Protein AF-0000000084385328 (afdb_homodimer)

Secondary structure (DSSP, 8-state):
------------------------------------TTS--HHHHHS-HHHHHHHHHHHHHHHH-SSHHHHHHHHHHHHHHHHHHHHHHHHHHHHHHHHHHHH-HHHHHHHHHTTSTT---SSS-HHHHHHHHHHHHHHHHHHHHHHHHHHHHHHHHHHH-HHHHHHHTGGGG-HHHHHHHHHHHHHS--HHHHHHHHHHHHHHHHHSTTSPPPPSSS----HHHHHHHHH--SSS-EEEEETTEEEEE---PPPGGGSPTTEEE-TTS-EEEGGGS--------------------------/------------------------------------TTS--HHHHHS-HHHHHHHHHHHHHHHH-SSHHHHHHHHHHHHHHHHHHHHHHHHHHHHHHHHHHHH-HHHHHHHHHTTSTT---SSS-HHHHHHHHHHHHHHHHHHHHHHHHHHHHHHHHHHH-HHHHHHHTGGGG-HHHHHHHHHHHHHS--HHHHHHHHHHHHHHHHHSTTSPPPPSSS----HHHHHHHHH--SSS-EEEEETTEEEEE---PPPGGGSPTTEEE-TTS-EEEGGGS--------------------------

Structure (mmCIF, N/CA/C/O backbone):
data_AF-0000000084385328-model_v1
#
loop_
_entity.id
_entity.type
_entity.pdbx_description
1 polymer 'Uncharacterized protein'
#
loop_
_atom_site.group_PDB
_atom_site.id
_atom_site.type_symbol
_atom_site.label_atom_id
_atom_site.label_alt_id
_atom_site.label_comp_id
_atom_site.label_asym_id
_atom_site.label_entity_id
_atom_site.label_seq_id
_atom_site.pdbx_PDB_ins_code
_atom_site.Cartn_x
_atom_site.Cartn_y
_atom_site.Cartn_z
_atom_site.occupancy
_atom_site.B_iso_or_equiv
_atom_site.auth_seq_id
_atom_site.auth_comp_id
_atom_site.auth_asym_id
_atom_sit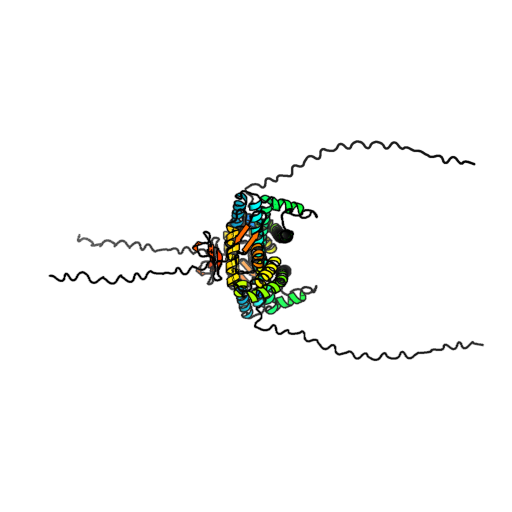e.auth_atom_id
_atom_site.pdbx_PDB_model_num
ATOM 1 N N . MET A 1 1 ? -28.062 -53.281 74.75 1 21.3 1 MET A N 1
ATOM 2 C CA . MET A 1 1 ? -29.25 -52.438 74.75 1 21.3 1 MET A CA 1
ATOM 3 C C . MET A 1 1 ? -29.234 -51.438 73.625 1 21.3 1 MET A C 1
ATOM 5 O O . MET A 1 1 ? -28.25 -50.75 73.375 1 21.3 1 MET A O 1
ATOM 9 N N . ALA A 1 2 ? -30.188 -51.656 72.625 1 21.98 2 ALA A N 1
ATOM 10 C CA . ALA A 1 2 ? -30.438 -51.438 71.188 1 21.98 2 ALA A CA 1
ATOM 11 C C . ALA A 1 2 ? -30.828 -49.969 70.938 1 21.98 2 ALA A C 1
ATOM 13 O O . ALA A 1 2 ? -31.969 -49.562 71.188 1 21.98 2 ALA A O 1
ATOM 14 N N . ILE A 1 3 ? -29.922 -49.062 71.438 1 25.11 3 ILE A N 1
ATOM 15 C CA . ILE A 1 3 ? -30.328 -47.656 71.5 1 25.11 3 ILE A CA 1
ATOM 16 C C . ILE A 1 3 ? -30.766 -47.188 70.125 1 25.11 3 ILE A C 1
ATOM 18 O O . ILE A 1 3 ? -30.031 -47.344 69.188 1 25.11 3 ILE A O 1
ATOM 22 N N . THR A 1 4 ? -32.094 -47 69.938 1 22.64 4 THR A N 1
ATOM 23 C CA . THR A 1 4 ? -33.031 -46.719 68.875 1 22.64 4 THR A CA 1
ATOM 24 C C . THR A 1 4 ? -32.75 -45.344 68.25 1 22.64 4 THR A C 1
ATOM 26 O O . THR A 1 4 ? -32.906 -44.312 68.938 1 22.64 4 THR A O 1
ATOM 29 N N . ALA A 1 5 ? -31.609 -45.219 67.5 1 25.09 5 ALA A N 1
ATOM 30 C CA . ALA A 1 5 ? -31.094 -44 66.875 1 25.09 5 ALA A CA 1
ATOM 31 C C . ALA A 1 5 ? -32.156 -43.312 66.062 1 25.09 5 ALA A C 1
ATOM 33 O O . ALA A 1 5 ? -32.781 -43.906 65.188 1 25.09 5 ALA A O 1
ATOM 34 N N . GLU A 1 6 ? -32.969 -42.469 66.75 1 22.06 6 GLU A N 1
ATOM 35 C CA . GLU A 1 6 ? -34.156 -41.75 66.312 1 22.06 6 GLU A CA 1
ATOM 36 C C . GLU A 1 6 ? -33.844 -40.938 65.062 1 22.06 6 GLU A C 1
ATOM 38 O O . GLU A 1 6 ? -32.906 -40.188 65 1 22.06 6 GLU A O 1
ATOM 43 N N . ASP A 1 7 ? -34.188 -41.438 63.781 1 22.02 7 ASP A N 1
ATOM 44 C CA . ASP A 1 7 ? -34.062 -41.094 62.375 1 22.02 7 ASP A CA 1
ATOM 45 C C . ASP A 1 7 ? -34.875 -39.844 62.062 1 22.02 7 ASP A C 1
ATOM 47 O O . ASP A 1 7 ? -36.094 -39.875 62.062 1 22.02 7 ASP A O 1
ATOM 51 N N . ASP A 1 8 ? -34.594 -38.719 62.844 1 21.19 8 ASP A N 1
ATOM 52 C CA . ASP A 1 8 ? -35.469 -37.562 62.688 1 21.19 8 ASP A CA 1
ATOM 53 C C . ASP A 1 8 ? -35.594 -37.125 61.219 1 21.19 8 ASP A C 1
ATOM 55 O O . ASP A 1 8 ? -34.594 -36.812 60.594 1 21.19 8 ASP A O 1
ATOM 59 N N . SER A 1 9 ? -36.594 -37.656 60.469 1 22.45 9 SER A N 1
ATOM 60 C CA . SER A 1 9 ? -37 -37.562 59.062 1 22.45 9 SER A CA 1
ATOM 61 C C . SER A 1 9 ? -37.5 -36.156 58.719 1 22.45 9 SER A C 1
ATOM 63 O O . SER A 1 9 ? -38.719 -35.938 58.625 1 22.45 9 SER A O 1
ATOM 65 N N . PHE A 1 10 ? -36.969 -35.094 59.469 1 21.97 10 PHE A N 1
ATOM 66 C CA . PHE A 1 10 ? -37.719 -33.844 59.25 1 21.97 10 PHE A CA 1
ATOM 67 C C . PHE A 1 10 ? -37.75 -33.5 57.75 1 21.97 10 PHE A C 1
ATOM 69 O O . PHE A 1 10 ? -36.719 -33.188 57.156 1 21.97 10 PHE A O 1
ATOM 76 N N . ALA A 1 11 ? -38.688 -34.062 57.031 1 22.19 11 ALA A N 1
ATOM 77 C CA . ALA A 1 11 ? -39.062 -33.938 55.625 1 22.19 11 ALA A CA 1
ATOM 78 C C . ALA A 1 11 ? -39.469 -32.5 55.281 1 22.19 11 ALA A C 1
ATOM 80 O O . ALA A 1 11 ? -40.594 -32.094 55.625 1 22.19 11 ALA A O 1
ATOM 81 N N . GLY A 1 12 ? -38.75 -31.531 55.781 1 19.38 12 GLY A N 1
ATOM 82 C CA . GLY A 1 12 ? -39.281 -30.188 55.625 1 19.38 12 GLY A CA 1
ATOM 83 C C . GLY A 1 12 ? -39.719 -29.891 54.188 1 19.38 12 GLY A C 1
ATOM 84 O O . GLY A 1 12 ? -39.094 -30.391 53.25 1 19.38 12 GLY A O 1
ATOM 85 N N . LYS A 1 13 ? -41.031 -29.625 54.062 1 22.09 13 LYS A N 1
ATOM 86 C CA . LYS A 1 13 ? -41.844 -29.312 52.906 1 22.09 13 LYS A CA 1
ATOM 87 C C . LYS A 1 13 ? -41.25 -28.156 52.094 1 22.09 13 LYS A C 1
ATOM 89 O O . LYS A 1 13 ? -41.031 -27.062 52.625 1 22.09 13 LYS A O 1
ATOM 94 N N . ARG A 1 14 ? -40.344 -28.453 51.25 1 22.03 14 ARG A N 1
ATOM 95 C CA . ARG A 1 14 ? -39.719 -27.469 50.375 1 22.03 14 ARG A CA 1
ATOM 96 C C . ARG A 1 14 ? -40.75 -26.625 49.625 1 22.03 14 ARG A C 1
ATOM 98 O O . ARG A 1 14 ? -41.594 -27.172 48.938 1 22.03 14 ARG A O 1
ATOM 105 N N . HIS A 1 15 ? -41.312 -25.656 50.344 1 21.66 15 HIS A N 1
ATOM 106 C CA . HIS A 1 15 ? -42.25 -24.734 49.719 1 21.66 15 HIS A CA 1
ATOM 107 C C . HIS A 1 15 ? -41.812 -24.344 48.312 1 21.66 15 HIS A C 1
ATOM 109 O O . HIS A 1 15 ? -40.594 -24.234 48.062 1 21.66 15 HIS A O 1
ATOM 115 N N . GLY A 1 16 ? -42.625 -24.75 47.375 1 20.62 16 GLY A N 1
ATOM 116 C CA . GLY A 1 16 ? -42.562 -24.562 45.938 1 20.62 16 GLY A CA 1
ATOM 117 C C . GLY A 1 16 ? -42.406 -23.125 45.531 1 20.62 16 GLY A C 1
ATOM 118 O O . GLY A 1 16 ? -43.125 -22.25 46 1 20.62 16 GLY A O 1
ATOM 119 N N . LEU A 1 17 ? -41.156 -22.688 45.562 1 23.81 17 LEU A N 1
ATOM 120 C CA . LEU A 1 17 ? -40.875 -21.312 45.188 1 23.81 17 LEU A CA 1
ATOM 121 C C . LEU A 1 17 ? -41.719 -20.875 44 1 23.81 17 LEU A C 1
ATOM 123 O O . LEU A 1 17 ? -42 -21.656 43.094 1 23.81 17 LEU A O 1
ATOM 127 N N . PRO A 1 18 ? -42.656 -19.969 44.375 1 23 18 PRO A N 1
ATOM 128 C CA . PRO A 1 18 ? -43.562 -19.5 43.344 1 23 18 PRO A CA 1
ATOM 129 C C . PRO A 1 18 ? -42.875 -19.281 42 1 23 18 PRO A C 1
ATOM 131 O O . PRO A 1 18 ? -41.656 -19.062 41.969 1 23 18 PRO A O 1
ATOM 134 N N . LYS A 1 19 ? -43.562 -19.828 41 1 23.89 19 LYS A N 1
ATOM 135 C CA . LYS A 1 19 ? -43.219 -19.719 39.562 1 23.89 19 LYS A CA 1
ATOM 136 C C . LYS A 1 19 ? -42.969 -18.266 39.188 1 23.89 19 LYS A C 1
ATOM 138 O O . LYS A 1 19 ? -43.812 -17.406 39.344 1 23.89 19 LYS A O 1
ATOM 143 N N . LEU A 1 20 ? -41.812 -17.828 39.531 1 22.44 20 LEU A N 1
ATOM 144 C CA . LEU A 1 20 ? -41.469 -16.469 39.094 1 22.44 20 LEU A CA 1
ATOM 145 C C . LEU A 1 20 ? -41.969 -16.203 37.688 1 22.44 20 LEU A C 1
ATOM 147 O O . LEU A 1 20 ? -41.781 -17 36.781 1 22.44 20 LEU A O 1
ATOM 151 N N . ARG A 1 21 ? -43.094 -15.453 37.625 1 22.97 21 ARG A N 1
ATOM 152 C CA . ARG A 1 21 ? -43.625 -14.938 36.344 1 22.97 21 ARG A CA 1
ATOM 153 C C . ARG A 1 21 ? -42.531 -14.492 35.438 1 22.97 21 ARG A C 1
ATOM 155 O O . ARG A 1 21 ? -41.688 -13.672 35.812 1 22.97 21 ARG A O 1
ATOM 162 N N . GLN A 1 22 ? -42.188 -15.43 34.562 1 21.72 22 GLN A N 1
ATOM 163 C CA . GLN A 1 22 ? -41.25 -15.125 33.5 1 21.72 22 GLN A CA 1
ATOM 164 C C . GLN A 1 22 ? -41.594 -13.789 32.844 1 21.72 22 GLN A C 1
ATOM 166 O O . GLN A 1 22 ? -42.656 -13.641 32.25 1 21.72 22 GLN A O 1
ATOM 171 N N . ARG A 1 23 ? -41.312 -12.68 33.5 1 24.31 23 ARG A N 1
ATOM 172 C CA . ARG A 1 23 ? -41.406 -11.461 32.719 1 24.31 23 ARG A CA 1
ATOM 173 C C . ARG A 1 23 ? -40.969 -11.695 31.281 1 24.31 23 ARG A C 1
ATOM 175 O O . ARG A 1 23 ? -39.875 -12.273 31.047 1 24.31 23 ARG A O 1
ATOM 182 N N . ARG A 1 24 ? -41.938 -11.727 30.406 1 23.14 24 ARG A N 1
ATOM 183 C CA . ARG A 1 24 ? -41.688 -11.781 28.969 1 23.14 24 ARG A CA 1
ATOM 184 C C . ARG A 1 24 ? -40.531 -10.875 28.578 1 23.14 24 ARG A C 1
ATOM 186 O O . ARG A 1 24 ? -40.594 -9.664 28.828 1 23.14 24 ARG A O 1
ATOM 193 N N . ALA A 1 25 ? -39.438 -11.336 28.641 1 25.41 25 ALA A N 1
ATOM 194 C CA . ALA A 1 25 ? -38.312 -10.609 28.062 1 25.41 25 ALA A CA 1
ATOM 195 C C . ALA A 1 25 ? -38.688 -9.914 26.766 1 25.41 25 ALA A C 1
ATOM 197 O O . ALA A 1 25 ? -39.062 -10.57 25.781 1 25.41 25 ALA A O 1
ATOM 198 N N . SER A 1 26 ? -39.438 -8.859 26.844 1 22.11 26 SER A N 1
ATOM 199 C CA . SER A 1 26 ? -39.688 -8.094 25.641 1 22.11 26 SER A CA 1
ATOM 200 C C . SER A 1 26 ? -38.469 -8.078 24.719 1 22.11 26 SER A C 1
ATOM 202 O O . SER A 1 26 ? -37.344 -7.852 25.172 1 22.11 26 SER A O 1
ATOM 204 N N . ALA A 1 27 ? -38.562 -8.828 23.641 1 25.53 27 ALA A N 1
ATOM 205 C CA . ALA A 1 27 ? -37.656 -8.836 22.5 1 25.53 27 ALA A CA 1
ATOM 206 C C . ALA A 1 27 ? -37.156 -7.43 22.203 1 25.53 27 ALA A C 1
ATOM 208 O O . ALA A 1 27 ? -37.906 -6.57 21.75 1 25.53 27 ALA A O 1
ATOM 209 N N . GLU A 1 28 ? -36.469 -6.867 23.062 1 26.59 28 GLU A N 1
ATOM 210 C CA . GLU A 1 28 ? -35.906 -5.609 22.625 1 26.59 28 GLU A CA 1
ATOM 211 C C . GLU A 1 28 ? -35.438 -5.699 21.172 1 26.59 28 GLU A C 1
ATOM 213 O O . GLU A 1 28 ? -34.625 -6.57 20.828 1 26.59 28 GLU A O 1
ATOM 218 N N . GLN A 1 29 ? -36.312 -5.441 20.266 1 25.81 29 GLN A N 1
ATOM 219 C CA . GLN A 1 29 ? -36 -5.266 18.844 1 25.81 29 GLN A CA 1
ATOM 220 C C . GLN A 1 29 ? -34.656 -4.609 18.656 1 25.81 29 GLN A C 1
ATOM 222 O O . GLN A 1 29 ? -34.312 -3.648 19.359 1 25.81 29 GLN A O 1
ATOM 227 N N . PRO A 1 30 ? -33.719 -5.418 18.344 1 28.55 30 PRO A N 1
ATOM 228 C CA . PRO A 1 30 ? -32.469 -4.719 18.062 1 28.55 30 PRO A CA 1
ATOM 229 C C . PRO A 1 30 ? -32.688 -3.352 17.422 1 28.55 30 PRO A C 1
ATOM 231 O O . PRO A 1 30 ? -33.594 -3.189 16.609 1 28.55 30 PRO A O 1
ATOM 234 N N . LEU A 1 31 ? -32.562 -2.324 18.109 1 26.25 31 LEU A N 1
ATOM 235 C CA . LEU A 1 31 ? -32.594 -1.002 17.5 1 26.25 31 LEU A CA 1
ATOM 236 C C . LEU A 1 31 ? -32.031 -1.057 16.078 1 26.25 31 LEU A C 1
ATOM 238 O O . LEU A 1 31 ? -30.828 -1.28 15.891 1 26.25 31 LEU A O 1
ATOM 242 N N . GLU A 1 32 ? -32.75 -1.552 15.148 1 29.91 32 GLU A N 1
ATOM 243 C CA . GLU A 1 32 ? -32.531 -1.124 13.773 1 29.91 32 GLU A CA 1
ATOM 244 C C . GLU A 1 32 ? -32.125 0.347 13.711 1 29.91 32 GLU A C 1
ATOM 246 O O . GLU A 1 32 ? -32.969 1.233 13.781 1 29.91 32 GLU A O 1
ATOM 251 N N . THR A 1 33 ? -31.188 0.731 14.539 1 29.88 33 THR A N 1
ATOM 252 C CA . THR A 1 33 ? -30.828 2.113 14.242 1 29.88 33 THR A CA 1
ATOM 253 C C . THR A 1 33 ? -30.922 2.381 12.742 1 29.88 33 THR A C 1
ATOM 255 O O . THR A 1 33 ? -30.25 1.727 11.945 1 29.88 33 THR A O 1
ATOM 258 N N . LEU A 1 34 ? -32 2.732 12.234 1 28.28 34 LEU A N 1
ATOM 259 C CA . LEU A 1 34 ? -32.188 3.457 10.977 1 28.28 34 LEU A CA 1
ATOM 260 C C . LEU A 1 34 ? -30.938 4.258 10.633 1 28.28 34 LEU A C 1
ATOM 262 O O . LEU A 1 34 ? -30.672 5.301 11.242 1 28.28 34 LEU A O 1
ATOM 266 N N . LEU A 1 35 ? -29.859 3.598 10.406 1 31.64 35 LEU A N 1
ATOM 267 C CA . LEU A 1 35 ? -28.812 4.344 9.719 1 31.64 35 LEU A CA 1
ATOM 268 C C . LEU A 1 35 ? -29.406 5.332 8.727 1 31.64 35 LEU A C 1
ATOM 270 O O . LEU A 1 35 ? -30.031 4.93 7.738 1 31.64 35 LEU A O 1
ATOM 274 N N . ASP A 1 36 ? -29.984 6.371 9.086 1 33.41 36 ASP A N 1
ATOM 275 C CA . ASP A 1 36 ? -30.391 7.52 8.289 1 33.41 36 ASP A CA 1
ATOM 276 C C . ASP A 1 36 ? -29.516 7.664 7.051 1 33.41 36 ASP A C 1
ATOM 278 O O . ASP A 1 36 ? -28.281 7.551 7.141 1 33.41 36 ASP A O 1
ATOM 282 N N . SER A 1 37 ? -29.922 7.496 5.855 1 36.94 37 SER A N 1
ATOM 283 C CA . SER A 1 37 ? -29.531 7.57 4.449 1 36.94 37 SER A CA 1
ATOM 284 C C . SER A 1 37 ? -28.547 8.711 4.203 1 36.94 37 SER A C 1
ATOM 286 O O . SER A 1 37 ? -27.984 8.82 3.117 1 36.94 37 SER A O 1
ATOM 288 N N . THR A 1 38 ? -28.641 9.844 4.949 1 40.91 38 THR A N 1
ATOM 289 C CA . THR A 1 38 ? -27.844 11.039 4.691 1 40.91 38 THR A CA 1
ATOM 290 C C . THR A 1 38 ? -26.438 10.891 5.258 1 40.91 38 THR A C 1
ATOM 292 O O . THR A 1 38 ? -25.672 11.852 5.293 1 40.91 38 THR A O 1
ATOM 295 N N . THR A 1 39 ? -26.141 9.898 6.078 1 48.31 39 THR A N 1
ATOM 296 C CA . THR A 1 39 ? -24.938 9.734 6.887 1 48.31 39 THR A CA 1
ATOM 297 C C . THR A 1 39 ? -23.766 9.281 6.023 1 48.31 39 THR A C 1
ATOM 299 O O . THR A 1 39 ? -23.875 8.312 5.277 1 48.31 39 THR A O 1
ATOM 302 N N . VAL A 1 40 ? -23.031 10.219 5.66 1 56.12 40 VAL A N 1
ATOM 303 C CA . VAL A 1 40 ? -21.781 9.906 4.965 1 56.12 40 VAL A CA 1
ATOM 304 C C . VAL A 1 40 ? -21.25 8.555 5.434 1 56.12 40 VAL A C 1
ATOM 306 O O . VAL A 1 40 ? -21.078 8.328 6.637 1 56.12 40 VAL A O 1
ATOM 309 N N . SER A 1 41 ? -21.375 7.605 4.512 1 74.38 41 SER A N 1
ATOM 310 C CA . SER A 1 41 ? -20.891 6.27 4.832 1 74.38 41 SER A CA 1
ATOM 311 C C . SER A 1 41 ? -19.484 6.324 5.418 1 74.38 41 SER A C 1
ATOM 313 O O . SER A 1 41 ? -18.688 7.188 5.047 1 74.38 41 SER A O 1
ATOM 315 N N . ASP A 1 42 ? -19.266 5.57 6.438 1 80 42 ASP A N 1
ATOM 316 C CA . ASP A 1 42 ? -17.953 5.465 7.066 1 80 42 ASP A CA 1
ATOM 317 C C . ASP A 1 42 ? -16.844 5.312 6.016 1 80 42 ASP A C 1
ATOM 319 O O . ASP A 1 42 ? -15.789 5.934 6.129 1 80 42 ASP A O 1
ATOM 323 N N . ASP A 1 43 ? -17.25 4.715 4.918 1 80.5 43 ASP A N 1
ATOM 324 C CA . ASP A 1 43 ? -16.25 4.469 3.879 1 80.5 43 ASP A CA 1
ATOM 325 C C . ASP A 1 43 ? -15.93 5.75 3.117 1 80.5 43 ASP A C 1
ATOM 327 O O . ASP A 1 43 ? -14.789 5.949 2.688 1 80.5 43 ASP A O 1
ATOM 331 N N . ALA A 1 44 ? -16.938 6.539 3.086 1 79.94 44 ALA A N 1
ATOM 332 C CA . ALA A 1 44 ? -16.734 7.789 2.363 1 79.94 44 ALA A CA 1
ATOM 333 C C . ALA A 1 44 ? -15.766 8.703 3.117 1 79.94 44 ALA A C 1
ATOM 335 O O . ALA A 1 44 ? -15.086 9.539 2.512 1 79.94 44 ALA A O 1
ATOM 336 N N . LEU A 1 45 ? -15.68 8.523 4.363 1 83.56 45 LEU A N 1
ATOM 337 C CA . LEU A 1 45 ? -14.812 9.359 5.191 1 83.56 45 LEU A CA 1
ATOM 338 C C . LEU A 1 45 ? -13.391 8.812 5.223 1 83.56 45 LEU A C 1
ATOM 340 O O . LEU A 1 45 ? -12.438 9.562 5.449 1 83.56 45 LEU A O 1
ATOM 344 N N . LEU A 1 46 ? -13.32 7.562 4.961 1 84.81 46 LEU A N 1
ATOM 345 C CA . LEU A 1 46 ? -12.039 6.906 5.203 1 84.81 46 LEU A CA 1
ATOM 346 C C . LEU A 1 46 ? -11.305 6.648 3.891 1 84.81 46 LEU A C 1
ATOM 348 O O . LEU A 1 46 ? -10.07 6.641 3.855 1 84.81 46 LEU A O 1
ATOM 352 N N . LEU A 1 47 ? -12.094 6.402 2.834 1 85.62 47 LEU A N 1
ATOM 353 C CA . LEU A 1 47 ? -11.508 6.023 1.554 1 85.62 47 LEU A CA 1
ATOM 354 C C . LEU A 1 47 ? -11.406 7.227 0.624 1 85.62 47 LEU A C 1
ATOM 356 O O . LEU A 1 47 ? -12.25 8.125 0.675 1 85.62 47 LEU A O 1
ATOM 360 N N . ASP A 1 48 ? -10.344 7.254 -0.075 1 82.25 48 ASP A N 1
ATOM 361 C CA . ASP A 1 48 ? -10.305 8.281 -1.116 1 82.25 48 ASP A CA 1
ATOM 362 C C . ASP A 1 48 ? -11.234 7.922 -2.273 1 82.25 48 ASP A C 1
ATOM 364 O O . ASP A 1 48 ? -11.844 6.852 -2.281 1 82.25 48 ASP A O 1
ATOM 368 N N . ALA A 1 49 ? -11.32 8.812 -3.193 1 78.88 49 ALA A N 1
ATOM 369 C CA . ALA A 1 49 ? -12.289 8.648 -4.273 1 78.88 49 ALA A CA 1
ATOM 370 C C . ALA A 1 49 ? -11.977 7.414 -5.109 1 78.88 49 ALA A C 1
ATOM 372 O O . ALA A 1 49 ? -12.883 6.684 -5.516 1 78.88 49 ALA A O 1
ATOM 373 N N . CYS A 1 50 ? -10.703 7.203 -5.359 1 80.69 50 CYS A N 1
ATOM 374 C CA . CYS A 1 50 ? -10.297 6.059 -6.168 1 80.69 50 CYS A CA 1
ATOM 375 C C . CYS A 1 50 ? -10.602 4.75 -5.453 1 80.69 50 CYS A C 1
ATOM 377 O O . CYS A 1 50 ? -11.133 3.816 -6.059 1 80.69 50 CYS A O 1
ATOM 379 N N . GLN A 1 51 ? -10.406 4.738 -4.246 1 88.12 51 GLN A N 1
ATOM 380 C CA . GLN A 1 51 ? -10.664 3.549 -3.445 1 88.12 51 GLN A CA 1
ATOM 381 C C . GLN A 1 51 ? -12.164 3.268 -3.352 1 88.12 51 GLN A C 1
ATOM 383 O O . GLN A 1 51 ? -12.594 2.113 -3.422 1 88.12 51 GLN A O 1
ATOM 388 N N . ALA A 1 52 ? -12.906 4.293 -3.15 1 85.31 52 ALA A N 1
ATOM 389 C CA . ALA A 1 52 ? -14.359 4.137 -3.1 1 85.31 52 ALA A CA 1
ATOM 390 C C . ALA A 1 52 ? -14.883 3.521 -4.391 1 85.31 52 ALA A C 1
ATOM 392 O O . ALA A 1 52 ? -15.758 2.648 -4.359 1 85.31 52 ALA A O 1
ATOM 393 N N . LYS A 1 53 ? -14.328 3.957 -5.449 1 84.94 53 LYS A N 1
ATOM 394 C CA . LYS A 1 53 ? -14.727 3.408 -6.742 1 84.94 53 LYS A CA 1
ATOM 395 C C . LYS A 1 53 ? -14.352 1.935 -6.855 1 84.94 53 LYS A C 1
ATOM 397 O O . LYS A 1 53 ? -15.094 1.141 -7.438 1 84.94 53 LYS A O 1
ATOM 402 N N . GLU A 1 54 ? -13.219 1.597 -6.363 1 88 54 GLU A N 1
ATOM 403 C CA . GLU A 1 54 ? -12.781 0.206 -6.379 1 88 54 GLU A CA 1
ATOM 404 C C . GLU A 1 54 ? -13.734 -0.688 -5.598 1 88 54 GLU A C 1
ATOM 406 O O . GLU A 1 54 ? -14.062 -1.794 -6.035 1 88 54 GLU A O 1
ATOM 411 N N . ILE A 1 55 ? -14.133 -0.227 -4.496 1 90.19 55 ILE A N 1
ATOM 412 C CA . ILE A 1 55 ? -15.055 -0.981 -3.654 1 90.19 55 ILE A CA 1
ATOM 413 C C . ILE A 1 55 ? -16.391 -1.147 -4.375 1 90.19 55 ILE A C 1
ATOM 415 O O . ILE A 1 55 ? -16.984 -2.23 -4.363 1 90.19 55 ILE A O 1
ATOM 419 N N . ASP A 1 56 ? -16.844 -0.114 -4.965 1 88.56 56 ASP A N 1
ATOM 420 C CA . ASP A 1 56 ? -18.109 -0.168 -5.695 1 88.56 56 ASP A CA 1
ATOM 421 C C . ASP A 1 56 ? -18.031 -1.145 -6.863 1 88.56 56 ASP A C 1
ATOM 423 O O . ASP A 1 56 ? -18.953 -1.913 -7.109 1 88.56 56 ASP A O 1
ATOM 427 N N . ARG A 1 57 ? -16.953 -1.034 -7.527 1 85.94 57 ARG A N 1
ATOM 428 C CA . ARG A 1 57 ? -16.75 -1.957 -8.633 1 85.94 57 ARG A CA 1
ATOM 429 C C . ARG A 1 57 ? -16.766 -3.404 -8.156 1 85.94 57 ARG A C 1
ATOM 431 O O . ARG A 1 57 ? -17.375 -4.266 -8.781 1 85.94 57 ARG A O 1
ATOM 438 N N . PHE A 1 58 ? -16.109 -3.678 -7.148 1 91 58 PHE A N 1
ATOM 439 C CA . PHE A 1 58 ? -16.062 -5.027 -6.602 1 91 58 PHE A CA 1
ATOM 440 C C . PHE A 1 58 ? -17.453 -5.484 -6.168 1 91 58 PHE A C 1
ATOM 442 O O . PHE A 1 58 ? -17.844 -6.621 -6.43 1 91 58 PHE A O 1
ATOM 449 N N . ARG A 1 59 ? -18.125 -4.598 -5.48 1 90.44 59 ARG A N 1
ATOM 450 C CA . ARG A 1 59 ? -19.484 -4.898 -5.047 1 90.44 59 ARG A CA 1
ATOM 451 C C . ARG A 1 59 ? -20.359 -5.289 -6.234 1 90.44 59 ARG A C 1
ATOM 453 O O . ARG A 1 59 ? -21.109 -6.266 -6.164 1 90.44 59 ARG A O 1
ATOM 460 N N . ASN A 1 60 ? -20.234 -4.562 -7.23 1 88.44 60 ASN A N 1
ATOM 461 C CA . ASN A 1 60 ? -21 -4.844 -8.43 1 88.44 60 ASN A CA 1
ATOM 462 C C . ASN A 1 60 ? -20.578 -6.16 -9.078 1 88.44 60 ASN A C 1
ATOM 464 O O . ASN A 1 60 ? -21.422 -6.941 -9.516 1 88.44 60 ASN A O 1
ATOM 468 N N . GLU A 1 61 ? -19.312 -6.379 -9.148 1 85.62 61 GLU A N 1
ATOM 469 C CA . GLU A 1 61 ? -18.797 -7.609 -9.734 1 85.62 61 GLU A CA 1
ATOM 470 C C . GLU A 1 61 ? -19.297 -8.836 -8.969 1 85.62 61 GLU A C 1
ATOM 472 O O . GLU A 1 61 ? -19.688 -9.836 -9.578 1 85.62 61 GLU A O 1
ATOM 477 N N . ILE A 1 62 ? -19.219 -8.773 -7.711 1 89.38 62 ILE A N 1
ATOM 478 C CA . ILE A 1 62 ? -19.625 -9.906 -6.887 1 89.38 62 ILE A CA 1
ATOM 479 C C . ILE A 1 62 ? -21.125 -10.18 -7.078 1 89.38 62 ILE A C 1
ATOM 481 O O . ILE A 1 62 ? -21.547 -11.336 -7.125 1 89.38 62 ILE A O 1
ATOM 485 N N . ARG A 1 63 ? -21.875 -9.164 -7.191 1 89.56 63 ARG A N 1
ATOM 486 C CA . ARG A 1 63 ? -23.328 -9.297 -7.324 1 89.56 63 ARG A CA 1
ATOM 487 C C . ARG A 1 63 ? -23.703 -9.844 -8.695 1 89.56 63 ARG A C 1
ATOM 489 O O . ARG A 1 63 ? -24.75 -10.484 -8.852 1 89.56 63 ARG A O 1
ATOM 496 N N . LEU A 1 64 ? -22.859 -9.656 -9.617 1 87.81 64 LEU A N 1
ATOM 497 C CA . LEU A 1 64 ? -23.109 -10.125 -10.977 1 87.81 64 LEU A CA 1
ATOM 498 C C . LEU A 1 64 ? -22.719 -11.586 -11.141 1 87.81 64 LEU A C 1
ATOM 500 O O . LEU A 1 64 ? -23.109 -12.227 -12.125 1 87.81 64 LEU A O 1
ATOM 504 N N . CYS A 1 65 ? -22.031 -12.039 -10.188 1 86.94 65 CYS A N 1
ATOM 505 C CA . CYS A 1 65 ? -21.641 -13.445 -10.266 1 86.94 65 CYS A CA 1
ATOM 506 C C . CYS A 1 65 ? -22.859 -14.359 -10.203 1 86.94 65 CYS A C 1
ATOM 508 O O . CYS A 1 65 ? -23.766 -14.125 -9.414 1 86.94 65 CYS A O 1
ATOM 510 N N . GLN A 1 66 ? -22.859 -15.375 -11.047 1 83.56 66 GLN A N 1
ATOM 511 C CA . GLN A 1 66 ? -24.016 -16.234 -11.211 1 83.56 66 GLN A CA 1
ATOM 512 C C . GLN A 1 66 ? -24.078 -17.312 -10.133 1 83.56 66 GLN A C 1
ATOM 514 O O . GLN A 1 66 ? -25.156 -17.75 -9.734 1 83.56 66 GLN A O 1
ATOM 519 N N . ASP A 1 67 ? -22.922 -17.812 -9.789 1 87.31 67 ASP A N 1
ATOM 520 C CA . ASP A 1 67 ? -22.922 -18.906 -8.82 1 87.31 67 ASP A CA 1
ATOM 521 C C . ASP A 1 67 ? -21.984 -18.594 -7.648 1 87.31 67 ASP A C 1
ATOM 523 O O . ASP A 1 67 ? -21.125 -17.719 -7.75 1 87.31 67 ASP A O 1
ATOM 527 N N . GLU A 1 68 ? -22.172 -19.297 -6.621 1 86.56 68 GLU A N 1
ATOM 528 C CA . GLU A 1 68 ? -21.453 -19.062 -5.371 1 86.56 68 GLU A CA 1
ATOM 529 C C . GLU A 1 68 ? -19.984 -19.422 -5.5 1 86.56 68 GLU A C 1
ATOM 531 O O . GLU A 1 68 ? -19.125 -18.797 -4.883 1 86.56 68 GLU A O 1
ATOM 536 N N . ALA A 1 69 ? -19.719 -20.438 -6.25 1 82.38 69 ALA A N 1
ATOM 537 C CA . ALA A 1 69 ? -18.344 -20.859 -6.453 1 82.38 69 ALA A CA 1
ATOM 538 C C . ALA A 1 69 ? -17.531 -19.75 -7.129 1 82.38 69 ALA A C 1
ATOM 540 O O . ALA A 1 69 ? -16.391 -19.484 -6.742 1 82.38 69 ALA A O 1
ATOM 541 N N . THR A 1 70 ? -18.203 -19.125 -8.062 1 82.31 70 THR A N 1
ATOM 542 C CA . THR A 1 70 ? -17.547 -18.031 -8.773 1 82.31 70 THR A CA 1
ATOM 543 C C . THR A 1 70 ? -17.375 -16.812 -7.863 1 82.31 70 THR A C 1
ATOM 545 O O . THR A 1 70 ? -16.344 -16.141 -7.91 1 82.31 70 THR A O 1
ATOM 548 N N . ARG A 1 71 ? -18.344 -16.609 -7.098 1 87.25 71 ARG A N 1
ATOM 549 C CA . ARG A 1 71 ? -18.281 -15.523 -6.129 1 87.25 71 ARG A CA 1
ATOM 550 C C . ARG A 1 71 ? -17.125 -15.727 -5.164 1 87.25 71 ARG A C 1
ATOM 552 O O . ARG A 1 71 ? -16.359 -14.789 -4.891 1 87.25 71 ARG A O 1
ATOM 559 N N . TYR A 1 72 ? -16.984 -16.859 -4.727 1 87.38 72 TYR A N 1
ATOM 560 C CA . TYR A 1 72 ? -15.93 -17.156 -3.766 1 87.38 72 TYR A CA 1
ATOM 561 C C . TYR A 1 72 ? -14.555 -17.047 -4.414 1 87.38 72 TYR A C 1
ATOM 563 O O . TYR A 1 72 ? -13.609 -16.547 -3.799 1 87.38 72 TYR A O 1
ATOM 571 N N . ARG A 1 73 ? -14.5 -17.5 -5.551 1 82.88 73 ARG A N 1
ATOM 572 C CA . ARG A 1 73 ? -13.234 -17.391 -6.281 1 82.88 73 ARG A CA 1
ATOM 573 C C . ARG A 1 73 ? -12.828 -15.938 -6.453 1 82.88 73 ARG A C 1
ATOM 575 O O . ARG A 1 73 ? -11.648 -15.602 -6.328 1 82.88 73 ARG A O 1
ATOM 582 N N . LEU A 1 74 ? -13.789 -15.133 -6.75 1 84.06 74 LEU A N 1
ATOM 583 C CA . LEU A 1 74 ? -13.523 -13.695 -6.871 1 84.06 74 LEU A CA 1
ATOM 584 C C . LEU A 1 74 ? -13.031 -13.125 -5.547 1 84.06 74 LEU A C 1
ATOM 586 O O . LEU A 1 74 ? -12.102 -12.312 -5.527 1 84.06 74 LEU A O 1
ATOM 590 N N . CYS A 1 75 ? -13.602 -13.57 -4.5 1 90.62 75 CYS A N 1
ATOM 591 C CA . CYS A 1 75 ? -13.18 -13.133 -3.172 1 90.62 75 CYS A CA 1
ATOM 592 C C . CYS A 1 75 ? -11.75 -13.578 -2.877 1 90.62 75 CYS A C 1
ATOM 594 O O . CYS A 1 75 ? -10.953 -12.805 -2.355 1 90.62 75 CYS A O 1
ATOM 596 N N . LEU A 1 76 ? -11.422 -14.805 -3.26 1 86.44 76 LEU A N 1
ATOM 597 C CA . LEU A 1 76 ? -10.086 -15.336 -3.045 1 86.44 76 LEU A CA 1
ATOM 598 C C . LEU A 1 76 ? -9.047 -14.523 -3.811 1 86.44 76 LEU A C 1
ATOM 600 O O . LEU A 1 76 ? -8 -14.156 -3.26 1 86.44 76 LEU A O 1
ATOM 604 N N . GLN A 1 77 ? -9.398 -14.211 -4.949 1 82.25 77 GLN A N 1
ATOM 605 C CA . GLN A 1 77 ? -8.477 -13.461 -5.801 1 82.25 77 GLN A CA 1
ATOM 606 C C . GLN A 1 77 ? -8.242 -12.055 -5.266 1 82.25 77 GLN A C 1
ATOM 608 O O . GLN A 1 77 ? -7.109 -11.578 -5.211 1 82.25 77 GLN A O 1
ATOM 613 N N . THR A 1 78 ? -9.297 -11.453 -4.969 1 89.06 78 THR A N 1
ATOM 614 C CA . THR A 1 78 ? -9.211 -10.102 -4.445 1 89.06 78 THR A CA 1
ATOM 615 C C . THR A 1 78 ? -8.414 -10.07 -3.143 1 89.06 78 THR A C 1
ATOM 617 O O . THR A 1 78 ? -7.574 -9.188 -2.939 1 89.06 78 THR A O 1
ATOM 620 N N . ARG A 1 79 ? -8.672 -11.031 -2.326 1 90.81 79 ARG A N 1
ATOM 621 C CA . ARG A 1 79 ? -7.918 -11.18 -1.086 1 90.81 79 ARG A CA 1
ATOM 622 C C . ARG A 1 79 ? -6.422 -11.266 -1.362 1 90.81 79 ARG A C 1
ATOM 624 O O . ARG A 1 79 ? -5.629 -10.539 -0.751 1 90.81 79 ARG A O 1
ATOM 631 N N . ASP A 1 80 ? -6.059 -12.109 -2.207 1 85.44 80 ASP A N 1
ATOM 632 C CA . ASP A 1 80 ? -4.648 -12.344 -2.506 1 85.44 80 ASP A CA 1
ATOM 633 C C . ASP A 1 80 ? -3.986 -11.094 -3.074 1 85.44 80 ASP A C 1
ATOM 635 O O . ASP A 1 80 ? -2.842 -10.781 -2.738 1 85.44 80 ASP A O 1
ATOM 639 N N . ASP A 1 81 ? -4.719 -10.43 -3.879 1 86.69 81 ASP A N 1
ATOM 640 C CA . ASP A 1 81 ? -4.188 -9.219 -4.484 1 86.69 81 ASP A CA 1
ATOM 641 C C . ASP A 1 81 ? -3.943 -8.141 -3.43 1 86.69 81 ASP A C 1
ATOM 643 O O . ASP A 1 81 ? -2.9 -7.48 -3.438 1 86.69 81 ASP A O 1
ATOM 647 N N . LEU A 1 82 ? -4.887 -7.965 -2.607 1 93.25 82 LEU A N 1
ATOM 648 C CA . LEU A 1 82 ? -4.781 -6.965 -1.553 1 93.25 82 LEU A CA 1
ATOM 649 C C . LEU A 1 82 ? -3.654 -7.305 -0.585 1 93.25 82 LEU A C 1
ATOM 651 O O . LEU A 1 82 ? -2.904 -6.422 -0.164 1 93.25 82 LEU A O 1
ATOM 655 N N . LEU A 1 83 ? -3.502 -8.57 -0.304 1 91.75 83 LEU A N 1
ATOM 656 C CA . LEU A 1 83 ? -2.441 -9 0.602 1 91.75 83 LEU A CA 1
ATOM 657 C C . LEU A 1 83 ? -1.071 -8.828 -0.044 1 91.75 83 LEU A C 1
ATOM 659 O O . LEU A 1 83 ? -0.097 -8.5 0.637 1 91.75 83 LEU A O 1
ATOM 663 N N . SER A 1 84 ? -1.02 -9.102 -1.273 1 89.12 84 SER A N 1
ATOM 664 C CA . SER A 1 84 ? 0.228 -8.875 -1.999 1 89.12 84 SER A CA 1
ATOM 665 C C . SER A 1 84 ? 0.656 -7.414 -1.93 1 89.12 84 SER A C 1
ATOM 667 O O . SER A 1 84 ? 1.835 -7.117 -1.728 1 89.12 84 SER A O 1
ATOM 669 N N . GLN A 1 85 ? -0.299 -6.531 -2.08 1 91.62 85 GLN A N 1
ATOM 670 C CA . GLN A 1 85 ? -0.016 -5.105 -1.965 1 91.62 85 GLN A CA 1
ATOM 671 C C . GLN A 1 85 ? 0.474 -4.75 -0.563 1 91.62 85 GLN A C 1
ATOM 673 O O . GLN A 1 85 ? 1.419 -3.975 -0.408 1 91.62 85 GLN A O 1
ATOM 678 N N . HIS A 1 86 ? -0.164 -5.312 0.321 1 94.25 86 HIS A N 1
ATOM 679 C CA . HIS A 1 86 ? 0.187 -5.047 1.712 1 94.25 86 HIS A CA 1
ATOM 680 C C . HIS A 1 86 ? 1.601 -5.531 2.025 1 94.25 86 HIS A C 1
ATOM 682 O O . HIS A 1 86 ? 2.385 -4.805 2.639 1 94.25 86 HIS A O 1
ATOM 688 N N . SER A 1 87 ? 1.903 -6.719 1.638 1 91.12 87 SER A N 1
ATOM 689 C CA . SER A 1 87 ? 3.244 -7.258 1.844 1 91.12 87 SER A CA 1
ATOM 690 C C . SER A 1 87 ? 4.297 -6.414 1.138 1 91.12 87 SER A C 1
ATOM 692 O O . SER A 1 87 ? 5.371 -6.16 1.688 1 91.12 87 SER A O 1
ATOM 694 N N . SER A 1 88 ? 3.945 -6.074 -0.036 1 90.75 88 SER A N 1
ATOM 695 C CA . SER A 1 88 ? 4.867 -5.246 -0.807 1 90.75 88 SER A CA 1
ATOM 696 C C . SER A 1 88 ? 5.207 -3.959 -0.063 1 90.75 88 SER A C 1
ATOM 698 O O . SER A 1 88 ? 6.367 -3.547 -0.021 1 90.75 88 SER A O 1
ATOM 700 N N . LEU A 1 89 ? 4.203 -3.375 0.463 1 93.75 89 LEU A N 1
ATOM 701 C CA . LEU A 1 89 ? 4.414 -2.143 1.213 1 93.75 89 LEU A CA 1
ATOM 702 C C . LEU A 1 89 ? 5.219 -2.404 2.479 1 93.75 89 LEU A C 1
ATOM 704 O O . LEU A 1 89 ? 6.062 -1.591 2.863 1 93.75 89 LEU A O 1
ATOM 708 N N . GLN A 1 90 ? 4.973 -3.461 3.084 1 93.44 90 GLN A N 1
ATOM 709 C CA . GLN A 1 90 ? 5.734 -3.822 4.277 1 93.44 90 GLN A CA 1
ATOM 710 C C . GLN A 1 90 ? 7.211 -4.008 3.949 1 93.44 90 GLN A C 1
ATOM 712 O O . GLN A 1 90 ? 8.078 -3.592 4.719 1 93.44 90 GLN A O 1
ATOM 717 N N . PHE A 1 91 ? 7.504 -4.578 2.84 1 91.5 91 PHE A N 1
ATOM 718 C CA . PHE A 1 91 ? 8.883 -4.727 2.391 1 91.5 91 PHE A CA 1
ATOM 719 C C . PHE A 1 91 ? 9.531 -3.365 2.174 1 91.5 91 PHE A C 1
ATOM 721 O O . PHE A 1 91 ? 10.688 -3.158 2.547 1 91.5 91 PHE A O 1
ATOM 728 N N . LEU A 1 92 ? 8.766 -2.59 1.562 1 93.31 92 LEU A N 1
ATOM 729 C CA . LEU A 1 92 ? 9.273 -1.25 1.298 1 93.31 92 LEU A CA 1
ATOM 730 C C . LEU A 1 92 ? 9.609 -0.529 2.6 1 93.31 92 LEU A C 1
ATOM 732 O O . LEU A 1 92 ? 10.68 0.072 2.723 1 93.31 92 LEU A O 1
ATOM 736 N N . ILE A 1 93 ? 8.734 -0.609 3.512 1 95.12 93 ILE A N 1
ATOM 737 C CA . ILE A 1 93 ? 8.93 0.048 4.801 1 95.12 93 ILE A CA 1
ATOM 738 C C . ILE A 1 93 ? 10.133 -0.567 5.516 1 95.12 93 ILE A C 1
ATOM 740 O O . ILE A 1 93 ? 10.938 0.148 6.117 1 95.12 93 ILE A O 1
ATOM 744 N N . ALA A 1 94 ? 10.258 -1.828 5.441 1 93.19 94 ALA A N 1
ATOM 745 C CA . ALA A 1 94 ? 11.406 -2.5 6.031 1 93.19 94 ALA A CA 1
ATOM 746 C C . ALA A 1 94 ? 12.711 -1.995 5.418 1 93.19 94 ALA A C 1
ATOM 748 O O . ALA A 1 94 ? 13.703 -1.8 6.121 1 93.19 94 ALA A O 1
ATOM 749 N N . ALA A 1 95 ? 12.719 -1.84 4.156 1 92.44 95 ALA A N 1
ATOM 750 C CA . ALA A 1 95 ? 13.906 -1.346 3.469 1 92.44 95 ALA A CA 1
ATOM 751 C C . ALA A 1 95 ? 14.242 0.079 3.904 1 92.44 95 ALA A C 1
ATOM 753 O O . ALA A 1 95 ? 15.406 0.407 4.141 1 92.44 95 ALA A O 1
ATOM 754 N N . PHE A 1 96 ? 13.242 0.919 4.008 1 95.06 96 PHE A N 1
ATOM 755 C CA . PHE A 1 96 ? 13.453 2.283 4.477 1 95.06 96 PHE A CA 1
ATOM 756 C C . PHE A 1 96 ? 13.992 2.289 5.902 1 95.06 96 PHE A C 1
ATOM 758 O O . PHE A 1 96 ? 14.852 3.107 6.242 1 95.06 96 PHE A O 1
ATOM 765 N N . ASP A 1 97 ? 13.43 1.435 6.68 1 94.75 97 ASP A N 1
ATOM 766 C CA . ASP A 1 97 ? 13.891 1.3 8.055 1 94.75 97 ASP A CA 1
ATOM 767 C C . ASP A 1 97 ? 15.398 1.034 8.102 1 94.75 97 ASP A C 1
ATOM 769 O O . ASP A 1 97 ? 16.109 1.627 8.914 1 94.75 97 ASP A O 1
ATOM 773 N N . GLN A 1 98 ? 15.867 0.18 7.25 1 91.94 98 GLN A N 1
ATOM 774 C CA . GLN A 1 98 ? 17.281 -0.163 7.203 1 91.94 98 GLN A CA 1
ATOM 775 C C . GLN A 1 98 ? 18.125 1.038 6.789 1 91.94 98 GLN A C 1
ATOM 777 O O . GLN A 1 98 ? 19.203 1.271 7.348 1 91.94 98 GLN A O 1
ATOM 782 N N . VAL A 1 99 ? 17.672 1.742 5.848 1 93.56 99 VAL A N 1
ATOM 783 C CA . VAL A 1 99 ? 18.391 2.922 5.395 1 93.56 99 VAL A CA 1
ATOM 784 C C . VAL A 1 99 ? 18.453 3.957 6.516 1 93.56 99 VAL A C 1
ATOM 786 O O . VAL A 1 99 ? 19.516 4.543 6.777 1 93.56 99 VAL A O 1
ATOM 789 N N . MET A 1 100 ? 17.328 4.18 7.145 1 94.5 100 MET A N 1
ATOM 790 C CA . MET A 1 100 ? 17.297 5.152 8.234 1 94.5 100 MET A CA 1
ATOM 791 C C . MET A 1 100 ? 18.203 4.73 9.375 1 94.5 100 MET A C 1
ATOM 793 O O . MET A 1 100 ? 18.875 5.57 9.984 1 94.5 100 MET A O 1
ATOM 797 N N . LEU A 1 101 ? 18.219 3.508 9.688 1 92.62 101 LEU A N 1
ATOM 798 C CA . LEU A 1 101 ? 19.078 2.979 10.742 1 92.62 101 LEU A CA 1
ATOM 799 C C . LEU A 1 101 ? 20.547 3.227 10.43 1 92.62 101 LEU A C 1
ATOM 801 O O . LEU A 1 101 ? 21.344 3.516 11.328 1 92.62 101 LEU A O 1
ATOM 805 N N . ALA A 1 102 ? 20.906 3.109 9.227 1 91.5 102 ALA A N 1
ATOM 806 C CA . ALA A 1 102 ? 22.297 3.24 8.805 1 91.5 102 ALA A CA 1
ATOM 807 C C . ALA A 1 102 ? 22.703 4.707 8.672 1 91.5 102 ALA A C 1
ATOM 809 O O . ALA A 1 102 ? 23.828 5.078 8.969 1 91.5 102 ALA A O 1
ATOM 810 N N . GLU A 1 103 ? 21.734 5.535 8.227 1 92.75 103 GLU A N 1
ATOM 811 C CA . GLU A 1 103 ? 22.141 6.855 7.758 1 92.75 103 GLU A CA 1
ATOM 812 C C . GLU A 1 103 ? 21.656 7.949 8.711 1 92.75 103 GLU A C 1
ATOM 814 O O . GLU A 1 103 ? 22.141 9.086 8.648 1 92.75 103 GLU A O 1
ATOM 819 N N . CYS A 1 104 ? 20.688 7.691 9.523 1 92.75 104 CYS A N 1
ATOM 820 C CA . CYS A 1 104 ? 20.109 8.695 10.414 1 92.75 104 CYS A CA 1
ATOM 821 C C . CYS A 1 104 ? 20.531 8.438 11.859 1 92.75 104 CYS A C 1
ATOM 823 O O . CYS A 1 104 ? 19.953 7.59 12.531 1 92.75 104 CYS A O 1
ATOM 825 N N . ALA A 1 105 ? 21.328 9.258 12.352 1 90.5 105 ALA A N 1
ATOM 826 C CA . ALA A 1 105 ? 21.938 9.055 13.664 1 90.5 105 ALA A CA 1
ATOM 827 C C . ALA A 1 105 ? 20.891 9.094 14.766 1 90.5 105 ALA A C 1
ATOM 829 O O . ALA A 1 105 ? 20.922 8.289 15.703 1 90.5 105 ALA A O 1
ATOM 830 N N . GLU A 1 106 ? 20 10.031 14.68 1 88.06 106 GLU A N 1
ATOM 831 C CA . GLU A 1 106 ? 18.969 10.164 15.703 1 88.06 106 GLU A CA 1
ATOM 832 C C . GLU A 1 106 ? 18.078 8.93 15.766 1 88.06 106 GLU A C 1
ATOM 834 O O . GLU A 1 106 ? 17.766 8.445 16.844 1 88.06 106 GLU A O 1
ATOM 839 N N . TYR A 1 107 ? 17.734 8.547 14.625 1 91.25 107 TYR A N 1
ATOM 840 C CA . TYR A 1 107 ? 16.906 7.34 14.562 1 91.25 107 TYR A CA 1
ATOM 841 C C . TYR A 1 107 ? 17.688 6.129 15.07 1 91.25 107 TYR A C 1
ATOM 843 O O . TYR A 1 107 ? 17.156 5.293 15.797 1 91.25 107 TYR A O 1
ATOM 851 N N . HIS A 1 108 ? 18.875 6 14.656 1 91.31 108 HIS A N 1
ATOM 852 C CA . HIS A 1 108 ? 19.75 4.918 15.094 1 91.31 108 HIS A CA 1
ATOM 853 C C . HIS A 1 108 ? 19.844 4.859 16.609 1 91.31 108 HIS A C 1
ATOM 855 O O . HIS A 1 108 ? 19.75 3.785 17.203 1 91.31 108 HIS A O 1
ATOM 861 N N . ALA A 1 109 ? 20.016 5.984 17.125 1 87.94 109 ALA A N 1
ATOM 862 C CA . ALA A 1 109 ? 20.141 6.062 18.578 1 87.94 109 ALA A CA 1
ATOM 863 C C . ALA A 1 109 ? 18.844 5.629 19.266 1 87.94 109 ALA A C 1
ATOM 865 O O . ALA A 1 109 ? 18.875 4.887 20.25 1 87.94 109 ALA A O 1
ATOM 866 N N . TRP A 1 110 ? 17.781 6.07 18.766 1 87.75 110 TRP A N 1
ATOM 867 C CA . TRP A 1 110 ? 16.5 5.691 19.344 1 87.75 110 TRP A CA 1
ATOM 868 C C . TRP A 1 110 ? 16.266 4.191 19.203 1 87.75 110 TRP A C 1
ATOM 870 O O . TRP A 1 110 ? 15.859 3.527 20.156 1 87.75 110 TRP A O 1
ATOM 880 N N . ARG A 1 111 ? 16.484 3.705 18 1 88.19 111 ARG A N 1
ATOM 881 C CA . ARG A 1 111 ? 16.25 2.299 17.688 1 88.19 111 ARG A CA 1
ATOM 882 C C . ARG A 1 111 ? 17.078 1.392 18.594 1 88.19 111 ARG A C 1
ATOM 884 O O . ARG A 1 111 ? 16.609 0.325 19 1 88.19 111 ARG A O 1
ATOM 891 N N . LYS A 1 112 ? 18.219 1.741 18.891 1 82.94 112 LYS A N 1
ATOM 892 C CA . LYS A 1 112 ? 19.109 0.957 19.734 1 82.94 112 LYS A CA 1
ATOM 893 C C . LYS A 1 112 ? 18.688 1.001 21.203 1 82.94 112 LYS A C 1
ATOM 895 O O . LYS A 1 112 ? 18.859 0.03 21.938 1 82.94 112 LYS A O 1
ATOM 900 N N . ASN A 1 113 ? 18.047 2.125 21.547 1 79.75 113 ASN A N 1
ATOM 901 C CA . ASN A 1 113 ? 17.719 2.314 22.969 1 79.75 113 ASN A CA 1
ATOM 902 C C . ASN A 1 113 ? 16.234 2.061 23.234 1 79.75 113 ASN A C 1
ATOM 904 O O . ASN A 1 113 ? 15.75 2.295 24.344 1 79.75 113 ASN A O 1
ATOM 908 N N . ARG A 1 114 ? 15.586 1.753 22.234 1 76.31 114 ARG A N 1
ATOM 909 C CA . ARG A 1 114 ? 14.133 1.674 22.312 1 76.31 114 ARG A CA 1
ATOM 910 C C . ARG A 1 114 ? 13.695 0.675 23.375 1 76.31 114 ARG A C 1
ATOM 912 O O . ARG A 1 114 ? 12.648 0.852 24.016 1 76.31 114 ARG A O 1
ATOM 919 N N . ASN A 1 115 ? 14.305 -0.342 23.5 1 68.19 115 ASN A N 1
ATOM 920 C CA . ASN A 1 115 ? 13.93 -1.338 24.5 1 68.19 115 ASN A CA 1
ATOM 921 C C . ASN A 1 115 ? 14.43 -0.95 25.875 1 68.19 115 ASN A C 1
ATOM 923 O O . ASN A 1 115 ? 14.156 -1.646 26.859 1 68.19 115 ASN A O 1
ATOM 927 N N . LYS A 1 116 ? 15.164 0.233 25.938 1 64.12 116 LYS A N 1
ATOM 928 C CA . LYS A 1 116 ? 15.609 0.701 27.25 1 64.12 116 LYS A CA 1
ATOM 929 C C . LYS A 1 116 ? 14.617 1.694 27.844 1 64.12 116 LYS A C 1
ATOM 931 O O . LYS A 1 116 ? 14.062 2.531 27.125 1 64.12 116 LYS A O 1
ATOM 936 N N . PRO A 1 117 ? 14 1.425 29.016 1 56.12 117 PRO A N 1
ATOM 937 C CA . PRO A 1 117 ? 12.992 2.273 29.656 1 56.12 117 PRO A CA 1
ATOM 938 C C . PRO A 1 117 ? 13.273 3.764 29.484 1 56.12 117 PRO A C 1
ATOM 940 O O . PRO A 1 117 ? 12.344 4.57 29.406 1 56.12 117 PRO A O 1
ATOM 943 N N . SER A 1 118 ? 14.539 4.219 29.625 1 50.91 118 SER A N 1
ATOM 944 C CA . SER A 1 118 ? 14.93 5.621 29.75 1 50.91 118 SER A CA 1
ATOM 945 C C . SER A 1 118 ? 15.078 6.273 28.375 1 50.91 118 SER A C 1
ATOM 947 O O . SER A 1 118 ? 15.469 7.441 28.281 1 50.91 118 SER A O 1
ATOM 949 N N . SER A 1 119 ? 14.992 5.633 27.344 1 51.38 119 SER A N 1
ATOM 950 C CA . SER A 1 119 ? 15.547 6.219 26.125 1 51.38 119 SER A CA 1
ATOM 951 C C . SER A 1 119 ? 14.562 7.195 25.484 1 51.38 119 SER A C 1
ATOM 953 O O . SER A 1 119 ? 13.609 6.785 24.828 1 51.38 119 SER A O 1
ATOM 955 N N . ARG A 1 120 ? 14.398 8.266 26.203 1 49.53 120 ARG A N 1
ATOM 956 C CA . ARG A 1 120 ? 13.625 9.398 25.688 1 49.53 120 ARG A CA 1
ATOM 957 C C . ARG A 1 120 ? 14.234 9.953 24.406 1 49.53 120 ARG A C 1
ATOM 959 O O . ARG A 1 120 ? 15.438 10.211 24.359 1 49.53 120 ARG A O 1
ATOM 966 N N . LEU A 1 121 ? 13.867 9.57 23.281 1 51.56 121 LEU A N 1
ATOM 967 C CA . LEU A 1 121 ? 14.312 10.445 22.203 1 51.56 121 LEU A CA 1
ATOM 968 C C . LEU A 1 121 ? 14.414 11.891 22.688 1 51.56 121 LEU A C 1
ATOM 970 O O . LEU A 1 121 ? 13.438 12.461 23.172 1 51.56 121 LEU A O 1
ATOM 974 N N . THR A 1 122 ? 15.5 12.312 23.188 1 48.69 122 THR A N 1
ATOM 975 C CA . THR A 1 122 ? 15.711 13.633 23.766 1 48.69 122 THR A CA 1
ATOM 976 C C . THR A 1 122 ? 14.789 14.656 23.125 1 48.69 122 THR A C 1
ATOM 978 O O . THR A 1 122 ? 14.219 15.508 23.812 1 48.69 122 THR A O 1
ATOM 981 N N . ASN A 1 123 ? 14.93 14.773 21.75 1 46.69 123 ASN A N 1
ATOM 982 C CA . ASN A 1 123 ? 14.227 15.867 21.094 1 46.69 123 ASN A CA 1
ATOM 983 C C . ASN A 1 123 ? 12.906 15.406 20.484 1 46.69 123 ASN A C 1
ATOM 985 O O . ASN A 1 123 ? 12.242 16.172 19.766 1 46.69 123 ASN A O 1
ATOM 989 N N . SER A 1 124 ? 12.695 14.086 20.547 1 53.28 124 SER A N 1
ATOM 990 C CA . SER A 1 124 ? 11.492 13.672 19.844 1 53.28 124 SER A CA 1
ATOM 991 C C . SER A 1 124 ? 10.273 13.711 20.75 1 53.28 124 SER A C 1
ATOM 993 O O . SER A 1 124 ? 10.344 13.281 21.906 1 53.28 124 SER A O 1
ATOM 995 N N . ARG A 1 125 ? 9.398 14.656 20.531 1 56.06 125 ARG A N 1
ATOM 996 C CA . ARG A 1 125 ? 8.109 14.75 21.203 1 56.06 125 ARG A CA 1
ATOM 997 C C . ARG A 1 125 ? 7.496 13.367 21.406 1 56.06 125 ARG A C 1
ATOM 999 O O . ARG A 1 125 ? 7.742 12.445 20.625 1 56.06 125 ARG A O 1
ATOM 1006 N N . GLU A 1 126 ? 7.234 12.953 22.594 1 56.47 126 GLU A N 1
ATOM 1007 C CA . GLU A 1 126 ? 6.527 11.734 22.984 1 56.47 126 GLU A CA 1
ATOM 1008 C C . GLU A 1 126 ? 5.648 11.211 21.859 1 56.47 126 GLU A C 1
ATOM 1010 O O . GLU A 1 126 ? 5.578 10.008 21.625 1 56.47 126 GLU A O 1
ATOM 1015 N N . ASP A 1 127 ? 5.121 12.141 21.172 1 61.66 127 ASP A N 1
ATOM 1016 C CA . ASP A 1 127 ? 4.176 11.805 20.109 1 61.66 127 ASP A CA 1
ATOM 1017 C C . ASP A 1 127 ? 4.887 11.109 18.938 1 61.66 127 ASP A C 1
ATOM 1019 O O . ASP A 1 127 ? 4.336 10.188 18.328 1 61.66 127 ASP A O 1
ATOM 1023 N N . ASP A 1 128 ? 6.141 11.344 18.828 1 75.25 128 ASP A N 1
ATOM 1024 C CA . ASP A 1 128 ? 6.871 10.758 17.719 1 75.25 128 ASP A CA 1
ATOM 1025 C C . ASP A 1 128 ? 7.289 9.32 18.031 1 75.25 128 ASP A C 1
ATOM 1027 O O . ASP A 1 128 ? 7.395 8.492 17.125 1 75.25 128 ASP A O 1
ATOM 1031 N N . ILE A 1 129 ? 7.309 9.055 19.281 1 77.25 129 ILE A N 1
ATOM 1032 C CA . ILE A 1 129 ? 7.785 7.738 19.688 1 77.25 129 ILE A CA 1
ATOM 1033 C C . ILE A 1 129 ? 6.766 6.672 19.281 1 77.25 129 ILE A C 1
ATOM 1035 O O . ILE A 1 129 ? 7.133 5.633 18.719 1 77.25 129 ILE A O 1
ATOM 1039 N N . SER A 1 130 ? 5.566 6.879 19.609 1 81.12 130 SER A N 1
ATOM 1040 C CA . SER A 1 130 ? 4.535 5.91 19.25 1 81.12 130 SER A CA 1
ATOM 1041 C C . SER A 1 130 ? 4.465 5.695 17.75 1 81.12 130 SER A C 1
ATOM 1043 O O . SER A 1 130 ? 4.219 4.578 17.281 1 81.12 130 SER A O 1
ATOM 1045 N N . VAL A 1 131 ? 4.711 6.68 17.062 1 86.56 131 VAL A N 1
ATOM 1046 C CA . VAL A 1 131 ? 4.66 6.586 15.617 1 86.56 131 VAL A CA 1
ATOM 1047 C C . VAL A 1 131 ? 5.852 5.781 15.109 1 86.56 131 VAL A C 1
ATOM 1049 O O . VAL A 1 131 ? 5.711 4.945 14.211 1 86.56 131 VAL A O 1
ATOM 1052 N N . TRP A 1 132 ? 6.977 6.016 15.719 1 89.81 132 TRP A N 1
ATOM 1053 C CA . TRP A 1 132 ? 8.156 5.23 15.359 1 89.81 132 TRP A CA 1
ATOM 1054 C C . TRP A 1 132 ? 7.953 3.76 15.711 1 89.81 132 TRP A C 1
ATOM 1056 O O . TRP A 1 132 ? 8.352 2.875 14.945 1 89.81 132 TRP A O 1
ATOM 1066 N N . GLU A 1 133 ? 7.316 3.566 16.781 1 88.81 133 GLU A N 1
ATOM 1067 C CA . GLU A 1 133 ? 7.047 2.188 17.188 1 88.81 133 GLU A CA 1
ATOM 1068 C C . GLU A 1 133 ? 6.16 1.481 16.172 1 88.81 133 GLU A C 1
ATOM 1070 O O . GLU A 1 133 ? 6.387 0.315 15.844 1 88.81 133 GLU A O 1
ATOM 1075 N N . ARG A 1 134 ? 5.211 2.154 15.742 1 89.44 134 ARG A N 1
ATOM 1076 C CA . ARG A 1 134 ? 4.355 1.602 14.695 1 89.44 134 ARG A CA 1
ATOM 1077 C C . ARG A 1 134 ? 5.156 1.325 13.43 1 89.44 134 ARG A C 1
ATOM 1079 O O . ARG A 1 134 ? 5.008 0.267 12.812 1 89.44 134 ARG A O 1
ATOM 1086 N N . PHE A 1 135 ? 5.973 2.324 13.117 1 94 135 PHE A N 1
ATOM 1087 C CA . PHE A 1 135 ? 6.801 2.201 11.922 1 94 135 PHE A CA 1
ATOM 1088 C C . PHE A 1 135 ? 7.695 0.971 12.008 1 94 135 PHE A C 1
ATOM 1090 O O . PHE A 1 135 ? 7.754 0.169 11.07 1 94 135 PHE A O 1
ATOM 1097 N N . VAL A 1 136 ? 8.266 0.801 13.102 1 93.62 136 VAL A N 1
ATOM 1098 C CA . VAL A 1 136 ? 9.172 -0.322 13.328 1 93.62 136 VAL A CA 1
ATOM 1099 C C . VAL A 1 136 ? 8.375 -1.627 13.352 1 93.62 136 VAL A C 1
ATOM 1101 O O . VAL A 1 136 ? 8.852 -2.656 12.867 1 93.62 136 VAL A O 1
ATOM 1104 N N . GLY A 1 137 ? 7.246 -1.564 13.953 1 92.5 137 GLY A N 1
ATOM 1105 C CA . GLY A 1 137 ? 6.398 -2.744 13.953 1 92.5 137 GLY A CA 1
ATOM 1106 C C . GLY A 1 137 ? 6.074 -3.246 12.555 1 92.5 137 GLY A C 1
ATOM 1107 O O . GLY A 1 137 ? 6.211 -4.438 12.273 1 92.5 137 GLY A O 1
ATOM 1108 N N . VAL A 1 138 ? 5.676 -2.398 11.711 1 93.62 138 VAL A N 1
ATOM 1109 C CA . VAL A 1 138 ? 5.352 -2.742 10.328 1 93.62 138 VAL A CA 1
ATOM 1110 C C . VAL A 1 138 ? 6.605 -3.25 9.617 1 93.62 138 VAL A C 1
ATOM 1112 O O . VAL A 1 138 ? 6.547 -4.23 8.875 1 93.62 138 VAL A O 1
ATOM 1115 N N . ALA A 1 139 ? 7.719 -2.527 9.836 1 94.12 139 ALA A N 1
ATOM 1116 C CA . ALA A 1 139 ? 8.984 -2.922 9.227 1 94.12 139 ALA A CA 1
ATOM 1117 C C . ALA A 1 139 ? 9.383 -4.336 9.641 1 94.12 139 ALA A C 1
ATOM 1119 O O . ALA A 1 139 ? 9.812 -5.141 8.812 1 94.12 139 ALA A O 1
ATOM 1120 N N . ASN A 1 140 ? 9.203 -4.613 10.906 1 91.88 140 ASN A N 1
ATOM 1121 C CA . ASN A 1 140 ? 9.555 -5.93 11.422 1 91.88 140 ASN A CA 1
ATOM 1122 C C . ASN A 1 140 ? 8.68 -7.023 10.812 1 91.88 140 ASN A C 1
ATOM 1124 O O . ASN A 1 140 ? 9.156 -8.117 10.523 1 91.88 140 ASN A O 1
ATOM 1128 N N . GLU A 1 141 ? 7.469 -6.754 10.688 1 89.69 141 GLU A N 1
ATOM 1129 C CA . GLU A 1 141 ? 6.574 -7.703 10.039 1 89.69 141 GLU A CA 1
ATOM 1130 C C . GLU A 1 141 ? 7.012 -7.969 8.594 1 89.69 141 GLU A C 1
ATOM 1132 O O . GLU A 1 141 ? 6.992 -9.109 8.141 1 89.69 141 GLU A O 1
ATOM 1137 N N . GLY A 1 142 ? 7.363 -6.953 7.926 1 87.94 142 GLY A N 1
ATOM 1138 C CA . GLY A 1 142 ? 7.879 -7.098 6.578 1 87.94 142 GLY A CA 1
ATOM 1139 C C . GLY A 1 142 ? 9.148 -7.926 6.512 1 87.94 142 GLY A C 1
ATOM 1140 O O . GLY A 1 142 ? 9.312 -8.75 5.605 1 87.94 142 GLY A O 1
ATOM 1141 N N . MET A 1 143 ? 9.984 -7.727 7.453 1 86.69 143 MET A N 1
ATOM 1142 C CA . MET A 1 143 ? 11.25 -8.461 7.508 1 86.69 143 MET A CA 1
ATOM 1143 C C . MET A 1 143 ? 11 -9.945 7.75 1 86.69 143 MET A C 1
ATOM 1145 O O . MET A 1 143 ? 11.711 -10.797 7.211 1 86.69 143 MET A O 1
ATOM 1149 N N . GLU A 1 144 ? 10.094 -10.203 8.531 1 85.75 144 GLU A N 1
ATOM 1150 C CA . GLU A 1 144 ? 9.766 -11.602 8.812 1 85.75 144 GLU A CA 1
ATOM 1151 C C . GLU A 1 144 ? 9.32 -12.328 7.551 1 85.75 144 GLU A C 1
ATOM 1153 O O . GLU A 1 144 ? 9.742 -13.453 7.293 1 85.75 144 GLU A O 1
ATOM 1158 N N . ILE A 1 145 ? 8.477 -11.688 6.863 1 79.81 145 ILE A N 1
ATOM 1159 C CA . ILE A 1 145 ? 8.008 -12.281 5.617 1 79.81 145 ILE A CA 1
ATOM 1160 C C . ILE A 1 145 ? 9.172 -12.406 4.637 1 79.81 145 ILE A C 1
ATOM 1162 O O . ILE A 1 145 ? 9.297 -13.414 3.93 1 79.81 145 ILE A O 1
ATOM 1166 N N . LYS A 1 146 ? 9.961 -11.398 4.625 1 81.25 146 LYS A N 1
ATOM 1167 C CA . LYS A 1 146 ? 11.156 -11.383 3.787 1 81.25 146 LYS A CA 1
ATOM 1168 C C . LYS A 1 146 ? 12.023 -12.609 4.043 1 81.25 146 LYS A C 1
ATOM 1170 O O . LYS A 1 146 ? 12.438 -13.297 3.105 1 81.25 146 LYS A O 1
ATOM 1175 N N . TYR A 1 147 ? 12.266 -12.805 5.223 1 82.75 147 TYR A N 1
ATOM 1176 C CA . TYR A 1 147 ? 13.188 -13.883 5.578 1 82.75 147 TYR A CA 1
ATOM 1177 C C . TYR A 1 147 ? 12.625 -15.242 5.172 1 82.75 147 TYR A C 1
ATOM 1179 O O . TYR A 1 147 ? 13.375 -16.141 4.773 1 82.75 147 TYR A O 1
ATOM 1187 N N . LYS A 1 148 ? 11.398 -15.305 5.16 1 84.56 148 LYS A N 1
ATOM 1188 C CA . LYS A 1 148 ? 10.758 -16.578 4.828 1 84.56 148 LYS A CA 1
ATOM 1189 C C . LYS A 1 148 ? 10.758 -16.812 3.32 1 84.56 148 LYS A C 1
ATOM 1191 O O . LYS A 1 148 ? 10.656 -17.953 2.865 1 84.56 148 LYS A O 1
ATOM 1196 N N . CYS A 1 149 ? 10.914 -15.758 2.574 1 90.75 149 CYS A N 1
ATOM 1197 C CA . CYS A 1 149 ? 10.828 -15.875 1.123 1 90.75 149 CYS A CA 1
ATOM 1198 C C . CYS A 1 149 ? 12.211 -15.797 0.486 1 90.75 149 CYS A C 1
ATOM 1200 O O . CYS A 1 149 ? 12.391 -16.203 -0.662 1 90.75 149 CYS A O 1
ATOM 1202 N N . LEU A 1 150 ? 13.172 -15.312 1.172 1 89.75 150 LEU A N 1
ATOM 1203 C CA . LEU A 1 150 ? 14.461 -14.945 0.603 1 89.75 150 LEU A CA 1
ATOM 1204 C C . LEU A 1 150 ? 15.164 -16.156 0.011 1 89.75 150 LEU A C 1
ATOM 1206 O O . LEU A 1 150 ? 15.68 -16.094 -1.107 1 89.75 150 LEU A O 1
ATOM 1210 N N . SER A 1 151 ? 15.18 -17.188 0.806 1 91.25 151 SER A N 1
ATOM 1211 C CA . SER A 1 151 ? 15.859 -18.375 0.321 1 91.25 151 SER A CA 1
ATOM 1212 C C . SER A 1 151 ? 15.227 -18.891 -0.966 1 91.25 151 SER A C 1
ATOM 1214 O O . SER A 1 151 ? 15.93 -19.281 -1.897 1 91.25 151 SER A O 1
ATOM 1216 N N . ALA A 1 152 ? 13.977 -18.938 -0.945 1 95.06 152 ALA A N 1
ATOM 1217 C CA . ALA A 1 152 ? 13.258 -19.391 -2.131 1 95.06 152 ALA A CA 1
ATOM 1218 C C . ALA A 1 152 ? 13.531 -18.484 -3.324 1 95.06 152 ALA A C 1
ATOM 1220 O O . ALA A 1 152 ? 13.828 -18.953 -4.422 1 95.06 152 ALA A O 1
ATOM 1221 N N . LEU A 1 153 ? 13.508 -17.25 -3.127 1 94.25 153 LEU A N 1
ATOM 1222 C CA . LEU A 1 153 ? 13.664 -16.281 -4.207 1 94.25 153 LEU A CA 1
ATOM 1223 C C . LEU A 1 153 ? 15.102 -16.266 -4.727 1 94.25 153 LEU A C 1
ATOM 1225 O O . LEU A 1 153 ? 15.336 -16.016 -5.906 1 94.25 153 LEU A O 1
ATOM 1229 N N . THR A 1 154 ? 16.016 -16.531 -3.848 1 93.88 154 THR A N 1
ATOM 1230 C CA . THR A 1 154 ? 17.406 -16.656 -4.273 1 93.88 154 THR A CA 1
ATOM 1231 C C . THR A 1 154 ? 17.562 -17.781 -5.289 1 93.88 154 THR A C 1
ATOM 1233 O O . THR A 1 154 ? 18.219 -17.609 -6.316 1 93.88 154 THR A O 1
ATOM 1236 N N . GLU A 1 155 ? 16.938 -18.844 -4.941 1 95.44 155 GLU A N 1
ATOM 1237 C CA . GLU A 1 155 ? 16.984 -19.984 -5.852 1 95.44 155 GLU A CA 1
ATOM 1238 C C . GLU A 1 155 ? 16.281 -19.672 -7.164 1 95.44 155 GLU A C 1
ATOM 1240 O O . GLU A 1 155 ? 16.75 -20.062 -8.234 1 95.44 155 GLU A O 1
ATOM 1245 N N . VAL A 1 156 ? 15.188 -19.031 -7.082 1 96.38 156 VAL A N 1
ATOM 1246 C CA . VAL A 1 156 ? 14.445 -18.656 -8.281 1 96.38 156 VAL A CA 1
ATOM 1247 C C . VAL A 1 156 ? 15.297 -17.719 -9.141 1 96.38 156 VAL A C 1
ATOM 1249 O O . VAL A 1 156 ? 15.32 -17.844 -10.367 1 96.38 156 VAL A O 1
ATOM 1252 N N . SER A 1 157 ? 15.93 -16.828 -8.508 1 94.94 157 SER A N 1
ATOM 1253 C CA . SER A 1 157 ? 16.797 -15.891 -9.211 1 94.94 157 SER A CA 1
ATOM 1254 C C . SER A 1 157 ? 17.922 -16.609 -9.93 1 94.94 157 SER A C 1
ATOM 1256 O O . SER A 1 157 ? 18.328 -16.219 -11.023 1 94.94 157 SER A O 1
ATOM 1258 N N . ARG A 1 158 ? 18.406 -17.578 -9.367 1 95.38 158 ARG A N 1
ATOM 1259 C CA . ARG A 1 158 ? 19.469 -18.391 -9.984 1 95.38 158 ARG A CA 1
ATOM 1260 C C . ARG A 1 158 ? 18.953 -19.094 -11.242 1 95.38 158 ARG A C 1
ATOM 1262 O O . ARG A 1 158 ? 19.656 -19.156 -12.25 1 95.38 158 ARG A O 1
ATOM 1269 N N . CYS A 1 159 ? 17.766 -19.562 -11.188 1 96.69 159 CYS A N 1
ATOM 1270 C CA . CYS A 1 159 ? 17.188 -20.328 -12.289 1 96.69 159 CYS A CA 1
ATOM 1271 C C . CYS A 1 159 ? 16.672 -19.391 -13.383 1 96.69 159 CYS A C 1
ATOM 1273 O O . CYS A 1 159 ? 17.016 -19.562 -14.555 1 96.69 159 CYS A O 1
ATOM 1275 N N . TRP A 1 160 ? 15.852 -18.422 -12.992 1 97 160 TRP A N 1
ATOM 1276 C CA . TRP A 1 160 ? 15.078 -17.656 -13.961 1 97 160 TRP A CA 1
ATOM 1277 C C . TRP A 1 160 ? 15.633 -16.25 -14.109 1 97 160 TRP A C 1
ATOM 1279 O O . TRP A 1 160 ? 15.289 -15.539 -15.055 1 97 160 TRP A O 1
ATOM 1289 N N . GLY A 1 161 ? 16.469 -15.852 -13.172 1 94.69 161 GLY A N 1
ATOM 1290 C CA . GLY A 1 161 ? 17.078 -14.531 -13.266 1 94.69 161 GLY A CA 1
ATOM 1291 C C . GLY A 1 161 ? 16.453 -13.516 -12.336 1 94.69 161 GLY A C 1
ATOM 1292 O O . GLY A 1 161 ? 15.242 -13.547 -12.094 1 94.69 161 GLY A O 1
ATOM 1293 N N . LEU A 1 162 ? 17.219 -12.578 -11.891 1 91.88 162 LEU A N 1
ATOM 1294 C CA . LEU A 1 162 ? 16.828 -11.523 -10.969 1 91.88 162 LEU A CA 1
ATOM 1295 C C . LEU A 1 162 ? 15.828 -10.57 -11.633 1 91.88 162 LEU A C 1
ATOM 1297 O O . LEU A 1 162 ? 14.922 -10.062 -10.977 1 91.88 162 LEU A O 1
ATOM 1301 N N . ASP A 1 163 ? 15.969 -10.391 -12.852 1 90.75 163 ASP A N 1
ATOM 1302 C CA . ASP A 1 163 ? 15.109 -9.469 -13.586 1 90.75 163 ASP A CA 1
ATOM 1303 C C . ASP A 1 163 ? 13.656 -9.922 -13.539 1 90.75 163 ASP A C 1
ATOM 1305 O O . ASP A 1 163 ? 12.742 -9.109 -13.375 1 90.75 163 ASP A O 1
ATOM 1309 N N . LYS A 1 164 ? 13.438 -11.219 -13.656 1 93.5 164 LYS A N 1
ATOM 1310 C CA . LYS A 1 164 ? 12.078 -11.742 -13.562 1 93.5 164 LYS A CA 1
ATOM 1311 C C . LYS A 1 164 ? 11.531 -11.617 -12.141 1 93.5 164 LYS A C 1
ATOM 1313 O O . LYS A 1 164 ? 10.367 -11.281 -11.945 1 93.5 164 LYS A O 1
ATOM 1318 N N . VAL A 1 165 ? 12.398 -11.898 -11.219 1 92.5 165 VAL A N 1
ATOM 1319 C CA . VAL A 1 165 ? 12 -11.82 -9.82 1 92.5 165 VAL A CA 1
ATOM 1320 C C . VAL A 1 165 ? 11.523 -10.406 -9.492 1 92.5 165 VAL A C 1
ATOM 1322 O O . VAL A 1 165 ? 10.477 -10.227 -8.859 1 92.5 165 VAL A O 1
ATOM 1325 N N . GLN A 1 166 ? 12.203 -9.43 -9.961 1 87.5 166 GLN A N 1
ATOM 1326 C CA . GLN A 1 166 ? 11.859 -8.031 -9.688 1 87.5 166 GLN A CA 1
ATOM 1327 C C . GLN A 1 166 ? 10.625 -7.609 -10.484 1 87.5 166 GLN A C 1
ATOM 1329 O O . GLN A 1 166 ? 9.734 -6.945 -9.953 1 87.5 166 GLN A O 1
ATOM 1334 N N . HIS A 1 167 ? 10.609 -8.047 -11.688 1 89.56 167 HIS A N 1
ATOM 1335 C CA . HIS A 1 167 ? 9.531 -7.637 -12.578 1 89.56 167 HIS A CA 1
ATOM 1336 C C . HIS A 1 167 ? 8.18 -8.148 -12.078 1 89.56 167 HIS A C 1
ATOM 1338 O O . HIS A 1 167 ? 7.207 -7.391 -12.039 1 89.56 167 HIS A O 1
ATOM 1344 N N . TYR A 1 168 ? 8.172 -9.375 -11.711 1 90.62 168 TYR A N 1
ATOM 1345 C CA . TYR A 1 168 ? 6.898 -9.969 -11.32 1 90.62 168 TYR A CA 1
ATOM 1346 C C . TYR A 1 168 ? 6.641 -9.789 -9.836 1 90.62 168 TYR A C 1
ATOM 1348 O O . TYR A 1 168 ? 5.539 -10.07 -9.344 1 90.62 168 TYR A O 1
ATOM 1356 N N . HIS A 1 169 ? 7.598 -9.367 -9.102 1 89.38 169 HIS A N 1
ATOM 1357 C CA . HIS A 1 169 ? 7.488 -9.062 -7.68 1 89.38 169 HIS A CA 1
ATOM 1358 C C . HIS A 1 169 ? 6.867 -10.234 -6.918 1 89.38 169 HIS A C 1
ATOM 1360 O O . HIS A 1 169 ? 5.891 -10.047 -6.184 1 89.38 169 HIS A O 1
ATOM 1366 N N . TRP A 1 170 ? 7.477 -11.398 -7.062 1 91.19 170 TRP A N 1
ATOM 1367 C CA . TRP A 1 170 ? 6.906 -12.633 -6.527 1 91.19 170 TRP A CA 1
ATOM 1368 C C . TRP A 1 170 ? 6.934 -12.625 -5.004 1 91.19 170 TRP A C 1
ATOM 1370 O O . TRP A 1 170 ? 6.117 -13.297 -4.363 1 91.19 170 TRP A O 1
ATOM 1380 N N . ALA A 1 171 ? 7.816 -11.852 -4.406 1 87.56 171 ALA A N 1
ATOM 1381 C CA . ALA A 1 171 ? 7.938 -11.781 -2.951 1 87.56 171 ALA A CA 1
ATOM 1382 C C . ALA A 1 171 ? 6.617 -11.375 -2.307 1 87.56 171 ALA A C 1
ATOM 1384 O O . ALA A 1 171 ? 6.277 -11.852 -1.218 1 87.56 171 ALA A O 1
ATOM 1385 N N . SER A 1 172 ? 5.891 -10.547 -2.979 1 86.5 172 SER A N 1
ATOM 1386 C CA . SER A 1 172 ? 4.684 -9.953 -2.406 1 86.5 172 SER A CA 1
ATOM 1387 C C . SER A 1 172 ? 3.564 -10.984 -2.291 1 86.5 172 SER A C 1
ATOM 1389 O O . SER A 1 172 ? 2.566 -10.75 -1.607 1 86.5 172 SER A O 1
ATOM 1391 N N . LYS A 1 173 ? 3.713 -12.172 -2.926 1 88.31 173 LYS A N 1
ATOM 1392 C CA . LYS A 1 173 ? 2.658 -13.18 -2.955 1 88.31 173 LYS A CA 1
ATOM 1393 C C . LYS A 1 173 ? 2.709 -14.062 -1.71 1 88.31 173 LYS A C 1
ATOM 1395 O O . LYS A 1 173 ? 1.809 -14.875 -1.481 1 88.31 173 LYS A O 1
ATOM 1400 N N . GLY A 1 174 ? 3.797 -13.922 -0.959 1 83.94 174 GLY A N 1
ATOM 1401 C CA . GLY A 1 174 ? 3.836 -14.609 0.322 1 83.94 174 GLY A CA 1
ATOM 1402 C C . GLY A 1 174 ? 4.727 -15.836 0.312 1 83.94 174 GLY A C 1
ATOM 1403 O O . GLY A 1 174 ? 5.203 -16.25 -0.745 1 83.94 174 GLY A O 1
ATOM 1404 N N . GLU A 1 175 ? 4.824 -16.375 1.438 1 86.44 175 GLU A N 1
ATOM 1405 C CA . GLU A 1 175 ? 5.801 -17.438 1.684 1 86.44 175 GLU A CA 1
ATOM 1406 C C . GLU A 1 175 ? 5.441 -18.703 0.914 1 86.44 175 GLU A C 1
ATOM 1408 O O . GLU A 1 175 ? 6.301 -19.312 0.276 1 86.44 175 GLU A O 1
ATOM 1413 N N . LYS A 1 176 ? 4.199 -19.125 1.065 1 85.94 176 LYS A N 1
ATOM 1414 C CA . LYS A 1 176 ? 3.781 -20.359 0.411 1 85.94 176 LYS A CA 1
ATOM 1415 C C . LYS A 1 176 ? 3.982 -20.281 -1.1 1 85.94 176 LYS A C 1
ATOM 1417 O O . LYS A 1 176 ? 4.453 -21.234 -1.722 1 85.94 176 LYS A O 1
ATOM 1422 N N . TYR A 1 177 ? 3.635 -19.203 -1.641 1 91.06 177 TYR A N 1
ATOM 1423 C CA . TYR A 1 177 ? 3.834 -18.969 -3.068 1 91.06 177 TYR A CA 1
ATOM 1424 C C . TYR A 1 177 ? 5.312 -19.062 -3.432 1 91.06 177 TYR A C 1
ATOM 1426 O O . TYR A 1 177 ? 5.676 -19.719 -4.414 1 91.06 177 TYR A O 1
ATOM 1434 N N . CYS A 1 178 ? 6.137 -18.406 -2.619 1 93.5 178 CYS A N 1
ATOM 1435 C CA . CYS A 1 178 ? 7.57 -18.391 -2.885 1 93.5 178 CYS A CA 1
ATOM 1436 C C . CYS A 1 178 ? 8.156 -19.797 -2.826 1 93.5 178 CYS A C 1
ATOM 1438 O O . CYS A 1 178 ? 9.016 -20.156 -3.637 1 93.5 178 CYS A O 1
ATOM 1440 N N . LYS A 1 179 ? 7.684 -20.531 -1.899 1 93.12 179 LYS A N 1
ATOM 1441 C CA . LYS A 1 179 ? 8.172 -21.906 -1.772 1 93.12 179 LYS A CA 1
ATOM 1442 C C . LYS A 1 179 ? 7.785 -22.734 -2.992 1 93.12 179 LYS A C 1
ATOM 1444 O O . LYS A 1 179 ? 8.609 -23.484 -3.521 1 93.12 179 LYS A O 1
ATOM 1449 N N . VAL A 1 180 ? 6.531 -22.609 -3.383 1 95.25 180 VAL A N 1
ATOM 1450 C CA . VAL A 1 180 ? 6.086 -23.344 -4.562 1 95.25 180 VAL A CA 1
ATOM 1451 C C . VAL A 1 180 ? 6.832 -22.844 -5.797 1 95.25 180 VAL A C 1
ATOM 1453 O O . VAL A 1 180 ? 7.195 -23.625 -6.672 1 95.25 180 VAL A O 1
ATOM 1456 N N . LEU A 1 181 ? 7.043 -21.594 -5.875 1 96.69 181 LEU A N 1
ATOM 1457 C CA . LEU A 1 181 ? 7.785 -20.969 -6.965 1 96.69 181 LEU A CA 1
ATOM 1458 C C . LEU A 1 181 ? 9.188 -21.562 -7.074 1 96.69 181 LEU A C 1
ATOM 1460 O O . LEU A 1 181 ? 9.656 -21.859 -8.172 1 96.69 181 LEU A O 1
ATOM 1464 N N . ARG A 1 182 ? 9.797 -21.703 -5.961 1 96.75 182 ARG A N 1
ATOM 1465 C CA . ARG A 1 182 ? 11.133 -22.281 -5.926 1 96.75 182 ARG A CA 1
ATOM 1466 C C . ARG A 1 182 ? 11.141 -23.688 -6.504 1 96.75 182 ARG A C 1
ATOM 1468 O O . ARG A 1 182 ? 11.992 -24.031 -7.324 1 96.75 182 ARG A O 1
ATOM 1475 N N . THR A 1 183 ? 10.195 -24.453 -6.07 1 97.38 183 THR A N 1
ATOM 1476 C CA . THR A 1 183 ? 10.125 -25.828 -6.531 1 97.38 183 THR A CA 1
ATOM 1477 C C . THR A 1 183 ? 9.844 -25.891 -8.031 1 97.38 183 THR A C 1
ATOM 1479 O O . THR A 1 183 ? 10.406 -26.734 -8.742 1 97.38 183 THR A O 1
ATOM 1482 N N . ALA A 1 184 ? 9.016 -25.047 -8.453 1 97.62 184 ALA A N 1
ATOM 1483 C CA . ALA A 1 184 ? 8.711 -25 -9.883 1 97.62 184 ALA A CA 1
ATOM 1484 C C . ALA A 1 184 ? 9.938 -24.562 -10.688 1 97.62 184 ALA A C 1
ATOM 1486 O O . ALA A 1 184 ? 10.219 -25.125 -11.742 1 97.62 184 ALA A O 1
ATOM 1487 N N . ALA A 1 185 ? 10.641 -23.578 -10.242 1 97.69 185 ALA A N 1
ATOM 1488 C CA . ALA A 1 185 ? 11.836 -23.094 -10.93 1 97.69 185 ALA A CA 1
ATOM 1489 C C . ALA A 1 185 ? 12.914 -24.172 -11 1 97.69 185 ALA A C 1
ATOM 1491 O O . ALA A 1 185 ? 13.609 -24.281 -12.016 1 97.69 185 ALA A O 1
ATOM 1492 N N . ARG A 1 186 ? 13.008 -24.922 -9.984 1 96.62 186 ARG A N 1
ATOM 1493 C CA . ARG A 1 186 ? 13.977 -26 -9.961 1 96.62 186 ARG A CA 1
ATOM 1494 C C . ARG A 1 186 ? 13.594 -27.109 -10.945 1 96.62 186 ARG A C 1
ATOM 1496 O O . ARG A 1 186 ? 14.461 -27.703 -11.578 1 96.62 186 ARG A O 1
ATOM 1503 N N . ALA A 1 187 ? 12.352 -27.359 -11.016 1 97.25 187 ALA A N 1
ATOM 1504 C CA . ALA A 1 187 ? 11.852 -28.406 -11.906 1 97.25 187 ALA A CA 1
ATOM 1505 C C . ALA A 1 187 ? 12.008 -28 -13.375 1 97.25 187 ALA A C 1
ATOM 1507 O O . ALA A 1 187 ? 12.273 -28.828 -14.234 1 97.25 187 ALA A O 1
ATOM 1508 N N . VAL A 1 188 ? 11.742 -26.797 -13.656 1 97.19 188 VAL A N 1
ATOM 1509 C CA . VAL A 1 188 ? 11.906 -26.219 -14.992 1 97.19 188 VAL A CA 1
ATOM 1510 C C . VAL A 1 188 ? 12.82 -25.016 -14.938 1 97.19 188 VAL A C 1
ATOM 1512 O O . VAL A 1 188 ? 12.359 -23.875 -15.008 1 97.19 188 VAL A O 1
ATOM 1515 N N . PRO A 1 189 ? 14.133 -25.25 -15.023 1 96.5 189 PRO A N 1
ATOM 1516 C CA . PRO A 1 189 ? 15.094 -24.188 -14.695 1 96.5 189 PRO A CA 1
ATOM 1517 C C . PRO A 1 189 ? 15.266 -23.172 -15.82 1 96.5 189 PRO A C 1
ATOM 1519 O O . PRO A 1 189 ? 15.781 -22.078 -15.602 1 96.5 189 PRO A O 1
ATOM 1522 N N . GLU A 1 190 ? 14.906 -23.547 -17 1 96.44 190 GLU A N 1
ATOM 1523 C CA . GLU A 1 190 ? 15.023 -22.609 -18.125 1 96.44 190 GLU A CA 1
ATOM 1524 C C . GLU A 1 190 ? 13.766 -21.766 -18.266 1 96.44 190 GLU A C 1
ATOM 1526 O O . GLU A 1 190 ? 12.68 -22.297 -18.516 1 96.44 190 GLU A O 1
ATOM 1531 N N . TRP A 1 191 ? 13.883 -20.469 -18.172 1 97.12 191 TRP A N 1
ATOM 1532 C CA . TRP A 1 191 ? 12.727 -19.578 -18.188 1 97.12 191 TRP A CA 1
ATOM 1533 C C . TRP A 1 191 ? 11.953 -19.719 -19.484 1 97.12 191 TRP A C 1
ATOM 1535 O O . TRP A 1 191 ? 10.719 -19.672 -19.484 1 97.12 191 TRP A O 1
ATOM 1545 N N . ALA A 1 192 ? 12.68 -19.781 -20.609 1 95.69 192 ALA A N 1
ATOM 1546 C CA . ALA A 1 192 ? 12.008 -19.875 -21.906 1 95.69 192 ALA A CA 1
ATOM 1547 C C . ALA A 1 192 ? 11.016 -21.031 -21.922 1 95.69 192 ALA A C 1
ATOM 1549 O O . ALA A 1 192 ? 9.898 -20.891 -22.422 1 95.69 192 ALA A O 1
ATOM 1550 N N . GLU A 1 193 ? 11.438 -22.141 -21.391 1 96.69 193 GLU A N 1
ATOM 1551 C CA . GLU A 1 193 ? 10.555 -23.297 -21.297 1 96.69 193 GLU A CA 1
ATOM 1552 C C . GLU A 1 193 ? 9.43 -23.047 -20.297 1 96.69 193 GLU A C 1
ATOM 1554 O O . GLU A 1 193 ? 8.273 -23.375 -20.562 1 96.69 193 GLU A O 1
ATOM 1559 N N . ALA A 1 194 ? 9.789 -22.5 -19.156 1 97.56 194 ALA A N 1
ATOM 1560 C CA . ALA A 1 194 ? 8.797 -22.219 -18.125 1 97.56 194 ALA A CA 1
ATOM 1561 C C . ALA A 1 194 ? 7.703 -21.281 -18.656 1 97.56 194 ALA A C 1
ATOM 1563 O O . ALA A 1 194 ? 6.52 -21.5 -18.391 1 97.56 194 ALA A O 1
ATOM 1564 N N . ALA A 1 195 ? 8.109 -20.281 -19.391 1 96.94 195 ALA A N 1
ATOM 1565 C CA . ALA A 1 195 ? 7.164 -19.297 -19.922 1 96.94 195 ALA A CA 1
ATOM 1566 C C . ALA A 1 195 ? 6.176 -19.953 -20.891 1 96.94 195 ALA A C 1
ATOM 1568 O O . ALA A 1 195 ? 4.977 -19.656 -20.859 1 96.94 195 ALA A O 1
ATOM 1569 N N . ILE A 1 196 ? 6.652 -20.828 -21.734 1 96.62 196 ILE A N 1
ATOM 1570 C CA . ILE A 1 196 ? 5.797 -21.547 -22.672 1 96.62 196 ILE A CA 1
ATOM 1571 C C . ILE A 1 196 ? 4.754 -22.359 -21.891 1 96.62 196 ILE A C 1
ATOM 1573 O O . ILE A 1 196 ? 3.557 -22.266 -22.188 1 96.62 196 ILE A O 1
ATOM 1577 N N . LYS A 1 197 ? 5.238 -23.047 -20.953 1 97.06 197 LYS A N 1
ATOM 1578 C CA . LYS A 1 197 ? 4.363 -23.922 -20.172 1 97.06 197 LYS A CA 1
ATOM 1579 C C . LYS A 1 197 ? 3.363 -23.109 -19.359 1 97.06 197 LYS A C 1
ATOM 1581 O O . LYS A 1 197 ? 2.176 -23.438 -19.312 1 97.06 197 LYS A O 1
ATOM 1586 N N . LEU A 1 198 ? 3.859 -22.094 -18.703 1 97.12 198 LEU A N 1
ATOM 1587 C CA . LEU A 1 198 ? 2.99 -21.25 -17.891 1 97.12 198 LEU A CA 1
ATOM 1588 C C . LEU A 1 198 ? 1.903 -20.594 -18.75 1 97.12 198 LEU A C 1
ATOM 1590 O O . LEU A 1 198 ? 0.747 -20.516 -18.328 1 97.12 198 LEU A O 1
ATOM 1594 N N . ASN A 1 199 ? 2.281 -20.141 -19.891 1 96.38 199 ASN A N 1
ATOM 1595 C CA . ASN A 1 199 ? 1.297 -19.547 -20.797 1 96.38 199 ASN A CA 1
ATOM 1596 C C . ASN A 1 199 ? 0.196 -20.547 -21.156 1 96.38 199 ASN A C 1
ATOM 1598 O O . ASN A 1 199 ? -0.984 -20.188 -21.172 1 96.38 199 ASN A O 1
ATOM 1602 N N . ARG A 1 200 ? 0.585 -21.75 -21.422 1 95.38 200 ARG A N 1
ATOM 1603 C CA . ARG A 1 200 ? -0.383 -22.781 -21.75 1 95.38 200 ARG A CA 1
ATOM 1604 C C . ARG A 1 200 ? -1.281 -23.094 -20.562 1 95.38 200 ARG A C 1
ATOM 1606 O O . ARG A 1 200 ? -2.492 -23.266 -20.703 1 95.38 200 ARG A O 1
ATOM 1613 N N . VAL A 1 201 ? -0.68 -23.141 -19.453 1 94.12 201 VAL A N 1
ATOM 1614 C CA . VAL A 1 201 ? -1.418 -23.422 -18.219 1 94.12 201 VAL A CA 1
ATOM 1615 C C . VAL A 1 201 ? -2.42 -22.312 -17.953 1 94.12 201 VAL A C 1
ATOM 1617 O O . VAL A 1 201 ? -3.59 -22.578 -17.656 1 94.12 201 VAL A O 1
ATOM 1620 N N . MET A 1 202 ? -2.002 -21.125 -18.016 1 93.62 202 MET A N 1
ATOM 1621 C CA . MET A 1 202 ? -2.854 -19.969 -17.734 1 93.62 202 MET A CA 1
ATOM 1622 C C . MET A 1 202 ? -3.977 -19.859 -18.766 1 93.62 202 MET A C 1
ATOM 1624 O O . MET A 1 202 ? -5.121 -19.578 -18.406 1 93.62 202 MET A O 1
ATOM 1628 N N . LEU A 1 203 ? -3.631 -20.062 -19.984 1 92.44 203 LEU A N 1
ATOM 1629 C CA . LEU A 1 203 ? -4.664 -20.047 -21.016 1 92.44 203 LEU A CA 1
ATOM 1630 C C . LEU A 1 203 ? -5.715 -21.109 -20.75 1 92.44 203 LEU A C 1
ATOM 1632 O O . LEU A 1 203 ? -6.914 -20.859 -20.891 1 92.44 203 LEU A O 1
ATOM 1636 N N . GLY A 1 204 ? -5.207 -22.297 -20.469 1 88.38 204 GLY A N 1
ATOM 1637 C CA . GLY A 1 204 ? -6.121 -23.359 -20.125 1 88.38 204 GLY A CA 1
ATOM 1638 C C . GLY A 1 204 ? -7.047 -23 -18.969 1 88.38 204 GLY A C 1
ATOM 1639 O O . GLY A 1 204 ? -8.25 -23.281 -19.031 1 88.38 204 GLY A O 1
ATOM 1640 N N . ARG A 1 205 ? -6.492 -22.438 -17.969 1 84.44 205 ARG A N 1
ATOM 1641 C CA . ARG A 1 205 ? -7.273 -21.984 -16.812 1 84.44 205 ARG A CA 1
ATOM 1642 C C . ARG A 1 205 ? -8.289 -20.938 -17.219 1 84.44 205 ARG A C 1
ATOM 1644 O O . ARG A 1 205 ? -9.438 -20.953 -16.766 1 84.44 205 ARG A O 1
ATOM 1651 N N . HIS A 1 206 ? -7.914 -20.016 -17.984 1 84.44 206 HIS A N 1
ATOM 1652 C CA . HIS A 1 206 ? -8.75 -18.906 -18.438 1 84.44 206 HIS A CA 1
ATOM 1653 C C . HIS A 1 206 ? -9.945 -19.406 -19.234 1 84.44 206 HIS A C 1
ATOM 1655 O O . HIS A 1 206 ? -11.008 -18.781 -19.234 1 84.44 206 HIS A O 1
ATOM 1661 N N . GLN A 1 207 ? -9.734 -20.469 -19.953 1 82.56 207 GLN A N 1
ATOM 1662 C CA . GLN A 1 207 ? -10.75 -21.016 -20.859 1 82.56 207 GLN A CA 1
ATOM 1663 C C . GLN A 1 207 ? -11.672 -21.984 -20.125 1 82.56 207 GLN A C 1
ATOM 1665 O O . GLN A 1 207 ? -12.758 -22.312 -20.609 1 82.56 207 GLN A O 1
ATOM 1670 N N . ARG A 1 208 ? -11.25 -22.391 -19.078 1 76.69 208 ARG A N 1
ATOM 1671 C CA . ARG A 1 208 ? -12.023 -23.391 -18.344 1 76.69 208 ARG A CA 1
ATOM 1672 C C . ARG A 1 208 ? -13.156 -22.734 -17.562 1 76.69 208 ARG A C 1
ATOM 1674 O O . ARG A 1 208 ? -12.938 -21.766 -16.828 1 76.69 208 ARG A O 1
ATOM 1681 N N . VAL A 1 209 ? -14.203 -23.281 -17.812 1 63.75 209 VAL A N 1
ATOM 1682 C CA . VAL A 1 209 ? -15.398 -22.781 -17.141 1 63.75 209 VAL A CA 1
ATOM 1683 C C . VAL A 1 209 ? -15.258 -23 -15.633 1 63.75 209 VAL A C 1
ATOM 1685 O O . VAL A 1 209 ? -14.883 -24.078 -15.188 1 63.75 209 VAL A O 1
ATOM 1688 N N . GLY A 1 210 ? -15.453 -22.016 -14.906 1 62.59 210 GLY A N 1
ATOM 1689 C CA . GLY A 1 210 ? -15.438 -22.125 -13.453 1 62.59 210 GLY A CA 1
ATOM 1690 C C . GLY A 1 210 ? -14.086 -21.828 -12.852 1 62.59 210 GLY A C 1
ATOM 1691 O O . GLY A 1 210 ? -13.961 -21.688 -11.625 1 62.59 210 GLY A O 1
ATOM 1692 N N . ALA A 1 211 ? -13.109 -21.797 -13.758 1 65.44 211 ALA A N 1
ATOM 1693 C CA . ALA A 1 211 ? -11.766 -21.516 -13.25 1 65.44 211 ALA A CA 1
ATOM 1694 C C . ALA A 1 211 ? -11.547 -20.031 -13.055 1 65.44 211 ALA A C 1
ATOM 1696 O O . ALA A 1 211 ? -12.32 -19.203 -13.555 1 65.44 211 ALA A O 1
ATOM 1697 N N . ARG A 1 212 ? -10.555 -19.797 -12.188 1 68.5 212 ARG A N 1
ATOM 1698 C CA . ARG A 1 212 ? -10.188 -18.406 -11.984 1 68.5 212 ARG A CA 1
ATOM 1699 C C . ARG A 1 212 ? -9.625 -17.797 -13.266 1 68.5 212 ARG A C 1
ATOM 1701 O O . ARG A 1 212 ? -8.672 -18.328 -13.836 1 68.5 212 ARG A O 1
ATOM 1708 N N . LEU A 1 213 ? -10.211 -16.719 -13.625 1 73.25 213 LEU A N 1
ATOM 1709 C CA . LEU A 1 213 ? -9.75 -16.047 -14.828 1 73.25 213 LEU A CA 1
ATOM 1710 C C . LEU A 1 213 ? -8.375 -15.43 -14.609 1 73.25 213 LEU A C 1
ATOM 1712 O O . LEU A 1 213 ? -8.008 -15.094 -13.484 1 73.25 213 LEU A O 1
ATOM 1716 N N . VAL A 1 214 ? -7.652 -15.438 -15.68 1 81.06 214 VAL A N 1
ATOM 1717 C CA . VAL A 1 214 ? -6.367 -14.758 -15.633 1 81.06 214 VAL A CA 1
ATOM 1718 C C . VAL A 1 214 ? -6.586 -13.25 -15.469 1 81.06 214 VAL A C 1
ATOM 1720 O O . VAL A 1 214 ? -7.355 -12.648 -16.219 1 81.06 214 VAL A O 1
ATOM 1723 N N . LYS A 1 215 ? -5.965 -12.75 -14.586 1 75.56 215 LYS A N 1
ATOM 1724 C CA . LYS A 1 215 ? -6.145 -11.336 -14.281 1 75.56 215 LYS A CA 1
ATOM 1725 C C . LYS A 1 215 ? -5.289 -10.461 -15.188 1 75.56 215 LYS A C 1
ATOM 1727 O O . LYS A 1 215 ? -4.254 -10.906 -15.695 1 75.56 215 LYS A O 1
ATOM 1732 N N . LEU A 1 216 ? -5.77 -9.297 -15.266 1 74.69 216 LEU A N 1
ATOM 1733 C CA . LEU A 1 216 ? -5.047 -8.32 -16.078 1 74.69 216 LEU A CA 1
ATOM 1734 C C . LEU A 1 216 ? -4.016 -7.578 -15.227 1 74.69 216 LEU A C 1
ATOM 1736 O O . LEU A 1 216 ? -4.137 -6.367 -15.016 1 74.69 216 LEU A O 1
ATOM 1740 N N . VAL A 1 217 ? -3.068 -8.312 -14.734 1 74.75 217 VAL A N 1
ATOM 1741 C CA . VAL A 1 217 ? -2.037 -7.781 -13.844 1 74.75 217 VAL A CA 1
ATOM 1742 C C . VAL A 1 217 ? -0.655 -8.133 -14.391 1 74.75 217 VAL A C 1
ATOM 1744 O O . VAL A 1 217 ? -0.536 -8.898 -15.352 1 74.75 217 VAL A O 1
ATOM 1747 N N . ALA A 1 218 ? 0.305 -7.543 -13.789 1 76.44 218 ALA A N 1
ATOM 1748 C CA . ALA A 1 218 ? 1.679 -7.754 -14.234 1 76.44 218 ALA A CA 1
ATOM 1749 C C . ALA A 1 218 ? 2.131 -9.188 -13.961 1 76.44 218 ALA A C 1
ATOM 1751 O O . ALA A 1 218 ? 2.93 -9.75 -14.711 1 76.44 218 ALA A O 1
ATOM 1752 N N . ASN A 1 219 ? 1.746 -9.75 -12.852 1 83.44 219 ASN A N 1
ATOM 1753 C CA . ASN A 1 219 ? 2.004 -11.148 -12.523 1 83.44 219 ASN A CA 1
ATOM 1754 C C . ASN A 1 219 ? 0.711 -11.961 -12.453 1 83.44 219 ASN A C 1
ATOM 1756 O O . ASN A 1 219 ? 0.109 -12.078 -11.383 1 83.44 219 ASN A O 1
ATOM 1760 N N . PRO A 1 220 ? 0.404 -12.578 -13.523 1 87.81 220 PRO A N 1
ATOM 1761 C CA . PRO A 1 220 ? -0.861 -13.312 -13.547 1 87.81 220 PRO A CA 1
ATOM 1762 C C . PRO A 1 220 ? -0.714 -14.75 -13.047 1 87.81 220 PRO A C 1
ATOM 1764 O O . PRO A 1 220 ? -1.695 -15.492 -13.008 1 87.81 220 PRO A O 1
ATOM 1767 N N . ILE A 1 221 ? 0.444 -15.148 -12.656 1 91.69 221 ILE A N 1
ATOM 1768 C CA . ILE A 1 221 ? 0.712 -16.531 -12.281 1 91.69 221 ILE A CA 1
ATOM 1769 C C . ILE A 1 221 ? 0.102 -16.828 -10.906 1 91.69 221 ILE A C 1
ATOM 1771 O O . ILE A 1 221 ? 0.413 -16.141 -9.93 1 91.69 221 ILE A O 1
ATOM 1775 N N . GLU A 1 222 ? -0.679 -17.797 -10.875 1 88.44 222 GLU A N 1
ATOM 1776 C CA . GLU A 1 222 ? -1.249 -18.25 -9.609 1 88.44 222 GLU A CA 1
ATOM 1777 C C . GLU A 1 222 ? -0.501 -19.469 -9.07 1 88.44 222 GLU A C 1
ATOM 1779 O O . GLU A 1 222 ? 0.225 -20.125 -9.805 1 88.44 222 GLU A O 1
ATOM 1784 N N . GLN A 1 223 ? -0.692 -19.703 -7.793 1 87.5 223 GLN A N 1
ATOM 1785 C CA . GLN A 1 223 ? -0.01 -20.828 -7.148 1 87.5 223 GLN A CA 1
ATOM 1786 C C . GLN A 1 223 ? -0.321 -22.141 -7.859 1 87.5 223 GLN A C 1
ATOM 1788 O O . GLN A 1 223 ? 0.561 -22.984 -8.023 1 87.5 223 GLN A O 1
ATOM 1793 N N . ARG A 1 224 ? -1.521 -22.344 -8.227 1 86.31 224 ARG A N 1
ATOM 1794 C CA . ARG A 1 224 ? -1.927 -23.578 -8.898 1 86.31 224 ARG A CA 1
ATOM 1795 C C . ARG A 1 224 ? -1.195 -23.734 -10.227 1 86.31 224 ARG A C 1
ATOM 1797 O O . ARG A 1 224 ? -0.899 -24.859 -10.641 1 86.31 224 ARG A O 1
ATOM 1804 N N . ASP A 1 225 ? -0.974 -22.656 -10.906 1 93.25 225 ASP A N 1
ATOM 1805 C CA . ASP A 1 225 ? -0.2 -22.703 -12.141 1 93.25 225 ASP A CA 1
ATOM 1806 C C . ASP A 1 225 ? 1.198 -23.266 -11.891 1 93.25 225 ASP A C 1
ATOM 1808 O O . ASP A 1 225 ? 1.716 -24.047 -12.695 1 93.25 225 ASP A O 1
ATOM 1812 N N . LEU A 1 226 ? 1.758 -22.828 -10.797 1 95.25 226 LEU A N 1
ATOM 1813 C CA . LEU A 1 226 ? 3.104 -23.266 -10.438 1 95.25 226 LEU A CA 1
ATOM 1814 C C . LEU A 1 226 ? 3.125 -24.75 -10.094 1 95.25 226 LEU A C 1
ATOM 1816 O O . LEU A 1 226 ? 4.102 -25.438 -10.383 1 95.25 226 LEU A O 1
ATOM 1820 N N . VAL A 1 227 ? 2.098 -25.203 -9.492 1 93.38 227 VAL A N 1
ATOM 1821 C CA . VAL A 1 227 ? 1.991 -26.625 -9.164 1 93.38 227 VAL A CA 1
ATOM 1822 C C . VAL A 1 227 ? 1.974 -27.453 -10.445 1 93.38 227 VAL A C 1
ATOM 1824 O O . VAL A 1 227 ? 2.641 -28.484 -10.531 1 93.38 227 VAL A O 1
ATOM 1827 N N . THR A 1 228 ? 1.222 -27.016 -11.375 1 93.12 228 THR A N 1
ATOM 1828 C CA . THR A 1 228 ? 1.172 -27.703 -12.656 1 93.12 228 THR A CA 1
ATOM 1829 C C . THR A 1 228 ? 2.529 -27.656 -13.352 1 93.12 228 THR A C 1
ATOM 1831 O O . THR A 1 228 ? 2.967 -28.641 -13.945 1 93.12 228 THR A O 1
ATOM 1834 N N . LEU A 1 229 ? 3.152 -26.5 -13.344 1 95.94 229 LEU A N 1
ATOM 1835 C CA . LEU A 1 229 ? 4.469 -26.359 -13.953 1 95.94 229 LEU A CA 1
ATOM 1836 C C . LEU A 1 229 ? 5.461 -27.344 -13.352 1 95.94 229 LEU A C 1
ATOM 1838 O O . LEU A 1 229 ? 6.25 -27.953 -14.07 1 95.94 229 LEU A O 1
ATOM 1842 N N . LYS A 1 230 ? 5.395 -27.438 -12.086 1 95 230 LYS A N 1
ATOM 1843 C CA . LYS A 1 230 ? 6.289 -28.344 -11.375 1 95 230 LYS A CA 1
ATOM 1844 C C . LYS A 1 230 ? 6.109 -29.781 -11.844 1 95 230 LYS A C 1
ATOM 1846 O O . LYS A 1 230 ? 7.078 -30.531 -11.938 1 95 230 LYS A O 1
ATOM 1851 N N . ALA A 1 231 ? 4.918 -30.125 -12.133 1 93.62 231 ALA A N 1
ATOM 1852 C CA . ALA A 1 231 ? 4.594 -31.484 -12.555 1 93.62 231 ALA A CA 1
ATOM 1853 C C . ALA A 1 231 ? 4.91 -31.703 -14.039 1 93.62 231 ALA A C 1
ATOM 1855 O O . ALA A 1 231 ? 5.07 -32.844 -14.492 1 93.62 231 ALA A O 1
ATOM 1856 N N . TRP A 1 232 ? 4.984 -30.656 -14.781 1 93.62 232 TRP A N 1
ATOM 1857 C CA . TRP A 1 232 ? 5.223 -30.688 -16.219 1 93.62 232 TRP A CA 1
ATOM 1858 C C . TRP A 1 232 ? 6.715 -30.641 -16.531 1 93.62 232 TRP A C 1
ATOM 1860 O O . TRP A 1 232 ? 7.188 -29.688 -17.172 1 93.62 232 TRP A O 1
ATOM 1870 N N . THR A 1 233 ? 7.449 -31.672 -16.281 1 88.31 233 THR A N 1
ATOM 1871 C CA . THR A 1 233 ? 8.906 -31.672 -16.328 1 88.31 233 THR A CA 1
ATOM 1872 C C . THR A 1 233 ? 9.406 -31.984 -17.75 1 88.31 233 THR A C 1
ATOM 1874 O O . THR A 1 233 ? 10.508 -31.594 -18.125 1 88.31 233 THR A O 1
ATOM 1877 N N . CYS A 1 234 ? 8.562 -32.625 -18.547 1 87.94 234 CYS A N 1
ATOM 1878 C CA . CYS A 1 234 ? 9.016 -33.031 -19.875 1 87.94 234 CYS A CA 1
ATOM 1879 C C . CYS A 1 234 ? 8.609 -32.031 -20.938 1 87.94 234 CYS A C 1
ATOM 1881 O O . CYS A 1 234 ? 7.68 -31.234 -20.719 1 87.94 234 CYS A O 1
ATOM 1883 N N . LYS A 1 235 ? 9.398 -31.969 -22.016 1 89.81 235 LYS A N 1
ATOM 1884 C CA . LYS A 1 235 ? 9.109 -31.078 -23.125 1 89.81 235 LYS A CA 1
ATOM 1885 C C . LYS A 1 235 ? 8.109 -31.703 -24.094 1 89.81 235 LYS A C 1
ATOM 1887 O O . LYS A 1 235 ? 8.336 -31.719 -25.312 1 89.81 235 LYS A O 1
ATOM 1892 N N . GLN A 1 236 ? 7.18 -32.312 -23.5 1 90.06 236 GLN A N 1
ATOM 1893 C CA . GLN A 1 236 ? 6.047 -32.906 -24.203 1 90.06 236 GLN A CA 1
ATOM 1894 C C . GLN A 1 236 ? 4.723 -32.438 -23.609 1 90.06 236 GLN A C 1
ATOM 1896 O O . GLN A 1 236 ? 4.703 -31.688 -22.641 1 90.06 236 GLN A O 1
ATOM 1901 N N . ALA A 1 237 ? 3.684 -32.844 -24.312 1 90.94 237 ALA A N 1
ATOM 1902 C CA . ALA A 1 237 ? 2.359 -32.438 -23.844 1 90.94 237 ALA A CA 1
ATOM 1903 C C . ALA A 1 237 ? 2.121 -32.938 -22.406 1 90.94 237 ALA A C 1
ATOM 1905 O O . ALA A 1 237 ? 2.562 -34.031 -22.031 1 90.94 237 ALA A O 1
ATOM 1906 N N . TYR A 1 238 ? 1.54 -32.031 -21.672 1 90.81 238 TYR A N 1
ATOM 1907 C CA . TYR A 1 238 ? 1.168 -32.375 -20.297 1 90.81 238 TYR A CA 1
ATOM 1908 C C . TYR A 1 238 ? -0.228 -33 -20.25 1 90.81 238 TYR A C 1
ATOM 1910 O O . TYR A 1 238 ? -1.187 -32.406 -20.766 1 90.81 238 TYR A O 1
ATOM 1918 N N . VAL A 1 239 ? -0.32 -34.125 -19.734 1 86.75 239 VAL A N 1
ATOM 1919 C CA . VAL A 1 239 ? -1.608 -34.812 -19.641 1 86.75 239 VAL A CA 1
ATOM 1920 C C . VAL A 1 239 ? -1.966 -35.062 -18.188 1 86.75 239 VAL A C 1
ATOM 1922 O O . VAL A 1 239 ? -1.167 -35.625 -17.438 1 86.75 239 VAL A O 1
ATOM 1925 N N . LYS A 1 240 ? -2.984 -34.406 -17.812 1 79.69 240 LYS A N 1
ATOM 1926 C CA . LYS A 1 240 ? -3.498 -34.656 -16.469 1 79.69 240 LYS A CA 1
ATOM 1927 C C . LYS A 1 240 ? -4.848 -35.344 -16.516 1 79.69 240 LYS A C 1
ATOM 1929 O O . LYS A 1 240 ? -5.727 -34.969 -17.297 1 79.69 240 LYS A O 1
ATOM 1934 N N . GLN A 1 241 ? -4.965 -36.438 -15.781 1 70.44 241 GLN A N 1
ATOM 1935 C CA . GLN A 1 241 ? -6.223 -37.156 -15.672 1 70.44 241 GLN A CA 1
ATOM 1936 C C . GLN A 1 241 ? -6.965 -36.781 -14.391 1 70.44 241 GLN A C 1
ATOM 1938 O O . GLN A 1 241 ? -6.398 -36.844 -13.297 1 70.44 241 GLN A O 1
ATOM 1943 N N . ASN A 1 242 ? -7.996 -36.031 -14.594 1 64.5 242 ASN A N 1
ATOM 1944 C CA . ASN A 1 242 ? -8.82 -35.781 -13.414 1 64.5 242 ASN A CA 1
ATOM 1945 C C . ASN A 1 242 ? -10.211 -36.375 -13.562 1 64.5 242 ASN A C 1
ATOM 1947 O O . ASN A 1 242 ? -10.492 -37.062 -14.547 1 64.5 242 ASN A O 1
ATOM 1951 N N . ARG A 1 243 ? -10.977 -36.375 -12.469 1 61.28 243 ARG A N 1
ATOM 1952 C CA . ARG A 1 243 ? -12.32 -36.969 -12.453 1 61.28 243 ARG A CA 1
ATOM 1953 C C . ARG A 1 243 ? -13.164 -36.406 -13.602 1 61.28 243 ARG A C 1
ATOM 1955 O O . ARG A 1 243 ? -14.094 -37.062 -14.07 1 61.28 243 ARG A O 1
ATOM 1962 N N . ARG A 1 244 ? -12.852 -35.281 -14.016 1 63.66 244 ARG A N 1
ATOM 1963 C CA . ARG A 1 244 ? -13.688 -34.594 -15 1 63.66 244 ARG A CA 1
ATOM 1964 C C . ARG A 1 244 ? -13.219 -34.906 -16.422 1 63.66 244 ARG A C 1
ATOM 1966 O O . ARG A 1 244 ? -13.844 -34.469 -17.391 1 63.66 244 ARG A O 1
ATOM 1973 N N . GLY A 1 245 ? -12.164 -35.656 -16.516 1 67.38 245 GLY A N 1
ATOM 1974 C CA . GLY A 1 245 ? -11.648 -36.062 -17.812 1 67.38 245 GLY A CA 1
ATOM 1975 C C . GLY A 1 245 ? -10.172 -35.781 -17.984 1 67.38 245 GLY A C 1
ATOM 1976 O O . GLY A 1 245 ? -9.469 -35.5 -17 1 67.38 245 GLY A O 1
ATOM 1977 N N . GLN A 1 246 ? -9.828 -36.031 -19.219 1 74.06 246 GLN A N 1
ATOM 1978 C CA . GLN A 1 246 ? -8.422 -35.844 -19.578 1 74.06 246 GLN A CA 1
ATOM 1979 C C . GLN A 1 246 ? -8.18 -34.438 -20.109 1 74.06 246 GLN A C 1
ATOM 1981 O O . GLN A 1 246 ? -8.922 -33.969 -20.969 1 74.06 246 GLN A O 1
ATOM 1986 N N . HIS A 1 247 ? -7.34 -33.75 -19.375 1 78.38 247 HIS A N 1
ATOM 1987 C CA . HIS A 1 247 ? -6.922 -32.406 -19.828 1 78.38 247 HIS A CA 1
ATOM 1988 C C . HIS A 1 247 ? -5.48 -32.438 -20.328 1 78.38 247 HIS A C 1
ATOM 1990 O O . HIS A 1 247 ? -4.594 -32.969 -19.656 1 78.38 247 HIS A O 1
ATOM 1996 N N . SER A 1 248 ? -5.367 -32.062 -21.641 1 86.62 248 SER A N 1
ATOM 1997 C CA . SER A 1 248 ? -4.023 -32.062 -22.219 1 86.62 248 SER A CA 1
ATOM 1998 C C . SER A 1 248 ? -3.594 -30.656 -22.594 1 86.62 248 SER A C 1
ATOM 2000 O O . SER A 1 248 ? -4.395 -29.875 -23.125 1 86.62 248 SER A O 1
ATOM 2002 N N . LEU A 1 249 ? -2.385 -30.359 -22.234 1 91.5 249 LEU A N 1
ATOM 2003 C CA . LEU A 1 249 ? -1.772 -29.094 -22.625 1 91.5 249 LEU A CA 1
ATOM 2004 C C . LEU A 1 249 ? -0.602 -29.328 -23.578 1 91.5 249 LEU A C 1
ATOM 2006 O O . LEU A 1 249 ? 0.316 -30.078 -23.266 1 91.5 249 LEU A O 1
ATOM 2010 N N . LEU A 1 250 ? -0.685 -28.672 -24.734 1 91.75 250 LEU A N 1
ATOM 2011 C CA . LEU A 1 250 ? 0.377 -28.812 -25.719 1 91.75 250 LEU A CA 1
ATOM 2012 C C . LEU A 1 250 ? 1.624 -28.047 -25.297 1 91.75 250 LEU A C 1
ATOM 2014 O O . LEU A 1 250 ? 1.524 -26.984 -24.672 1 91.75 250 LEU A O 1
ATOM 2018 N N . PHE A 1 251 ? 2.701 -28.641 -25.609 1 94.62 251 PHE A N 1
ATOM 2019 C CA . PHE A 1 251 ? 3.955 -27.906 -25.438 1 94.62 251 PHE A CA 1
ATOM 2020 C C . PHE A 1 251 ? 4.301 -27.109 -26.688 1 94.62 251 PHE A C 1
ATOM 2022 O O . PHE A 1 251 ? 5.148 -27.531 -27.469 1 94.62 251 PHE A O 1
ATOM 2029 N N . GLU A 1 252 ? 3.723 -25.984 -26.812 1 93.44 252 GLU A N 1
ATOM 2030 C CA . GLU A 1 252 ? 3.889 -25.109 -27.969 1 93.44 252 GLU A CA 1
ATOM 2031 C C . GLU A 1 252 ? 3.754 -23.641 -27.578 1 93.44 252 GLU A C 1
ATOM 2033 O O . GLU A 1 252 ? 2.883 -23.281 -26.797 1 93.44 252 GLU A O 1
ATOM 2038 N N . LYS A 1 253 ? 4.648 -22.922 -28.125 1 94.19 253 LYS A N 1
ATOM 2039 C CA . LYS A 1 253 ? 4.586 -21.484 -27.875 1 94.19 253 LYS A CA 1
ATOM 2040 C C . LYS A 1 253 ? 3.275 -20.891 -28.391 1 94.19 253 LYS A C 1
ATOM 2042 O O . LYS A 1 253 ? 2.811 -21.234 -29.469 1 94.19 253 LYS A O 1
ATOM 2047 N N . LEU A 1 254 ? 2.697 -20.062 -27.594 1 94.44 254 LEU A N 1
ATOM 2048 C CA . LEU A 1 254 ? 1.485 -19.359 -28 1 94.44 254 LEU A CA 1
ATOM 2049 C C . LEU A 1 254 ? 1.823 -18.156 -28.875 1 94.44 254 LEU A C 1
ATOM 2051 O O . LEU A 1 254 ? 2.82 -17.469 -28.625 1 94.44 254 LEU A O 1
ATOM 2055 N N . ALA A 1 255 ? 0.971 -17.922 -29.859 1 91.69 255 ALA A N 1
ATOM 2056 C CA . ALA A 1 255 ? 1.062 -16.703 -30.656 1 91.69 255 ALA A CA 1
ATOM 2057 C C . ALA A 1 255 ? 0.116 -15.625 -30.141 1 91.69 255 ALA A C 1
ATOM 2059 O O . ALA A 1 255 ? -0.755 -15.898 -29.312 1 91.69 255 ALA A O 1
ATOM 2060 N N . ASP A 1 256 ? 0.351 -14.391 -30.594 1 90.62 256 ASP A N 1
ATOM 2061 C CA . ASP A 1 256 ? -0.505 -13.273 -30.203 1 90.62 256 ASP A CA 1
ATOM 2062 C C . ASP A 1 256 ? -1.966 -13.555 -30.562 1 90.62 256 ASP A C 1
ATOM 2064 O O . ASP A 1 256 ? -2.871 -13.164 -29.812 1 90.62 256 ASP A O 1
ATOM 2068 N N . THR A 1 257 ? -2.135 -14.219 -31.594 1 90.38 257 THR A N 1
ATOM 2069 C CA . THR A 1 257 ? -3.479 -14.508 -32.094 1 90.38 257 THR A CA 1
ATOM 2070 C C . THR A 1 257 ? -4.176 -15.531 -31.188 1 90.38 257 THR A C 1
ATOM 2072 O O . THR A 1 257 ? -5.402 -15.648 -31.219 1 90.38 257 THR A O 1
ATOM 2075 N N . ASP A 1 258 ? -3.432 -16.297 -30.469 1 92 258 ASP A N 1
ATOM 2076 C CA . ASP A 1 258 ? -3.986 -17.328 -29.594 1 92 258 ASP A CA 1
ATOM 2077 C C . ASP A 1 258 ? -4.527 -16.719 -28.312 1 92 258 ASP A C 1
ATOM 2079 O O . ASP A 1 258 ? -5.285 -17.375 -27.578 1 92 258 ASP A O 1
ATOM 2083 N N . LEU A 1 259 ? -4.141 -15.555 -27.984 1 93.12 259 LEU A N 1
ATOM 2084 C CA . LEU A 1 259 ? -4.457 -14.953 -26.703 1 93.12 259 LEU A CA 1
ATOM 2085 C C . LEU A 1 259 ? -5.871 -14.391 -26.688 1 93.12 259 LEU A C 1
ATOM 2087 O O . LEU A 1 259 ? -6.344 -13.875 -27.719 1 93.12 259 LEU A O 1
ATOM 2091 N N . PRO A 1 260 ? -6.523 -14.547 -25.594 1 89.38 260 PRO A N 1
ATOM 2092 C CA . PRO A 1 260 ? -7.824 -13.883 -25.484 1 89.38 260 PRO A CA 1
ATOM 2093 C C . PRO A 1 260 ? -7.734 -12.367 -25.625 1 89.38 260 PRO A C 1
ATOM 2095 O O . PRO A 1 260 ? -6.648 -11.797 -25.484 1 89.38 260 PRO A O 1
ATOM 2098 N N . GLN A 1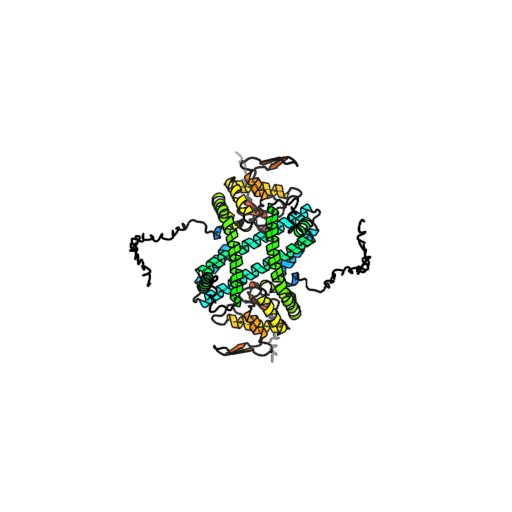 261 ? -8.836 -11.75 -25.828 1 86.75 261 GLN A N 1
ATOM 2099 C CA . GLN A 1 261 ? -8.875 -10.297 -25.953 1 86.75 261 GLN A CA 1
ATOM 2100 C C . GLN A 1 261 ? -8.406 -9.633 -24.656 1 86.75 261 GLN A C 1
ATOM 2102 O O . GLN A 1 261 ? -8.766 -10.062 -23.562 1 86.75 261 GLN A O 1
ATOM 2107 N N . GLY A 1 262 ? -7.566 -8.633 -24.828 1 86.25 262 GLY A N 1
ATOM 2108 C CA . GLY A 1 262 ? -7.125 -7.871 -23.672 1 86.25 262 GLY A CA 1
ATOM 2109 C C . GLY A 1 262 ? -5.797 -8.344 -23.109 1 86.25 262 GLY A C 1
ATOM 2110 O O . GLY A 1 262 ? -5.262 -7.75 -22.172 1 86.25 262 GLY A O 1
ATOM 2111 N N . PHE A 1 263 ? -5.348 -9.398 -23.75 1 91.19 263 PHE A N 1
ATOM 2112 C CA . PHE A 1 263 ? -4.086 -9.93 -23.25 1 91.19 263 PHE A CA 1
ATOM 2113 C C . PHE A 1 263 ? -2.977 -9.75 -24.281 1 91.19 263 PHE A C 1
ATOM 2115 O O . PHE A 1 263 ? -3.25 -9.516 -25.469 1 91.19 263 PHE A O 1
ATOM 2122 N N . GLY A 1 264 ? -1.776 -9.688 -23.906 1 92.56 264 GLY A N 1
ATOM 2123 C CA . GLY A 1 264 ? -0.553 -9.688 -24.688 1 92.56 264 GLY A CA 1
ATOM 2124 C C . GLY A 1 264 ? 0.62 -10.32 -23.969 1 92.56 264 GLY A C 1
ATOM 2125 O O . GLY A 1 264 ? 0.452 -10.898 -22.891 1 92.56 264 GLY A O 1
ATOM 2126 N N . PHE A 1 265 ? 1.777 -10.312 -24.656 1 94.69 265 PHE A N 1
ATOM 2127 C CA . PHE A 1 265 ? 2.975 -10.859 -24.016 1 94.69 265 PHE A CA 1
ATOM 2128 C C . PHE A 1 265 ? 3.84 -9.742 -23.453 1 94.69 265 PHE A C 1
ATOM 2130 O O . PHE A 1 265 ? 3.998 -8.688 -24.078 1 94.69 265 PHE A O 1
ATOM 2137 N N . ASP A 1 266 ? 4.332 -10.008 -22.281 1 93.06 266 ASP A N 1
ATOM 2138 C CA . ASP A 1 266 ? 5.23 -9.008 -21.703 1 93.06 266 ASP A CA 1
ATOM 2139 C C . ASP A 1 266 ? 6.66 -9.211 -22.203 1 93.06 266 ASP A C 1
ATOM 2141 O O . ASP A 1 266 ? 6.906 -10.023 -23.094 1 93.06 266 ASP A O 1
ATOM 2145 N N . ARG A 1 267 ? 7.594 -8.422 -21.75 1 92.44 267 ARG A N 1
ATOM 2146 C CA . ARG A 1 267 ? 8.977 -8.414 -22.203 1 92.44 267 ARG A CA 1
ATOM 2147 C C . ARG A 1 267 ? 9.641 -9.766 -21.969 1 92.44 267 ARG A C 1
ATOM 2149 O O . ARG A 1 267 ? 10.641 -10.094 -22.609 1 92.44 267 ARG A O 1
ATOM 2156 N N . PHE A 1 268 ? 9.086 -10.633 -21.078 1 94.88 268 PHE A N 1
ATOM 2157 C CA . PHE A 1 268 ? 9.703 -11.922 -20.781 1 94.88 268 PHE A CA 1
ATOM 2158 C C . PHE A 1 268 ? 8.891 -13.062 -21.375 1 94.88 268 PHE A C 1
ATOM 2160 O O . PHE A 1 268 ? 9.172 -14.234 -21.125 1 94.88 268 PHE A O 1
ATOM 2167 N N . GLY A 1 269 ? 7.848 -12.672 -22.094 1 94.56 269 GLY A N 1
ATOM 2168 C CA . GLY A 1 269 ? 7.129 -13.664 -22.875 1 94.56 269 GLY A CA 1
ATOM 2169 C C . GLY A 1 269 ? 5.922 -14.234 -22.156 1 94.56 269 GLY A C 1
ATOM 2170 O O . GLY A 1 269 ? 5.32 -15.203 -22.609 1 94.56 269 GLY A O 1
ATOM 2171 N N . LEU A 1 270 ? 5.578 -13.688 -21 1 95.5 270 LEU A N 1
ATOM 2172 C CA . LEU A 1 270 ? 4.422 -14.172 -20.25 1 95.5 270 LEU A CA 1
ATOM 2173 C C . LEU A 1 270 ? 3.146 -13.477 -20.719 1 95.5 270 LEU A C 1
ATOM 2175 O O . LEU A 1 270 ? 3.156 -12.281 -21.016 1 95.5 270 LEU A O 1
ATOM 2179 N N . MET A 1 271 ? 2.09 -14.258 -20.766 1 93.69 271 MET A N 1
ATOM 2180 C CA . MET A 1 271 ? 0.764 -13.711 -21.031 1 93.69 271 MET A CA 1
ATOM 2181 C C . MET A 1 271 ? 0.317 -12.789 -19.891 1 93.69 271 MET A C 1
ATOM 2183 O O . MET A 1 271 ? 0.2 -13.227 -18.75 1 93.69 271 MET A O 1
ATOM 2187 N N . VAL A 1 272 ? 0.066 -11.547 -20.219 1 92.38 272 VAL A N 1
ATOM 2188 C CA . VAL A 1 272 ? -0.343 -10.555 -19.234 1 92.38 272 VAL A CA 1
ATOM 2189 C C . VAL A 1 272 ? -1.42 -9.648 -19.828 1 92.38 272 VAL A C 1
ATOM 2191 O O . VAL A 1 272 ? -1.73 -9.734 -21.016 1 92.38 272 VAL A O 1
ATOM 2194 N N . GLY A 1 273 ? -2.01 -8.852 -18.969 1 87.56 273 GLY A N 1
ATOM 2195 C CA . GLY A 1 273 ? -2.908 -7.832 -19.484 1 87.56 273 GLY A CA 1
ATOM 2196 C C . GLY A 1 273 ? -2.24 -6.895 -20.469 1 87.56 273 GLY A C 1
ATOM 2197 O O . GLY A 1 273 ? -1.054 -6.586 -20.344 1 87.56 273 GLY A O 1
ATOM 2198 N N . LYS A 1 274 ? -2.992 -6.438 -21.344 1 84.81 274 LYS A N 1
ATOM 2199 C CA . LYS A 1 274 ? -2.484 -5.645 -22.453 1 84.81 274 LYS A CA 1
ATOM 2200 C C . LYS A 1 274 ? -1.705 -4.43 -21.953 1 84.81 274 LYS A C 1
ATOM 2202 O O . LYS A 1 274 ? -0.74 -4 -22.594 1 84.81 274 LYS A O 1
ATOM 2207 N N . GLU A 1 275 ? -2.057 -3.908 -20.922 1 81.88 275 GLU A N 1
ATOM 2208 C CA . GLU A 1 275 ? -1.397 -2.734 -20.359 1 81.88 275 GLU A CA 1
ATOM 2209 C C . GLU A 1 275 ? 0.042 -3.047 -19.953 1 81.88 275 GLU A C 1
ATOM 2211 O O . GLU A 1 275 ? 0.876 -2.145 -19.859 1 81.88 275 GLU A O 1
ATOM 2216 N N . PHE A 1 276 ? 0.297 -4.285 -19.766 1 85.44 276 PHE A N 1
ATOM 2217 C CA . PHE A 1 276 ? 1.626 -4.688 -19.312 1 85.44 276 PHE A CA 1
ATOM 2218 C C . PHE A 1 276 ? 2.383 -5.391 -20.438 1 85.44 276 PHE A C 1
ATOM 2220 O O . PHE A 1 276 ? 3.516 -5.836 -20.234 1 85.44 276 PHE A O 1
ATOM 2227 N N . ALA A 1 277 ? 1.701 -5.48 -21.562 1 89.75 277 ALA A N 1
ATOM 2228 C CA . ALA A 1 277 ? 2.291 -6.176 -22.703 1 89.75 277 ALA A CA 1
ATOM 2229 C C . ALA A 1 277 ? 3.225 -5.254 -23.484 1 89.75 277 ALA A C 1
ATOM 2231 O O . ALA A 1 277 ? 3.139 -4.031 -23.359 1 89.75 277 ALA A O 1
ATOM 2232 N N . VAL A 1 278 ? 4.266 -5.855 -24.016 1 87.25 278 VAL A N 1
ATOM 2233 C CA . VAL A 1 278 ? 5.156 -5.105 -24.891 1 87.25 278 VAL A CA 1
ATOM 2234 C C . VAL A 1 278 ? 4.578 -5.074 -26.312 1 87.25 278 VAL A C 1
ATOM 2236 O O . VAL A 1 278 ? 3.945 -6.035 -26.75 1 87.25 278 VAL A O 1
ATOM 2239 N N . ALA A 1 279 ? 4.473 -3.85 -26.875 1 68.5 279 ALA A N 1
ATOM 2240 C CA . ALA A 1 279 ? 3.934 -3.668 -28.219 1 68.5 279 ALA A CA 1
ATOM 2241 C C . ALA A 1 279 ? 4.547 -4.668 -29.203 1 68.5 279 ALA A C 1
ATOM 2243 O O . ALA A 1 279 ? 5.734 -4.984 -29.109 1 68.5 279 ALA A O 1
ATOM 2244 N N . SER A 1 280 ? 3.854 -5.652 -29.578 1 54.06 280 SER A N 1
ATOM 2245 C CA . SER A 1 280 ? 4.293 -6.555 -30.625 1 54.06 280 SER A CA 1
ATOM 2246 C C . SER A 1 280 ? 4.98 -5.793 -31.766 1 54.06 280 SER A C 1
ATOM 2248 O O . SER A 1 280 ? 4.523 -4.719 -32.156 1 54.06 280 SER A O 1
ATOM 2250 N N . ALA A 1 281 ? 6.316 -5.895 -31.938 1 41.97 281 ALA A N 1
ATOM 2251 C CA . ALA A 1 281 ? 6.828 -5.406 -33.219 1 41.97 281 ALA A CA 1
ATOM 2252 C C . ALA A 1 281 ? 5.875 -5.754 -34.375 1 41.97 281 ALA A C 1
ATOM 2254 O O . ALA A 1 281 ? 5.633 -6.93 -34.656 1 41.97 281 ALA A O 1
ATOM 2255 N N . GLU A 1 282 ? 4.801 -5.168 -34.438 1 38.62 282 GLU A N 1
ATOM 2256 C CA . GLU A 1 282 ? 4.258 -5.309 -35.781 1 38.62 282 GLU A CA 1
ATOM 2257 C C . GLU A 1 282 ? 5.375 -5.523 -36.781 1 38.62 282 GLU A C 1
ATOM 2259 O O . GLU A 1 282 ? 6.383 -4.816 -36.781 1 38.62 282 GLU A O 1
ATOM 2264 N N . ASN A 1 283 ? 5.777 -6.75 -37.062 1 35.66 283 ASN A N 1
ATOM 2265 C CA . ASN A 1 283 ? 6.34 -6.844 -38.406 1 35.66 283 ASN A CA 1
ATOM 2266 C C . ASN A 1 283 ? 5.738 -5.797 -39.312 1 35.66 283 ASN A C 1
ATOM 2268 O O . ASN A 1 283 ? 4.559 -5.867 -39.656 1 35.66 283 ASN A O 1
ATOM 2272 N N . ASP A 1 284 ? 5.965 -4.527 -39.031 1 34.5 284 ASP A N 1
ATOM 2273 C CA . ASP A 1 284 ? 5.895 -3.623 -40.156 1 34.5 284 ASP A CA 1
ATOM 2274 C C . ASP A 1 284 ? 6.438 -4.285 -41.438 1 34.5 284 ASP A C 1
ATOM 2276 O O . ASP A 1 284 ? 7.629 -4.188 -41.719 1 34.5 284 ASP A O 1
ATOM 2280 N N . THR A 1 285 ? 6.238 -5.555 -41.594 1 33.78 285 THR A N 1
ATOM 2281 C CA . THR A 1 285 ? 6.309 -5.914 -43 1 33.78 285 THR A CA 1
ATOM 2282 C C . THR A 1 285 ? 5.539 -4.91 -43.844 1 33.78 285 THR A C 1
ATOM 2284 O O . THR A 1 285 ? 4.32 -5.016 -44 1 33.78 285 THR A O 1
ATOM 2287 N N . HIS A 1 286 ? 5.805 -3.607 -43.625 1 33.62 286 HIS A N 1
ATOM 2288 C CA . HIS A 1 286 ? 5.719 -2.822 -44.875 1 33.62 286 HIS A CA 1
ATOM 2289 C C . HIS A 1 286 ? 6.195 -3.629 -46.062 1 33.62 286 HIS A C 1
ATOM 2291 O O . HIS A 1 286 ? 7.348 -4.062 -46.125 1 33.62 286 HIS A O 1
ATOM 2297 N N . SER A 1 287 ? 5.297 -4.438 -46.625 1 31.45 287 SER A N 1
ATOM 2298 C CA . SER A 1 287 ? 5.375 -4.875 -48 1 31.45 287 SER A CA 1
ATOM 2299 C C . SER A 1 287 ? 6.012 -3.805 -48.875 1 31.45 287 SER A C 1
ATOM 2301 O O . SER A 1 287 ? 5.434 -2.736 -49.094 1 31.45 287 SER A O 1
ATOM 2303 N N . LEU A 1 288 ? 7.277 -3.477 -48.625 1 30.88 288 LEU A N 1
ATOM 2304 C CA . LEU A 1 288 ? 7.969 -2.885 -49.75 1 30.88 288 LEU A CA 1
ATOM 2305 C C . LEU A 1 288 ? 7.469 -3.486 -51.062 1 30.88 288 LEU A C 1
ATOM 2307 O O . LEU A 1 288 ? 7.801 -4.625 -51.406 1 30.88 288 LEU A O 1
ATOM 2311 N N . VAL A 1 289 ? 6.145 -3.238 -51.281 1 33.16 289 VAL A N 1
ATOM 2312 C CA . VAL A 1 289 ? 5.699 -3.373 -52.656 1 33.16 289 VAL A CA 1
ATOM 2313 C C . VAL A 1 289 ? 6.762 -2.812 -53.594 1 33.16 289 VAL A C 1
ATOM 2315 O O . VAL A 1 289 ? 7.02 -1.607 -53.594 1 33.16 289 VAL A O 1
ATOM 2318 N N . VAL A 1 290 ? 7.879 -3.516 -53.625 1 32.09 290 VAL A N 1
ATOM 2319 C CA . VAL A 1 290 ? 8.758 -3.244 -54.781 1 32.09 290 VAL A CA 1
ATOM 2320 C C . VAL A 1 290 ? 7.922 -3.061 -56.031 1 32.09 290 VAL A C 1
ATOM 2322 O O . VAL A 1 290 ? 7.09 -3.906 -56.375 1 32.09 290 VAL A O 1
ATOM 2325 N N . PRO A 1 291 ? 7.742 -1.773 -56.344 1 32.22 291 PRO A N 1
ATOM 2326 C CA . PRO A 1 291 ? 6.996 -1.574 -57.594 1 32.22 291 PRO A CA 1
ATOM 2327 C C . PRO A 1 291 ? 7.348 -2.605 -58.656 1 32.22 291 PRO A C 1
ATOM 2329 O O . PRO A 1 291 ? 8.508 -3.01 -58.781 1 32.22 291 PRO A O 1
ATOM 2332 N N . GLU A 1 292 ? 6.398 -3.553 -58.812 1 30.94 292 GLU A N 1
ATOM 2333 C CA . GLU A 1 292 ? 6.543 -4.469 -59.938 1 30.94 292 GLU A CA 1
ATOM 2334 C C . GLU A 1 292 ? 7.184 -3.775 -61.156 1 30.94 292 GLU A C 1
ATOM 2336 O O . GLU A 1 292 ? 6.762 -2.686 -61.531 1 30.94 292 GLU A O 1
ATOM 2341 N N . ALA A 1 293 ? 8.578 -3.936 -61.25 1 28.09 293 ALA A N 1
ATOM 2342 C CA . ALA A 1 293 ? 9.242 -3.479 -62.469 1 28.09 293 ALA A CA 1
ATOM 2343 C C . ALA A 1 293 ? 8.289 -3.541 -63.656 1 28.09 293 ALA A C 1
ATOM 2345 O O . ALA A 1 293 ? 7.512 -4.488 -63.781 1 28.09 293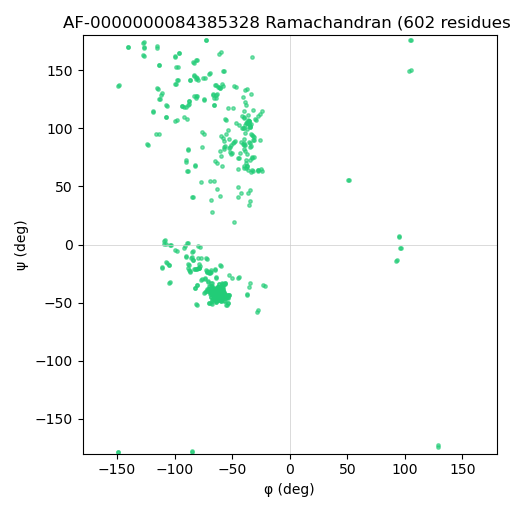 ALA A O 1
ATOM 2346 N N . ALA A 1 294 ? 7.926 -2.346 -64.125 1 28.72 294 ALA A N 1
ATOM 2347 C CA . ALA A 1 294 ? 7.18 -2.094 -65.375 1 28.72 294 ALA A CA 1
ATOM 2348 C C . ALA A 1 294 ? 7.551 -3.104 -66.438 1 28.72 294 ALA A C 1
ATOM 2350 O O . ALA A 1 294 ? 8.727 -3.24 -66.812 1 28.72 294 ALA A O 1
ATOM 2351 N N . SER A 1 295 ? 6.91 -4.301 -66.438 1 25.48 295 SER A N 1
ATOM 2352 C CA . SER A 1 295 ? 7.055 -5.227 -67.562 1 25.48 295 SER A CA 1
ATOM 2353 C C . SER A 1 295 ? 7.125 -4.48 -68.875 1 25.48 295 SER A C 1
ATOM 2355 O O . SER A 1 295 ? 6.359 -3.545 -69.125 1 25.48 295 SER A O 1
ATOM 2357 N N . GLU A 1 296 ? 8.43 -4.277 -69.438 1 33.28 296 GLU A N 1
ATOM 2358 C CA . GLU A 1 296 ? 8.695 -3.838 -70.812 1 33.28 296 GLU A CA 1
ATOM 2359 C C . GLU A 1 296 ? 7.609 -4.324 -71.75 1 33.28 296 GLU A C 1
ATOM 2361 O O . GLU A 1 296 ? 7.34 -5.523 -71.812 1 33.28 296 GLU A O 1
ATOM 2366 N N . GLY A 1 297 ? 6.555 -3.424 -71.938 1 26.59 297 GLY A N 1
ATOM 2367 C CA . GLY A 1 297 ? 5.531 -3.525 -73 1 26.59 297 GLY A CA 1
ATOM 2368 C C . GLY A 1 297 ? 6.043 -4.121 -74.25 1 26.59 297 GLY A C 1
ATOM 2369 O O . GLY A 1 297 ? 7.254 -4.188 -74.5 1 26.59 297 GLY A O 1
ATOM 2370 N N . ASP A 1 298 ? 5.156 -4.566 -75.062 1 28.61 298 ASP A N 1
ATOM 2371 C CA . ASP A 1 298 ? 4.934 -5.301 -76.312 1 28.61 298 ASP A CA 1
ATOM 2372 C C . ASP A 1 298 ? 5.621 -4.609 -77.438 1 28.61 298 ASP A C 1
ATOM 2374 O O . ASP A 1 298 ? 5.215 -3.521 -77.875 1 28.61 298 ASP A O 1
ATOM 2378 N N . ILE A 1 299 ? 7.035 -4.555 -77.5 1 28.45 299 ILE A N 1
ATOM 2379 C CA . ILE A 1 299 ? 7.555 -4.176 -78.812 1 28.45 299 ILE A CA 1
ATOM 2380 C C . ILE A 1 299 ? 6.867 -5 -79.875 1 28.45 299 ILE A C 1
ATOM 2382 O O . ILE A 1 299 ? 7 -6.227 -79.938 1 28.45 299 ILE A O 1
ATOM 2386 N N . ARG A 1 300 ? 5.715 -4.504 -80.375 1 27.59 300 ARG A N 1
ATOM 2387 C CA . ARG A 1 300 ? 5.023 -4.84 -81.625 1 27.59 300 ARG A CA 1
ATOM 2388 C C . ARG A 1 300 ? 6 -4.918 -82.75 1 27.59 300 ARG A C 1
ATOM 2390 O O . ARG A 1 300 ? 6.527 -3.896 -83.25 1 27.59 300 ARG A O 1
ATOM 2397 N N . ILE A 1 301 ? 6.969 -5.98 -82.625 1 24.03 301 ILE A N 1
ATOM 2398 C CA . ILE A 1 301 ? 7.707 -6.18 -83.875 1 24.03 301 ILE A CA 1
ATOM 2399 C C . ILE A 1 301 ? 6.727 -6.281 -85.062 1 24.03 301 ILE A C 1
ATOM 2401 O O . ILE A 1 301 ? 5.84 -7.137 -85.062 1 24.03 301 ILE A O 1
ATOM 2405 N N . LEU A 1 302 ? 6.383 -5.172 -85.625 1 25.97 302 LEU A N 1
ATOM 2406 C CA . LEU A 1 302 ? 5.773 -4.91 -86.938 1 25.97 302 LEU A CA 1
ATOM 2407 C C . LEU A 1 302 ? 6.316 -5.863 -88 1 25.97 302 LEU A C 1
ATOM 2409 O O . LEU A 1 302 ? 7.5 -5.801 -88.375 1 25.97 302 LEU A O 1
ATOM 2413 N N . ARG A 1 303 ? 5.965 -7.242 -87.875 1 21.09 303 ARG A N 1
ATOM 2414 C CA . ARG A 1 303 ? 5.879 -7.879 -89.188 1 21.09 303 ARG A CA 1
ATOM 2415 C C . ARG A 1 303 ? 4.645 -7.406 -90 1 21.09 303 ARG A C 1
ATOM 2417 O O . ARG A 1 303 ? 3.57 -7.254 -89.375 1 21.09 303 ARG A O 1
ATOM 2424 N N . MET B 1 1 ? 41.25 -28.594 89.562 1 22.38 1 MET B N 1
ATOM 2425 C CA . MET B 1 1 ? 42.281 -29.016 88.625 1 22.38 1 MET B CA 1
ATOM 2426 C C . MET B 1 1 ? 41.75 -29.031 87.188 1 22.38 1 MET B C 1
ATOM 2428 O O . MET B 1 1 ? 40.812 -29.75 86.875 1 22.38 1 MET B O 1
ATOM 2432 N N . ALA B 1 2 ? 41.906 -27.828 86.438 1 23.52 2 ALA B N 1
ATOM 2433 C CA . ALA B 1 2 ? 41.281 -27.078 85.375 1 23.52 2 ALA B CA 1
ATOM 2434 C C . ALA B 1 2 ? 41.594 -27.734 84 1 23.52 2 ALA B C 1
ATOM 2436 O O . ALA B 1 2 ? 42.75 -27.844 83.625 1 23.52 2 ALA B O 1
ATOM 2437 N N . ILE B 1 3 ? 40.75 -28.766 83.688 1 26.03 3 ILE B N 1
ATOM 2438 C CA . ILE B 1 3 ? 40.938 -29.75 82.625 1 26.03 3 ILE B CA 1
ATOM 2439 C C . ILE B 1 3 ? 41.094 -29.031 81.312 1 26.03 3 ILE B C 1
ATOM 2441 O O . ILE B 1 3 ? 40.25 -28.203 80.938 1 26.03 3 ILE B O 1
ATOM 2445 N N . THR B 1 4 ? 42.281 -28.969 80.688 1 23.52 4 THR B N 1
ATOM 2446 C CA . THR B 1 4 ? 43.062 -28.328 79.625 1 23.52 4 THR B CA 1
ATOM 2447 C C . THR B 1 4 ? 42.531 -28.75 78.25 1 23.52 4 THR B C 1
ATOM 2449 O O . THR B 1 4 ? 42.781 -29.875 77.812 1 23.52 4 THR B O 1
ATOM 2452 N N . ALA B 1 5 ? 41.188 -28.547 78 1 25.12 5 ALA B N 1
ATOM 2453 C CA . ALA B 1 5 ? 40.5 -29.094 76.812 1 25.12 5 ALA B CA 1
ATOM 2454 C C . ALA B 1 5 ? 41.188 -28.672 75.562 1 25.12 5 ALA B C 1
ATOM 2456 O O . ALA B 1 5 ? 41.469 -27.484 75.312 1 25.12 5 ALA B O 1
ATOM 2457 N N . GLU B 1 6 ? 42.094 -29.484 75 1 22.75 6 GLU B N 1
ATOM 2458 C CA . GLU B 1 6 ? 43.094 -29.391 73.875 1 22.75 6 GLU B CA 1
ATOM 2459 C C . GLU B 1 6 ? 42.406 -29.094 72.562 1 22.75 6 GLU B C 1
ATOM 2461 O O . GLU B 1 6 ? 41.594 -29.906 72.062 1 22.75 6 GLU B O 1
ATOM 2466 N N . ASP B 1 7 ? 41.938 -27.844 72.25 1 22.89 7 ASP B N 1
ATOM 2467 C CA . ASP B 1 7 ? 41.156 -27.344 71.125 1 22.89 7 ASP B CA 1
ATOM 2468 C C . ASP B 1 7 ? 41.906 -27.453 69.812 1 22.89 7 ASP B C 1
ATOM 2470 O O . ASP B 1 7 ? 42.938 -26.844 69.625 1 22.89 7 ASP B O 1
ATOM 2474 N N . ASP B 1 8 ? 42.062 -28.719 69.312 1 22.05 8 ASP B N 1
ATOM 2475 C CA . ASP B 1 8 ? 42.906 -29.031 68.188 1 22.05 8 ASP B CA 1
ATOM 2476 C C . ASP B 1 8 ? 42.5 -28.219 66.938 1 22.05 8 ASP B C 1
ATOM 2478 O O . ASP B 1 8 ? 41.344 -28.328 66.5 1 22.05 8 ASP B O 1
ATOM 2482 N N . SER B 1 9 ? 43.031 -26.984 66.688 1 22.23 9 SER B N 1
ATOM 2483 C CA . SER B 1 9 ? 42.812 -25.906 65.75 1 22.23 9 SER B CA 1
ATOM 2484 C C . SER B 1 9 ? 43.219 -26.328 64.312 1 22.23 9 SER B C 1
ATOM 2486 O O . SER B 1 9 ? 44.375 -26.141 63.938 1 22.23 9 SER B O 1
ATOM 2488 N N . PHE B 1 10 ? 42.938 -27.641 63.906 1 21.48 10 PHE B N 1
ATOM 2489 C CA . PHE B 1 10 ? 43.562 -28.047 62.688 1 21.48 10 PHE B CA 1
ATOM 2490 C C . PHE B 1 10 ? 43.188 -27.125 61.531 1 21.48 10 PHE B C 1
ATOM 2492 O O . PHE B 1 10 ? 42.031 -27.094 61.125 1 21.48 10 PHE B O 1
ATOM 2499 N N . ALA B 1 11 ? 43.844 -26 61.344 1 21.47 11 ALA B N 1
ATOM 2500 C CA . ALA B 1 11 ? 43.75 -24.891 60.375 1 21.47 11 ALA B CA 1
ATOM 2501 C C . ALA B 1 11 ? 44.031 -25.359 58.969 1 21.47 11 ALA B C 1
ATOM 2503 O O . ALA B 1 11 ? 45.188 -25.594 58.594 1 21.47 11 ALA B O 1
ATOM 2504 N N . GLY B 1 12 ? 43.406 -26.469 58.531 1 18.55 12 GLY B N 1
ATOM 2505 C CA . GLY B 1 12 ? 43.875 -27 57.281 1 18.55 12 GLY B CA 1
ATOM 2506 C C . GLY B 1 12 ? 43.875 -25.969 56.156 1 18.55 12 GLY B C 1
ATOM 2507 O O . GLY B 1 12 ? 43 -25.109 56.094 1 18.55 12 GLY B O 1
ATOM 2508 N N . LYS B 1 13 ? 45.062 -25.688 55.656 1 21.81 13 LYS B N 1
ATOM 2509 C CA . LYS B 1 13 ? 45.531 -24.734 54.656 1 21.81 13 LYS B CA 1
ATOM 2510 C C . LYS B 1 13 ? 44.812 -24.953 53.312 1 21.81 13 LYS B C 1
ATOM 2512 O O . LYS B 1 13 ? 44.875 -26.031 52.75 1 21.81 13 LYS B O 1
ATOM 2517 N N . ARG B 1 14 ? 43.656 -24.406 53.219 1 21.88 14 ARG B N 1
ATOM 2518 C CA . ARG B 1 14 ? 42.844 -24.516 52 1 21.88 14 ARG B CA 1
ATOM 2519 C C . ARG B 1 14 ? 43.656 -24.203 50.75 1 21.88 14 ARG B C 1
ATOM 2521 O O . ARG B 1 14 ? 44.312 -23.156 50.688 1 21.88 14 ARG B O 1
ATOM 2528 N N . HIS B 1 15 ? 44.281 -25.203 50.188 1 21.39 15 HIS B N 1
ATOM 2529 C CA . HIS B 1 15 ? 45.062 -25.125 48.938 1 21.39 15 HIS B CA 1
ATOM 2530 C C . HIS B 1 15 ? 44.375 -24.281 47.906 1 21.39 15 HIS B C 1
ATOM 2532 O O . HIS B 1 15 ? 43.125 -24.328 47.781 1 21.39 15 HIS B O 1
ATOM 2538 N N . GLY B 1 16 ? 44.969 -23.156 47.656 1 20.05 16 GLY B N 1
ATOM 2539 C CA . GLY B 1 16 ? 44.625 -22.094 46.719 1 20.05 16 GLY B CA 1
ATOM 2540 C C . GLY B 1 16 ? 44.406 -22.609 45.312 1 20.05 16 GLY B C 1
ATOM 2541 O O . GLY B 1 16 ? 45.219 -23.359 44.781 1 20.05 16 GLY B O 1
ATOM 2542 N N . LEU B 1 17 ? 43.219 -23.156 45.094 1 23.41 17 LEU B N 1
ATOM 2543 C CA . LEU B 1 17 ? 42.875 -23.688 43.781 1 23.41 17 LEU B CA 1
ATOM 2544 C C . LEU B 1 17 ? 43.469 -22.828 42.688 1 23.41 17 LEU B C 1
ATOM 2546 O O . LEU B 1 17 ? 43.531 -21.594 42.812 1 23.41 17 LEU B O 1
ATOM 2550 N N . PRO B 1 18 ? 44.438 -23.453 42.031 1 22.67 18 PRO B N 1
ATOM 2551 C CA . PRO B 1 18 ? 45.156 -22.75 40.969 1 22.67 18 PRO B CA 1
ATOM 2552 C C . PRO B 1 18 ? 44.25 -21.891 40.094 1 22.67 18 PRO B C 1
ATOM 2554 O O . PRO B 1 18 ? 43.031 -22.156 40.031 1 22.67 18 PRO B O 1
ATOM 2557 N N . LYS B 1 19 ? 44.688 -20.672 40.031 1 22.36 19 LYS B N 1
ATOM 2558 C CA . LYS B 1 19 ? 44.125 -19.625 39.156 1 22.36 19 LYS B CA 1
ATOM 2559 C C . LYS B 1 19 ? 43.844 -20.172 37.781 1 22.36 19 LYS B C 1
ATOM 2561 O O . LYS B 1 19 ? 44.75 -20.656 37.094 1 22.36 19 LYS B O 1
ATOM 2566 N N . LEU B 1 20 ? 42.781 -20.859 37.656 1 21.62 20 LEU B N 1
ATOM 2567 C CA . LEU B 1 20 ? 42.406 -21.312 36.312 1 21.62 20 LEU B CA 1
ATOM 2568 C C . LEU B 1 20 ? 42.719 -20.266 35.281 1 21.62 20 LEU B C 1
ATOM 2570 O O . LEU B 1 20 ? 42.375 -19.094 35.438 1 21.62 20 LEU B O 1
ATOM 2574 N N . ARG B 1 21 ? 43.781 -20.5 34.5 1 23.23 21 ARG B N 1
ATOM 2575 C CA . ARG B 1 21 ? 44.188 -19.719 33.344 1 23.23 21 ARG B CA 1
ATOM 2576 C C . ARG B 1 21 ? 42.969 -19.297 32.531 1 23.23 21 ARG B C 1
ATOM 2578 O O . ARG B 1 21 ? 42.188 -20.141 32.094 1 23.23 21 ARG B O 1
ATOM 2585 N N . GLN B 1 22 ? 42.5 -18.156 32.906 1 21.84 22 GLN B N 1
ATOM 2586 C CA . GLN B 1 22 ? 41.438 -17.547 32.094 1 21.84 22 GLN B CA 1
ATOM 2587 C C . GLN B 1 22 ? 41.719 -17.641 30.609 1 21.84 22 GLN B C 1
ATOM 2589 O O . GLN B 1 22 ? 42.719 -17.094 30.141 1 21.84 22 GLN B O 1
ATOM 2594 N N . ARG B 1 23 ? 41.562 -18.828 30.016 1 23.52 23 ARG B N 1
ATOM 2595 C CA . ARG B 1 23 ? 41.656 -18.828 28.562 1 23.52 23 ARG B CA 1
ATOM 2596 C C . ARG B 1 23 ? 41.062 -17.531 27.984 1 23.52 23 ARG B C 1
ATOM 2598 O O . ARG B 1 23 ? 39.938 -17.141 28.328 1 23.52 23 ARG B O 1
ATOM 2605 N N . ARG B 1 24 ? 41.969 -16.688 27.547 1 22.75 24 ARG B N 1
ATOM 2606 C CA . ARG B 1 24 ? 41.625 -15.484 26.781 1 22.75 24 ARG B CA 1
ATOM 2607 C C . ARG B 1 24 ? 40.5 -15.773 25.797 1 22.75 24 ARG B C 1
ATOM 2609 O O . ARG B 1 24 ? 40.625 -16.641 24.922 1 22.75 24 ARG B O 1
ATOM 2616 N N . ALA B 1 25 ? 39.344 -15.688 26.234 1 24.06 25 ALA B N 1
ATOM 2617 C CA . ALA B 1 25 ? 38.219 -15.758 25.297 1 24.06 25 ALA B CA 1
ATOM 2618 C C . ALA B 1 25 ? 38.562 -15.055 23.984 1 24.06 25 ALA B C 1
ATOM 2620 O O . ALA B 1 25 ? 38.844 -13.852 23.969 1 24.06 25 ALA B O 1
ATOM 2621 N N . SER B 1 26 ? 39.312 -15.656 23.125 1 22.38 26 SER B N 1
ATOM 2622 C CA . SER B 1 26 ? 39.531 -15.125 21.781 1 22.38 26 SER B CA 1
ATOM 2623 C C . SER B 1 26 ? 38.25 -14.453 21.266 1 22.38 26 SER B C 1
ATOM 2625 O O . SER B 1 26 ? 37.188 -15.023 21.328 1 22.38 26 SER B O 1
ATOM 2627 N N . ALA B 1 27 ? 38.25 -13.141 21.281 1 25.3 27 ALA B N 1
ATOM 2628 C CA . ALA B 1 27 ? 37.281 -12.258 20.656 1 25.3 27 ALA B CA 1
ATOM 2629 C C . ALA B 1 27 ? 36.812 -12.828 19.312 1 25.3 27 ALA B C 1
ATOM 2631 O O . ALA B 1 27 ? 37.594 -12.938 18.375 1 25.3 27 ALA B O 1
ATOM 2632 N N . GLU B 1 28 ? 36.125 -13.867 19.328 1 27.03 28 GLU B N 1
ATOM 2633 C CA . GLU B 1 28 ? 35.562 -14.266 18.047 1 27.03 28 GLU B CA 1
ATOM 2634 C C . GLU B 1 28 ? 35.094 -13.047 17.25 1 27.03 28 GLU B C 1
ATOM 2636 O O . GLU B 1 28 ? 34.281 -12.258 17.719 1 27.03 28 GLU B O 1
ATOM 2641 N N . GLN B 1 29 ? 36.031 -12.445 16.516 1 26.45 29 GLN B N 1
ATOM 2642 C CA . GLN B 1 29 ? 35.719 -11.422 15.523 1 26.45 29 GLN B CA 1
ATOM 2643 C C . GLN B 1 29 ? 34.375 -11.727 14.836 1 26.45 29 GLN B C 1
ATOM 2645 O O . GLN B 1 29 ? 34.125 -12.867 14.445 1 26.45 29 GLN B O 1
ATOM 2650 N N . PRO B 1 30 ? 33.406 -11.039 15.258 1 29.03 30 PRO B N 1
ATOM 2651 C CA . PRO B 1 30 ? 32.188 -11.273 14.477 1 29.03 30 PRO B CA 1
ATOM 2652 C C . PRO B 1 30 ? 32.469 -11.516 13 1 29.03 30 PRO B C 1
ATOM 2654 O O . PRO B 1 30 ? 33.344 -10.891 12.43 1 29.03 30 PRO B O 1
ATOM 2657 N N . LEU B 1 31 ? 32.406 -12.695 12.547 1 26.25 31 LEU B N 1
ATOM 2658 C CA . LEU B 1 31 ? 32.5 -12.969 11.117 1 26.25 31 LEU B CA 1
ATOM 2659 C C . LEU B 1 31 ? 31.891 -11.82 10.312 1 26.25 31 LEU B C 1
ATOM 2661 O O . LEU B 1 31 ? 30.672 -11.625 10.328 1 26.25 31 LEU B O 1
ATOM 2665 N N . GLU B 1 32 ? 32.562 -10.719 10.211 1 30.27 32 GLU B N 1
ATOM 2666 C CA . GLU B 1 32 ? 32.344 -9.867 9.047 1 30.27 32 GLU B CA 1
ATOM 2667 C C . GLU B 1 32 ? 32.094 -10.695 7.789 1 30.27 32 GLU B C 1
ATOM 2669 O O . GLU B 1 32 ? 33.031 -11.156 7.148 1 30.27 32 GLU B O 1
ATOM 2674 N N . THR B 1 33 ? 31.281 -11.703 7.891 1 30.23 33 THR B N 1
ATOM 2675 C CA . THR B 1 33 ? 31.047 -12.281 6.574 1 30.23 33 THR B CA 1
ATOM 2676 C C . THR B 1 33 ? 31.016 -11.195 5.504 1 30.23 33 THR B C 1
ATOM 2678 O O . THR B 1 33 ? 30.188 -10.281 5.57 1 30.23 33 THR B O 1
ATOM 2681 N N . LEU B 1 34 ? 32.062 -10.836 4.941 1 28.45 34 LEU B N 1
ATOM 2682 C CA . LEU B 1 34 ? 32.188 -10.219 3.625 1 28.45 34 LEU B CA 1
ATOM 2683 C C . LEU B 1 34 ? 31.016 -10.594 2.738 1 28.45 34 LEU B C 1
ATOM 2685 O O . LEU B 1 34 ? 30.922 -11.727 2.266 1 28.45 34 LEU B O 1
ATOM 2689 N N . LEU B 1 35 ? 29.859 -10.18 3.094 1 31.38 35 LEU B N 1
ATOM 2690 C CA . LEU B 1 35 ? 28.812 -10.242 2.086 1 31.38 35 LEU B CA 1
ATOM 2691 C C . LEU B 1 35 ? 29.375 -10.016 0.69 1 31.38 35 LEU B C 1
ATOM 2693 O O . LEU B 1 35 ? 29.891 -8.938 0.396 1 31.38 35 LEU B O 1
ATOM 2697 N N . ASP B 1 36 ? 30.031 -10.891 0.069 1 33.12 36 ASP B N 1
ATOM 2698 C CA . ASP B 1 36 ? 30.438 -10.953 -1.33 1 33.12 36 ASP B CA 1
ATOM 2699 C C . ASP B 1 36 ? 29.516 -10.102 -2.211 1 33.12 36 ASP B C 1
ATOM 2701 O O . ASP B 1 36 ? 28.297 -10.125 -2.049 1 33.12 36 ASP B O 1
ATOM 2705 N N . SER B 1 37 ? 29.906 -9.055 -2.857 1 37.03 37 SER B N 1
ATOM 2706 C CA . SER B 1 37 ? 29.5 -8.008 -3.785 1 37.03 37 SER B CA 1
ATOM 2707 C C . SER B 1 37 ? 28.5 -8.539 -4.816 1 37.03 37 SER B C 1
ATOM 2709 O O . SER B 1 37 ? 27.922 -7.766 -5.586 1 37.03 37 SER B O 1
ATOM 2711 N N . THR B 1 38 ? 28.641 -9.812 -5.289 1 40.25 38 THR B N 1
ATOM 2712 C CA . THR B 1 38 ? 27.828 -10.344 -6.371 1 40.25 38 THR B CA 1
ATOM 2713 C C . THR B 1 38 ? 26.438 -10.719 -5.867 1 40.25 38 THR B C 1
ATOM 2715 O O . THR B 1 38 ? 25.672 -11.367 -6.578 1 40.25 38 THR B O 1
ATOM 2718 N N . THR B 1 39 ? 26.172 -10.773 -4.578 1 48.69 39 THR B N 1
ATOM 2719 C CA . THR B 1 39 ? 25 -11.312 -3.912 1 48.69 39 THR B CA 1
ATOM 2720 C C . THR B 1 39 ? 23.797 -10.383 -4.078 1 48.69 39 THR B C 1
ATOM 2722 O O . THR B 1 39 ? 23.891 -9.188 -3.785 1 48.69 39 THR B O 1
ATOM 2725 N N . VAL B 1 40 ? 23.047 -10.688 -5.031 1 55.56 40 VAL B N 1
ATOM 2726 C CA . VAL B 1 40 ? 21.797 -9.977 -5.188 1 55.56 40 VAL B CA 1
ATOM 2727 C C . VAL B 1 40 ? 21.281 -9.516 -3.82 1 55.56 40 VAL B C 1
ATOM 2729 O O . VAL B 1 40 ? 21.156 -10.32 -2.896 1 55.56 40 VAL B O 1
ATOM 2732 N N . SER B 1 41 ? 21.406 -8.195 -3.641 1 73.06 41 SER B N 1
ATOM 2733 C CA . SER B 1 41 ? 20.922 -7.621 -2.387 1 73.06 41 SER B CA 1
ATOM 2734 C C . SER B 1 41 ? 19.531 -8.133 -2.043 1 73.06 41 SER B C 1
ATOM 2736 O O . SER B 1 41 ? 18.719 -8.391 -2.936 1 73.06 41 SER B O 1
ATOM 2738 N N . ASP B 1 42 ? 19.344 -8.492 -0.809 1 80.19 42 ASP B N 1
ATOM 2739 C CA . ASP B 1 42 ? 18.047 -8.938 -0.313 1 80.19 42 ASP B CA 1
ATOM 2740 C C . ASP B 1 42 ? 16.922 -8.031 -0.821 1 80.19 42 ASP B C 1
ATOM 2742 O O . ASP B 1 42 ? 15.867 -8.508 -1.219 1 80.19 42 ASP B O 1
ATOM 2746 N N . ASP B 1 43 ? 17.328 -6.789 -1.055 1 80.56 43 ASP B N 1
ATOM 2747 C CA . ASP B 1 43 ? 16.312 -5.832 -1.479 1 80.56 43 ASP B CA 1
ATOM 2748 C C . ASP B 1 43 ? 15.953 -6.027 -2.951 1 80.56 43 ASP B C 1
ATOM 2750 O O . ASP B 1 43 ? 14.805 -5.824 -3.35 1 80.56 43 ASP B O 1
ATOM 2754 N N . ALA B 1 44 ? 16.953 -6.477 -3.615 1 80.69 44 ALA B N 1
ATOM 2755 C CA . ALA B 1 44 ? 16.703 -6.68 -5.043 1 80.69 44 ALA B CA 1
ATOM 2756 C C . ALA B 1 44 ? 15.75 -7.844 -5.281 1 80.69 44 ALA B C 1
ATOM 2758 O O . ALA B 1 44 ? 15.062 -7.887 -6.301 1 80.69 44 ALA B O 1
ATOM 2759 N N . LEU B 1 45 ? 15.688 -8.711 -4.355 1 84.19 45 LEU B N 1
ATOM 2760 C CA . LEU B 1 45 ? 14.828 -9.883 -4.488 1 84.19 45 LEU B CA 1
ATOM 2761 C C . LEU B 1 45 ? 13.414 -9.578 -4.004 1 84.19 45 LEU B C 1
ATOM 2763 O O . LEU B 1 45 ? 12.461 -10.234 -4.422 1 84.19 45 LEU B O 1
ATOM 2767 N N . LEU B 1 46 ? 13.344 -8.594 -3.191 1 85.31 46 LEU B N 1
ATOM 2768 C CA . LEU B 1 46 ? 12.078 -8.391 -2.502 1 85.31 46 LEU B CA 1
ATOM 2769 C C . LEU B 1 46 ? 11.32 -7.203 -3.1 1 85.31 46 LEU B C 1
ATOM 2771 O O . LEU B 1 46 ? 10.086 -7.191 -3.105 1 85.31 46 LEU B O 1
ATOM 2775 N N . LEU B 1 47 ? 12.102 -6.211 -3.557 1 86.19 47 LEU B N 1
ATOM 2776 C CA . LEU B 1 47 ? 11.5 -4.977 -4.043 1 86.19 47 LEU B CA 1
ATOM 2777 C C . LEU B 1 47 ? 11.367 -4.996 -5.562 1 86.19 47 LEU B C 1
ATOM 2779 O O . LEU B 1 47 ? 12.195 -5.594 -6.25 1 86.19 47 LEU B O 1
ATOM 2783 N N . ASP B 1 48 ? 10.297 -4.465 -6.012 1 82.62 48 ASP B N 1
ATOM 2784 C CA . ASP B 1 48 ? 10.227 -4.281 -7.457 1 82.62 48 ASP B CA 1
ATOM 2785 C C . ASP B 1 48 ? 11.141 -3.148 -7.91 1 82.62 48 ASP B C 1
ATOM 2787 O O . ASP B 1 48 ? 11.766 -2.479 -7.086 1 82.62 48 ASP B O 1
ATOM 2791 N N . ALA B 1 49 ? 11.195 -2.977 -9.188 1 79.56 49 ALA B N 1
ATOM 2792 C CA . ALA B 1 49 ? 12.156 -2.025 -9.75 1 79.56 49 ALA B CA 1
ATOM 2793 C C . ALA B 1 49 ? 11.844 -0.603 -9.289 1 79.56 49 ALA B C 1
ATOM 2795 O O . ALA B 1 49 ? 12.758 0.169 -8.977 1 79.56 49 ALA B O 1
ATOM 2796 N N . CYS B 1 50 ? 10.562 -0.29 -9.242 1 81.69 50 CYS B N 1
ATOM 2797 C CA . CYS B 1 50 ? 10.164 1.052 -8.836 1 81.69 50 CYS B CA 1
ATOM 2798 C C . CYS B 1 50 ? 10.5 1.301 -7.371 1 81.69 50 CYS B C 1
ATOM 2800 O O . CYS B 1 50 ? 11.023 2.359 -7.02 1 81.69 50 CYS B O 1
ATOM 2802 N N . GLN B 1 51 ? 10.32 0.363 -6.602 1 88.62 51 GLN B N 1
ATOM 2803 C CA . GLN B 1 51 ? 10.609 0.469 -5.176 1 88.62 51 GLN B CA 1
ATOM 2804 C C . GLN B 1 51 ? 12.109 0.578 -4.926 1 88.62 51 GLN B C 1
ATOM 2806 O O . GLN B 1 51 ? 12.547 1.35 -4.07 1 88.62 51 GLN B O 1
ATOM 2811 N N . ALA B 1 52 ? 12.836 -0.208 -5.629 1 85.69 52 ALA B N 1
ATOM 2812 C CA . ALA B 1 52 ? 14.289 -0.144 -5.504 1 85.69 52 ALA B CA 1
ATOM 2813 C C . ALA B 1 52 ? 14.805 1.255 -5.828 1 85.69 52 ALA B C 1
ATOM 2815 O O . ALA B 1 52 ? 15.688 1.772 -5.141 1 85.69 52 ALA B O 1
ATOM 2816 N N . LYS B 1 53 ? 14.227 1.821 -6.812 1 85.69 53 LYS B N 1
ATOM 2817 C CA . LYS B 1 53 ? 14.617 3.178 -7.188 1 85.69 53 LYS B CA 1
ATOM 2818 C C . LYS B 1 53 ? 14.258 4.176 -6.09 1 85.69 53 LYS B C 1
ATOM 2820 O O . LYS B 1 53 ? 15 5.125 -5.84 1 85.69 53 LYS B O 1
ATOM 2825 N N . GLU B 1 54 ? 13.141 3.98 -5.496 1 88.56 54 GLU B N 1
ATOM 2826 C CA . GLU B 1 54 ? 12.711 4.848 -4.402 1 88.56 54 GLU B CA 1
ATOM 2827 C C . GLU B 1 54 ? 13.688 4.789 -3.234 1 88.56 54 GLU B C 1
ATOM 2829 O O . GLU B 1 54 ? 14.016 5.816 -2.635 1 88.56 54 GLU B O 1
ATOM 2834 N N . ILE B 1 55 ? 14.109 3.648 -2.926 1 90.62 55 ILE B N 1
ATOM 2835 C CA . ILE B 1 55 ? 15.055 3.455 -1.832 1 90.62 55 ILE B CA 1
ATOM 2836 C C . ILE B 1 55 ? 16.391 4.129 -2.172 1 90.62 55 ILE B C 1
ATOM 2838 O O . ILE B 1 55 ? 16.984 4.793 -1.324 1 90.62 55 ILE B O 1
ATOM 2842 N N . ASP B 1 56 ? 16.812 3.953 -3.355 1 89 56 ASP B N 1
ATOM 2843 C CA . ASP B 1 56 ? 18.062 4.566 -3.787 1 89 56 ASP B CA 1
ATOM 2844 C C . ASP B 1 56 ? 17.969 6.09 -3.738 1 89 56 ASP B C 1
ATOM 2846 O O . ASP B 1 56 ? 18.906 6.762 -3.301 1 89 56 ASP B O 1
ATOM 2850 N N . ARG B 1 57 ? 16.891 6.539 -4.203 1 86.75 57 ARG B N 1
ATOM 2851 C CA . ARG B 1 57 ? 16.672 7.984 -4.16 1 86.75 57 ARG B CA 1
ATOM 2852 C C . ARG B 1 57 ? 16.719 8.5 -2.727 1 86.75 57 ARG B C 1
ATOM 2854 O O . ARG B 1 57 ? 17.328 9.531 -2.449 1 86.75 57 ARG B O 1
ATOM 2861 N N . PHE B 1 58 ? 16.078 7.863 -1.881 1 91.31 58 PHE B N 1
ATOM 2862 C CA . PHE B 1 58 ? 16.047 8.266 -0.479 1 91.31 58 PHE B CA 1
ATOM 2863 C C . PHE B 1 58 ? 17.453 8.211 0.124 1 91.31 58 PHE B C 1
ATOM 2865 O O . PHE B 1 58 ? 17.859 9.125 0.849 1 91.31 58 PHE B O 1
ATOM 2872 N N . ARG B 1 59 ? 18.125 7.137 -0.16 1 90.69 59 ARG B N 1
ATOM 2873 C CA . ARG B 1 59 ? 19.5 6.992 0.318 1 90.69 59 ARG B CA 1
ATOM 2874 C C . ARG B 1 59 ? 20.359 8.172 -0.124 1 90.69 59 ARG B C 1
ATOM 2876 O O . ARG B 1 59 ? 21.125 8.719 0.672 1 90.69 59 ARG B O 1
ATOM 2883 N N . ASN B 1 60 ? 20.203 8.5 -1.311 1 88.62 60 ASN B N 1
ATOM 2884 C CA . ASN B 1 60 ? 20.953 9.625 -1.842 1 88.62 60 ASN B CA 1
ATOM 2885 C C . ASN B 1 60 ? 20.531 10.938 -1.193 1 88.62 60 ASN B C 1
ATOM 2887 O O . ASN B 1 60 ? 21.391 11.773 -0.865 1 88.62 60 ASN B O 1
ATOM 2891 N N . GLU B 1 61 ? 19.281 11.133 -1.033 1 85.88 61 GLU B N 1
ATOM 2892 C CA . GLU B 1 61 ? 18.766 12.352 -0.416 1 85.88 61 GLU B CA 1
ATOM 2893 C C . GLU B 1 61 ? 19.281 12.508 1.011 1 85.88 61 GLU B C 1
ATOM 2895 O O . GLU B 1 61 ? 19.672 13.602 1.416 1 85.88 61 GLU B O 1
ATOM 2900 N N . ILE B 1 62 ? 19.25 11.477 1.73 1 89.44 62 ILE B N 1
ATOM 2901 C CA . ILE B 1 62 ? 19.672 11.523 3.123 1 89.44 62 ILE B CA 1
ATOM 2902 C C . ILE B 1 62 ? 21.172 11.852 3.189 1 89.44 62 ILE B C 1
ATOM 2904 O O . ILE B 1 62 ? 21.609 12.602 4.062 1 89.44 62 ILE B O 1
ATOM 2908 N N . ARG B 1 63 ? 21.906 11.312 2.303 1 89.5 63 ARG B N 1
ATOM 2909 C CA . ARG B 1 63 ? 23.359 11.508 2.303 1 89.5 63 ARG B CA 1
ATOM 2910 C C . ARG B 1 63 ? 23.719 12.93 1.885 1 89.5 63 ARG B C 1
ATOM 2912 O O . ARG B 1 63 ? 24.766 13.445 2.275 1 89.5 63 ARG B O 1
ATOM 2919 N N . LEU B 1 64 ? 22.859 13.539 1.179 1 87.94 64 LEU B N 1
ATOM 2920 C CA . LEU B 1 64 ? 23.109 14.898 0.698 1 87.94 64 LEU B CA 1
ATOM 2921 C C . LEU B 1 64 ? 22.734 15.922 1.759 1 87.94 64 LEU B C 1
ATOM 2923 O O . LEU B 1 64 ? 23.109 17.094 1.653 1 87.94 64 LEU B O 1
ATOM 2927 N N . CYS B 1 65 ? 22.047 15.445 2.711 1 86.81 65 CYS B N 1
ATOM 2928 C CA . CYS B 1 65 ? 21.672 16.375 3.77 1 86.81 65 CYS B CA 1
ATOM 2929 C C . CYS B 1 65 ? 22.906 16.891 4.512 1 86.81 65 CYS B C 1
ATOM 2931 O O . CYS B 1 65 ? 23.828 16.125 4.797 1 86.81 65 CYS B O 1
ATOM 2933 N N . GLN B 1 66 ? 22.891 18.188 4.777 1 83.31 66 GLN B N 1
ATOM 2934 C CA . GLN B 1 66 ? 24.078 18.844 5.336 1 83.31 66 GLN B CA 1
ATOM 2935 C C . GLN B 1 66 ? 24.141 18.656 6.848 1 83.31 66 GLN B C 1
ATOM 2937 O O . GLN B 1 66 ? 25.234 18.609 7.426 1 83.31 66 GLN B O 1
ATOM 2942 N N . ASP B 1 67 ? 23.031 18.688 7.469 1 87 67 ASP B N 1
ATOM 2943 C CA . ASP B 1 67 ? 23.031 18.609 8.93 1 87 67 ASP B CA 1
ATOM 2944 C C . ASP B 1 67 ? 22.125 17.484 9.422 1 87 67 ASP B C 1
ATOM 2946 O O . ASP B 1 67 ? 21.25 17.016 8.68 1 87 67 ASP B O 1
ATOM 2950 N N . GLU B 1 68 ? 22.328 17.109 10.609 1 86.5 68 GLU B N 1
ATOM 2951 C CA . GLU B 1 68 ? 21.625 15.977 11.203 1 86.5 68 GLU B CA 1
ATOM 2952 C C . GLU B 1 68 ? 20.156 16.297 11.438 1 86.5 68 GLU B C 1
ATOM 2954 O O . GLU B 1 68 ? 19.297 15.422 11.336 1 86.5 68 GLU B O 1
ATOM 2959 N N . ALA B 1 69 ? 19.891 17.516 11.781 1 82.19 69 ALA B N 1
ATOM 2960 C CA . ALA B 1 69 ? 18.516 17.922 12.008 1 82.19 69 ALA B CA 1
ATOM 2961 C C . ALA B 1 69 ? 17.672 17.766 10.742 1 82.19 69 ALA B C 1
ATOM 2963 O O . ALA B 1 69 ? 16.547 17.297 10.789 1 82.19 69 ALA B O 1
ATOM 2964 N N . THR B 1 70 ? 18.328 18.109 9.664 1 82.25 70 THR B N 1
ATOM 2965 C CA . THR B 1 70 ? 17.641 18 8.375 1 82.25 70 THR B CA 1
ATOM 2966 C C . THR B 1 70 ? 17.469 16.531 7.984 1 82.25 70 THR B C 1
ATOM 2968 O O . THR B 1 70 ? 16.438 16.141 7.441 1 82.25 70 THR B O 1
ATOM 2971 N N . ARG B 1 71 ? 18.469 15.812 8.281 1 87.19 71 ARG B N 1
ATOM 2972 C CA . ARG B 1 71 ? 18.391 14.375 8.023 1 87.19 71 ARG B CA 1
ATOM 2973 C C . ARG B 1 71 ? 17.25 13.734 8.797 1 87.19 71 ARG B C 1
ATOM 2975 O O . ARG B 1 71 ? 16.484 12.945 8.25 1 87.19 71 ARG B O 1
ATOM 2982 N N . TYR B 1 72 ? 17.141 14.102 9.969 1 87.5 72 TYR B N 1
ATOM 2983 C CA . TYR B 1 72 ? 16.094 13.523 10.812 1 87.5 72 TYR B CA 1
ATOM 2984 C C . TYR B 1 72 ? 14.711 13.961 10.352 1 87.5 72 TYR B C 1
ATOM 2986 O O . TYR B 1 72 ? 13.766 13.164 10.359 1 87.5 72 TYR B O 1
ATOM 2994 N N . ARG B 1 73 ? 14.648 15.133 10 1 82.94 73 ARG B N 1
ATOM 2995 C CA . ARG B 1 73 ? 13.375 15.633 9.484 1 82.94 73 ARG B CA 1
ATOM 2996 C C . ARG B 1 73 ? 12.945 14.867 8.242 1 82.94 73 ARG B C 1
ATOM 2998 O O . ARG B 1 73 ? 11.766 14.555 8.078 1 82.94 73 ARG B O 1
ATOM 3005 N N . LEU B 1 74 ? 13.891 14.617 7.402 1 84.31 74 LEU B N 1
ATOM 3006 C CA . LEU B 1 74 ? 13.602 13.828 6.207 1 84.31 74 LEU B CA 1
ATOM 3007 C C . LEU B 1 74 ? 13.125 12.43 6.578 1 84.31 74 LEU B C 1
ATOM 3009 O O . LEU B 1 74 ? 12.188 11.906 5.973 1 84.31 74 LEU B O 1
ATOM 3013 N N . CYS B 1 75 ? 13.711 11.875 7.566 1 90.75 75 CYS B N 1
ATOM 3014 C CA . CYS B 1 75 ? 13.305 10.555 8.047 1 90.75 75 CYS B CA 1
ATOM 3015 C C . CYS B 1 75 ? 11.891 10.594 8.609 1 90.75 75 CYS B C 1
ATOM 3017 O O . CYS B 1 75 ? 11.086 9.703 8.336 1 90.75 75 CYS B O 1
ATOM 3019 N N . LEU B 1 76 ? 11.57 11.656 9.344 1 86.88 76 LEU B N 1
ATOM 3020 C CA . LEU B 1 76 ? 10.242 11.805 9.922 1 86.88 76 LEU B CA 1
ATOM 3021 C C . LEU B 1 76 ? 9.18 11.898 8.828 1 86.88 76 LEU B C 1
ATOM 3023 O O . LEU B 1 76 ? 8.141 11.242 8.906 1 86.88 76 LEU B O 1
ATOM 3027 N N . GLN B 1 77 ? 9.516 12.602 7.871 1 82.56 77 GLN B N 1
ATOM 3028 C CA . GLN B 1 77 ? 8.57 12.805 6.777 1 82.56 77 GLN B CA 1
ATOM 3029 C C . GLN B 1 77 ? 8.336 11.508 6.004 1 82.56 77 GLN B C 1
ATOM 3031 O O . GLN B 1 77 ? 7.191 11.172 5.688 1 82.56 77 GLN B O 1
ATOM 3036 N N . THR B 1 78 ? 9.383 10.914 5.703 1 89.25 78 THR B N 1
ATOM 3037 C CA . THR B 1 78 ? 9.281 9.664 4.965 1 89.25 78 THR B CA 1
ATOM 3038 C C . THR B 1 78 ? 8.508 8.625 5.762 1 89.25 78 THR B C 1
ATOM 3040 O O . THR B 1 78 ? 7.656 7.918 5.211 1 89.25 78 THR B O 1
ATOM 3043 N N . ARG B 1 79 ? 8.797 8.57 7.012 1 90.81 79 ARG B N 1
ATOM 3044 C CA . ARG B 1 79 ? 8.062 7.684 7.91 1 90.81 79 ARG B CA 1
ATOM 3045 C C . ARG B 1 79 ? 6.559 7.945 7.832 1 90.81 79 ARG B C 1
ATOM 3047 O O . ARG B 1 79 ? 5.77 7.012 7.66 1 90.81 79 ARG B O 1
ATOM 3054 N N . ASP B 1 80 ? 6.195 9.133 7.984 1 85.56 80 ASP B N 1
ATOM 3055 C CA . ASP B 1 80 ? 4.785 9.508 8.016 1 85.56 80 ASP B CA 1
ATOM 3056 C C . ASP B 1 80 ? 4.098 9.172 6.691 1 85.56 80 ASP B C 1
ATOM 3058 O O . ASP B 1 80 ? 2.957 8.711 6.68 1 85.56 80 ASP B O 1
ATOM 3062 N N . ASP B 1 81 ? 4.805 9.398 5.664 1 86.81 81 ASP B N 1
ATOM 3063 C CA . ASP B 1 81 ? 4.25 9.117 4.344 1 86.81 81 ASP B CA 1
ATOM 3064 C C . ASP B 1 81 ? 4.012 7.621 4.156 1 86.81 81 ASP B C 1
ATOM 3066 O O . ASP B 1 81 ? 2.963 7.211 3.654 1 86.81 81 ASP B O 1
ATOM 3070 N N . LEU B 1 82 ? 4.969 6.871 4.5 1 93.31 82 LEU B N 1
ATOM 3071 C CA . LEU B 1 82 ? 4.871 5.422 4.363 1 93.31 82 LEU B CA 1
ATOM 3072 C C . LEU B 1 82 ? 3.764 4.863 5.25 1 93.31 82 LEU B C 1
ATOM 3074 O O . LEU B 1 82 ? 3.01 3.982 4.832 1 93.31 82 LEU B O 1
ATOM 3078 N N . LEU B 1 83 ? 3.629 5.414 6.434 1 91.69 83 LEU B N 1
ATOM 3079 C CA . LEU B 1 83 ? 2.59 4.957 7.348 1 91.69 83 LEU B CA 1
ATOM 3080 C C . LEU B 1 83 ? 1.207 5.348 6.84 1 91.69 83 LEU B C 1
ATOM 3082 O O . LEU B 1 83 ? 0.24 4.605 7.023 1 91.69 83 LEU B O 1
ATOM 3086 N N . SER B 1 84 ? 1.134 6.492 6.293 1 89.06 84 SER B N 1
ATOM 3087 C CA . SER B 1 84 ? -0.129 6.914 5.695 1 89.06 84 SER B CA 1
ATOM 3088 C C . SER B 1 84 ? -0.568 5.953 4.594 1 89.06 84 SER B C 1
ATOM 3090 O O . SER B 1 84 ? -1.746 5.602 4.504 1 89.06 84 SER B O 1
ATOM 3092 N N . GLN B 1 85 ? 0.371 5.539 3.787 1 91.69 85 GLN B N 1
ATOM 3093 C CA . GLN B 1 85 ? 0.075 4.562 2.742 1 91.69 85 GLN B CA 1
ATOM 3094 C C . GLN B 1 85 ? -0.391 3.24 3.342 1 91.69 85 GLN B C 1
ATOM 3096 O O . GLN B 1 85 ? -1.341 2.629 2.848 1 91.69 85 GLN B O 1
ATOM 3101 N N . HIS B 1 86 ? 0.279 2.881 4.312 1 94 86 HIS B N 1
ATOM 3102 C CA . HIS B 1 86 ? -0.048 1.622 4.973 1 94 86 HIS B CA 1
ATOM 3103 C C . HIS B 1 86 ? -1.451 1.66 5.57 1 94 86 HIS B C 1
ATOM 3105 O O . HIS B 1 86 ? -2.23 0.721 5.395 1 94 86 HIS B O 1
ATOM 3111 N N . SER B 1 87 ? -1.758 2.699 6.27 1 90.88 87 SER B N 1
ATOM 3112 C CA . SER B 1 87 ? -3.088 2.859 6.844 1 90.88 87 SER B CA 1
ATOM 3113 C C . SER B 1 87 ? -4.16 2.881 5.762 1 90.88 87 SER B C 1
ATOM 3115 O O . SER B 1 87 ? -5.227 2.279 5.922 1 90.88 87 SER B O 1
ATOM 3117 N N . SER B 1 88 ? -3.834 3.604 4.766 1 90.5 88 SER B N 1
ATOM 3118 C CA . SER B 1 88 ? -4.777 3.688 3.654 1 90.5 88 SER B CA 1
ATOM 3119 C C . SER B 1 88 ? -5.109 2.305 3.105 1 90.5 88 SER B C 1
ATOM 3121 O O . SER B 1 88 ? -6.27 2.002 2.832 1 90.5 88 SER B O 1
ATOM 3123 N N . LEU B 1 89 ? -4.102 1.552 2.955 1 93.69 89 LEU B N 1
ATOM 3124 C CA . LEU B 1 89 ? -4.305 0.199 2.449 1 93.69 89 LEU B CA 1
ATOM 3125 C C . LEU B 1 89 ? -5.09 -0.644 3.447 1 93.69 89 LEU B C 1
ATOM 3127 O O . LEU B 1 89 ? -5.938 -1.45 3.057 1 93.69 89 LEU B O 1
ATOM 3131 N N . GLN B 1 90 ? -4.816 -0.481 4.648 1 93.31 90 GLN B N 1
ATOM 3132 C CA . GLN B 1 90 ? -5.555 -1.206 5.68 1 93.31 90 GLN B CA 1
ATOM 3133 C C . GLN B 1 90 ? -7.039 -0.85 5.648 1 93.31 90 GLN B C 1
ATOM 3135 O O . GLN B 1 90 ? -7.895 -1.722 5.805 1 93.31 90 GLN B O 1
ATOM 3140 N N . PHE B 1 91 ? -7.348 0.38 5.414 1 91.25 91 PHE B N 1
ATOM 3141 C CA . PHE B 1 91 ? -8.734 0.812 5.285 1 91.25 91 PHE B CA 1
ATOM 3142 C C . PHE B 1 91 ? -9.398 0.139 4.09 1 91.25 91 PHE B C 1
ATOM 3144 O O . PHE B 1 91 ? -10.555 -0.294 4.176 1 91.25 91 PHE B O 1
ATOM 3151 N N . LEU B 1 92 ? -8.656 0.147 3.086 1 93.12 92 LEU B N 1
ATOM 3152 C CA . LEU B 1 92 ? -9.188 -0.475 1.879 1 93.12 92 LEU B CA 1
ATOM 3153 C C . LEU B 1 92 ? -9.5 -1.947 2.119 1 93.12 92 LEU B C 1
ATOM 3155 O O . LEU B 1 92 ? -10.578 -2.426 1.747 1 93.12 92 LEU B O 1
ATOM 3159 N N . ILE B 1 93 ? -8.602 -2.607 2.729 1 95 93 ILE B N 1
ATOM 3160 C CA . ILE B 1 93 ? -8.773 -4.031 3.004 1 95 93 ILE B CA 1
ATOM 3161 C C . ILE B 1 93 ? -9.961 -4.23 3.949 1 95 93 ILE B C 1
ATOM 3163 O O . ILE B 1 93 ? -10.758 -5.152 3.768 1 95 93 ILE B O 1
ATOM 3167 N N . ALA B 1 94 ? -10.07 -3.4 4.914 1 93.06 94 ALA B N 1
ATOM 3168 C CA . ALA B 1 94 ? -11.211 -3.463 5.824 1 93.06 94 ALA B CA 1
ATOM 3169 C C . ALA B 1 94 ? -12.523 -3.303 5.07 1 93.06 94 ALA B C 1
ATOM 3171 O O . ALA B 1 94 ? -13.508 -3.988 5.367 1 93.06 94 ALA B O 1
ATOM 3172 N N . ALA B 1 95 ? -12.562 -2.406 4.16 1 92.19 95 ALA B N 1
ATOM 3173 C CA . ALA B 1 95 ? -13.773 -2.182 3.367 1 92.19 95 ALA B CA 1
ATOM 3174 C C . ALA B 1 95 ? -14.102 -3.404 2.518 1 92.19 95 ALA B C 1
ATOM 3176 O O . ALA B 1 95 ? -15.266 -3.803 2.42 1 92.19 95 ALA B O 1
ATOM 3177 N N . PHE B 1 96 ? -13.102 -3.988 1.905 1 94.94 96 PHE B N 1
ATOM 3178 C CA . PHE B 1 96 ? -13.312 -5.199 1.123 1 94.94 96 PHE B CA 1
ATOM 3179 C C . PHE B 1 96 ? -13.828 -6.332 2.006 1 94.94 96 PHE B C 1
ATOM 3181 O O . PHE B 1 96 ? -14.688 -7.113 1.586 1 94.94 96 PHE B O 1
ATOM 3188 N N . ASP B 1 97 ? -13.242 -6.418 3.148 1 94.62 97 ASP B N 1
ATOM 3189 C CA . ASP B 1 97 ? -13.68 -7.422 4.113 1 94.62 97 ASP B CA 1
ATOM 3190 C C . ASP B 1 97 ? -15.18 -7.309 4.375 1 94.62 97 ASP B C 1
ATOM 3192 O O . ASP B 1 97 ? -15.891 -8.32 4.422 1 94.62 97 ASP B O 1
ATOM 3196 N N . GLN B 1 98 ? -15.672 -6.113 4.539 1 91.75 98 GLN B N 1
ATOM 3197 C CA . GLN B 1 98 ? -17.078 -5.879 4.805 1 91.75 98 GLN B CA 1
ATOM 3198 C C . GLN B 1 98 ? -17.938 -6.297 3.617 1 91.75 98 GLN B C 1
ATOM 3200 O O . GLN B 1 98 ? -19.016 -6.891 3.795 1 91.75 98 GLN B O 1
ATOM 3205 N N . VAL B 1 99 ? -17.516 -5.988 2.479 1 93.31 99 VAL B N 1
ATOM 3206 C CA . VAL B 1 99 ? -18.266 -6.367 1.284 1 93.31 99 VAL B CA 1
ATOM 3207 C C . VAL B 1 99 ? -18.297 -7.891 1.163 1 93.31 99 VAL B C 1
ATOM 3209 O O . VAL B 1 99 ? -19.359 -8.469 0.882 1 93.31 99 VAL B O 1
ATOM 3212 N N . MET B 1 100 ? -17.156 -8.508 1.349 1 94.44 100 MET B N 1
ATOM 3213 C CA . MET B 1 100 ? -17.109 -9.961 1.254 1 94.44 100 MET B CA 1
ATOM 3214 C C . MET B 1 100 ? -18 -10.617 2.305 1 94.44 100 MET B C 1
ATOM 3216 O O . MET B 1 100 ? -18.656 -11.617 2.033 1 94.44 100 MET B O 1
ATOM 3220 N N . LEU B 1 101 ? -18 -10.109 3.469 1 92.38 101 LEU B N 1
ATOM 3221 C CA . LEU B 1 101 ? -18.844 -10.625 4.547 1 92.38 101 LEU B CA 1
ATOM 3222 C C . LEU B 1 101 ? -20.312 -10.555 4.176 1 92.38 101 LEU B C 1
ATOM 3224 O O . LEU B 1 101 ? -21.094 -11.445 4.512 1 92.38 101 LEU B O 1
ATOM 3228 N N . ALA B 1 102 ? -20.688 -9.531 3.527 1 91.25 102 ALA B N 1
ATOM 3229 C CA . ALA B 1 102 ? -22.094 -9.305 3.182 1 91.25 102 ALA B CA 1
ATOM 3230 C C . ALA B 1 102 ? -22.5 -10.109 1.951 1 91.25 102 ALA B C 1
ATOM 3232 O O . ALA B 1 102 ? -23.625 -10.578 1.854 1 91.25 102 ALA B O 1
ATOM 3233 N N . GLU B 1 103 ? -21.547 -10.266 1.005 1 92.62 103 GLU B N 1
ATOM 3234 C CA . GLU B 1 103 ? -21.969 -10.719 -0.32 1 92.62 103 GLU B CA 1
ATOM 3235 C C . GLU B 1 103 ? -21.469 -12.133 -0.601 1 92.62 103 GLU B C 1
ATOM 3237 O O . GLU B 1 103 ? -21.953 -12.797 -1.521 1 92.62 103 GLU B O 1
ATOM 3242 N N . CYS B 1 104 ? -20.469 -12.594 0.1 1 92.69 104 CYS B N 1
ATOM 3243 C CA . CYS B 1 104 ? -19.891 -13.906 -0.147 1 92.69 104 CYS B CA 1
ATOM 3244 C C . CYS B 1 104 ? -20.266 -14.891 0.949 1 92.69 104 CYS B C 1
ATOM 3246 O O . CYS B 1 104 ? -19.672 -14.898 2.023 1 92.69 104 CYS B O 1
ATOM 3248 N N . ALA B 1 105 ? -21.062 -15.797 0.623 1 90.25 105 ALA B N 1
ATOM 3249 C CA . ALA B 1 105 ? -21.656 -16.719 1.598 1 90.25 105 ALA B CA 1
ATOM 3250 C C . ALA B 1 105 ? -20.578 -17.594 2.23 1 90.25 105 ALA B C 1
ATOM 3252 O O . ALA B 1 105 ? -20.594 -17.828 3.439 1 90.25 105 ALA B O 1
ATOM 3253 N N . GLU B 1 106 ? -19.719 -18.094 1.415 1 88.19 106 GLU B N 1
ATOM 3254 C CA . GLU B 1 106 ? -18.672 -18.969 1.925 1 88.19 106 GLU B CA 1
ATOM 3255 C C . GLU B 1 106 ? -17.766 -18.25 2.922 1 88.19 106 GLU B C 1
ATOM 3257 O O . GLU B 1 106 ? -17.422 -18.797 3.969 1 88.19 106 GLU B O 1
ATOM 3262 N N . TYR B 1 107 ? -17.438 -17.109 2.518 1 91.44 107 TYR B N 1
ATOM 3263 C CA . TYR B 1 107 ? -16.609 -16.312 3.42 1 91.44 107 TYR B CA 1
ATOM 3264 C C . TYR B 1 107 ? -17.375 -15.969 4.695 1 91.44 107 TYR B C 1
ATOM 3266 O O . TYR B 1 107 ? -16.812 -16.031 5.793 1 91.44 107 TYR B O 1
ATOM 3274 N N . HIS B 1 108 ? -18.562 -15.578 4.562 1 91.12 108 HIS B N 1
ATOM 3275 C CA . HIS B 1 108 ? -19.422 -15.266 5.699 1 91.12 108 HIS B CA 1
ATOM 3276 C C . HIS B 1 108 ? -19.484 -16.438 6.68 1 91.12 108 HIS B C 1
ATOM 3278 O O . HIS B 1 108 ? -19.375 -16.234 7.891 1 91.12 108 HIS B O 1
ATOM 3284 N N . ALA B 1 109 ? -19.656 -17.531 6.117 1 87.81 109 ALA B N 1
ATOM 3285 C CA . ALA B 1 109 ? -19.766 -18.719 6.953 1 87.81 109 ALA B CA 1
ATOM 3286 C C . ALA B 1 109 ? -18.453 -18.984 7.699 1 87.81 109 ALA B C 1
ATOM 3288 O O . ALA B 1 109 ? -18.469 -19.312 8.891 1 87.81 109 ALA B O 1
ATOM 3289 N N . TRP B 1 110 ? -17.406 -18.844 7.016 1 87.69 110 TRP B N 1
ATOM 3290 C CA . TRP B 1 110 ? -16.109 -19.047 7.652 1 87.69 110 TRP B CA 1
ATOM 3291 C C . TRP B 1 110 ? -15.867 -18.016 8.742 1 87.69 110 TRP B C 1
ATOM 3293 O O . TRP B 1 110 ? -15.445 -18.344 9.852 1 87.69 110 TRP B O 1
ATOM 3303 N N . ARG B 1 111 ? -16.094 -16.766 8.383 1 88.06 111 ARG B N 1
ATOM 3304 C CA . ARG B 1 111 ? -15.852 -15.656 9.297 1 88.06 111 ARG B CA 1
ATOM 3305 C C . ARG B 1 111 ? -16.672 -15.812 10.578 1 88.06 111 ARG B C 1
ATOM 3307 O O . ARG B 1 111 ? -16.188 -15.484 11.664 1 88.06 111 ARG B O 1
ATOM 3314 N N . LYS B 1 112 ? -17.812 -16.281 10.516 1 82.5 112 LYS B N 1
ATOM 3315 C CA . LYS B 1 112 ? -18.688 -16.469 11.664 1 82.5 112 LYS B CA 1
ATOM 3316 C C . LYS B 1 112 ? -18.234 -17.641 12.523 1 82.5 112 LYS B C 1
ATOM 3318 O O . LYS B 1 112 ? -18.391 -17.625 13.742 1 82.5 112 LYS B O 1
ATOM 3323 N N . ASN B 1 113 ? -17.594 -18.609 11.82 1 79.69 113 ASN B N 1
ATOM 3324 C CA . ASN B 1 113 ? -17.234 -19.844 12.531 1 79.69 113 ASN B CA 1
ATOM 3325 C C . ASN B 1 113 ? -15.75 -19.875 12.875 1 79.69 113 ASN B C 1
ATOM 3327 O O . ASN B 1 113 ? -15.242 -20.891 13.344 1 79.69 113 ASN B O 1
ATOM 3331 N N . ARG B 1 114 ? -15.117 -18.891 12.5 1 76.31 114 ARG B N 1
ATOM 3332 C CA . ARG B 1 114 ? -13.664 -18.875 12.586 1 76.31 114 ARG B CA 1
ATOM 3333 C C . ARG B 1 114 ? -13.195 -19.109 14.023 1 76.31 114 ARG B C 1
ATOM 3335 O O . ARG B 1 114 ? -12.141 -19.703 14.25 1 76.31 114 ARG B O 1
ATOM 3342 N N . ASN B 1 115 ? -13.797 -18.578 14.914 1 67.94 115 ASN B N 1
ATOM 3343 C CA . ASN B 1 115 ? -13.406 -18.766 16.297 1 67.94 115 ASN B CA 1
ATO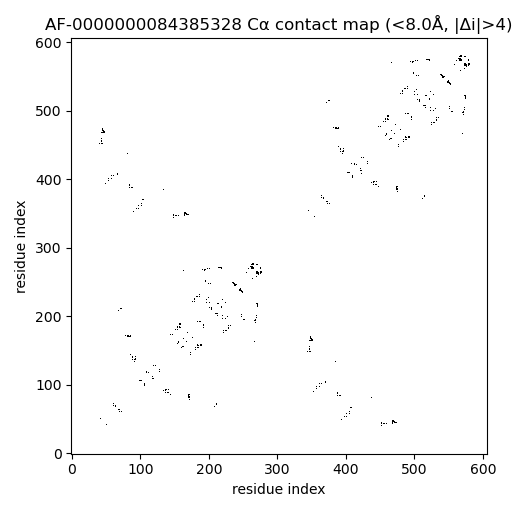M 3344 C C . ASN B 1 115 ? -13.875 -20.109 16.844 1 67.94 115 ASN B C 1
ATOM 3346 O O . ASN B 1 115 ? -13.578 -20.453 18 1 67.94 115 ASN B O 1
ATOM 3350 N N . LYS B 1 116 ? -14.625 -20.891 15.953 1 64 116 LYS B N 1
ATOM 3351 C CA . LYS B 1 116 ? -15.031 -22.219 16.391 1 64 116 LYS B CA 1
ATOM 3352 C C . LYS B 1 116 ? -14.031 -23.281 15.938 1 64 116 LYS B C 1
ATOM 3354 O O . LYS B 1 116 ? -13.523 -23.219 14.82 1 64 116 LYS B O 1
ATOM 3359 N N . PRO B 1 117 ? -13.383 -24.031 16.844 1 56.19 117 PRO B N 1
ATOM 3360 C CA . PRO B 1 117 ? -12.359 -25.031 16.547 1 56.19 117 PRO B CA 1
ATOM 3361 C C . PRO B 1 117 ? -12.656 -25.812 15.273 1 56.19 117 PRO B C 1
ATOM 3363 O O . PRO B 1 117 ? -11.734 -26.219 14.555 1 56.19 117 PRO B O 1
ATOM 3366 N N . SER B 1 118 ? -13.922 -26.234 15.055 1 50.91 118 SER B N 1
ATOM 3367 C CA . SER B 1 118 ? -14.32 -27.203 14.039 1 50.91 118 SER B CA 1
ATOM 3368 C C . SER B 1 118 ? -14.516 -26.531 12.688 1 50.91 118 SER B C 1
ATOM 3370 O O . SER B 1 118 ? -14.914 -27.188 11.719 1 50.91 118 SER B O 1
ATOM 3372 N N . SER B 1 119 ? -14.453 -25.312 12.547 1 51.56 119 SER B N 1
ATOM 3373 C CA . SER B 1 119 ? -15.047 -24.734 11.352 1 51.56 119 SER B CA 1
ATOM 3374 C C . SER B 1 119 ? -14.086 -24.828 10.164 1 51.56 119 SER B C 1
ATOM 3376 O O . SER B 1 119 ? -13.148 -24.031 10.062 1 51.56 119 SER B O 1
ATOM 3378 N N . ARG B 1 120 ? -13.883 -26.031 9.773 1 49.62 120 ARG B N 1
ATOM 3379 C CA . ARG B 1 120 ? -13.141 -26.328 8.555 1 49.62 120 ARG B CA 1
ATOM 3380 C C . ARG B 1 120 ? -13.797 -25.672 7.344 1 49.62 120 ARG B C 1
ATOM 3382 O O . ARG B 1 120 ? -15 -25.828 7.125 1 49.62 120 ARG B O 1
ATOM 3389 N N . LEU B 1 121 ? -13.461 -24.547 6.957 1 51.75 121 LEU B N 1
ATOM 3390 C CA . LEU B 1 121 ? -13.953 -24.234 5.617 1 51.75 121 LEU B CA 1
ATOM 3391 C C . LEU B 1 121 ? -14.047 -25.484 4.762 1 51.75 121 LEU B C 1
ATOM 3393 O O . LEU B 1 121 ? -13.055 -26.188 4.574 1 51.75 121 LEU B O 1
ATOM 3397 N N . THR B 1 122 ? -15.133 -26.172 4.754 1 49 122 THR B N 1
ATOM 3398 C CA . THR B 1 122 ? -15.336 -27.453 4.07 1 49 122 THR B CA 1
ATOM 3399 C C . THR B 1 122 ? -14.422 -27.562 2.854 1 49 122 THR B C 1
ATOM 3401 O O . THR B 1 122 ? -13.844 -28.609 2.594 1 49 122 THR B O 1
ATOM 3404 N N . ASN B 1 123 ? -14.555 -26.547 1.934 1 47.19 123 ASN B N 1
ATOM 3405 C CA . ASN B 1 123 ? -13.875 -26.688 0.651 1 47.19 123 ASN B CA 1
ATOM 3406 C C . ASN B 1 123 ? -12.57 -25.891 0.616 1 47.19 123 ASN B C 1
ATOM 3408 O O . ASN B 1 123 ? -11.914 -25.812 -0.425 1 47.19 123 ASN B O 1
ATOM 3412 N N . SER B 1 124 ? -12.352 -25.156 1.702 1 53.47 124 SER B N 1
ATOM 3413 C CA . SER B 1 124 ? -11.164 -24.328 1.588 1 53.47 124 SER B CA 1
ATOM 3414 C C . SER B 1 124 ? -9.93 -25.047 2.131 1 53.47 124 SER B C 1
ATOM 3416 O O . SER B 1 124 ? -9.992 -25.688 3.182 1 53.47 124 SER B O 1
ATOM 3418 N N . ARG B 1 125 ? -9.031 -25.438 1.246 1 56.44 125 ARG B N 1
ATOM 3419 C CA . ARG B 1 125 ? -7.734 -26.016 1.59 1 56.44 125 ARG B CA 1
ATOM 3420 C C . ARG B 1 125 ? -7.125 -25.312 2.795 1 56.44 125 ARG B C 1
ATOM 3422 O O . ARG B 1 125 ? -7.387 -24.125 3.023 1 56.44 125 ARG B O 1
ATOM 3429 N N . GLU B 1 126 ? -6.809 -25.984 3.842 1 56.66 126 GLU B N 1
ATOM 3430 C CA . GLU B 1 126 ? -6.094 -25.531 5.027 1 56.66 126 GLU B CA 1
ATOM 3431 C C . G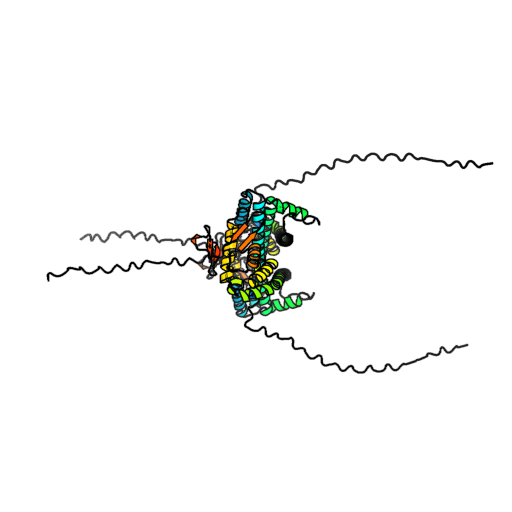LU B 1 126 ? -5.23 -24.312 4.715 1 56.66 126 GLU B C 1
ATOM 3433 O O . GLU B 1 126 ? -5.164 -23.375 5.512 1 56.66 126 GLU B O 1
ATOM 3438 N N . ASP B 1 127 ? -4.738 -24.328 3.557 1 61.75 127 ASP B N 1
ATOM 3439 C CA . ASP B 1 127 ? -3.816 -23.281 3.152 1 61.75 127 ASP B CA 1
ATOM 3440 C C . ASP B 1 127 ? -4.551 -21.953 2.982 1 61.75 127 ASP B C 1
ATOM 3442 O O . ASP B 1 127 ? -4.016 -20.891 3.316 1 61.75 127 ASP B O 1
ATOM 3446 N N . ASP B 1 128 ? -5.793 -22.031 2.73 1 75.38 128 ASP B N 1
ATOM 3447 C CA . ASP B 1 128 ? -6.551 -20.797 2.506 1 75.38 128 ASP B CA 1
ATOM 3448 C C . ASP B 1 128 ? -6.957 -20.156 3.83 1 75.38 128 ASP B C 1
ATOM 3450 O O . ASP B 1 128 ? -7.078 -18.938 3.92 1 75.38 128 ASP B O 1
ATOM 3454 N N . ILE B 1 129 ? -6.957 -20.984 4.809 1 77.31 129 ILE B N 1
ATOM 3455 C CA . ILE B 1 129 ? -7.414 -20.5 6.105 1 77.31 129 ILE B CA 1
ATOM 3456 C C . ILE B 1 129 ? -6.395 -19.516 6.672 1 77.31 129 ILE B C 1
ATOM 3458 O O . ILE B 1 129 ? -6.762 -18.438 7.156 1 77.31 129 ILE B O 1
ATOM 3462 N N . SER B 1 130 ? -5.188 -19.875 6.688 1 81.19 130 SER B N 1
ATOM 3463 C CA . SER B 1 130 ? -4.152 -19 7.215 1 81.19 130 SER B CA 1
ATOM 3464 C C . SER B 1 130 ? -4.105 -17.672 6.453 1 81.19 130 SER B C 1
ATOM 3466 O O . SER B 1 130 ? -3.852 -16.625 7.039 1 81.19 130 SER B O 1
ATOM 3468 N N . VAL B 1 131 ? -4.383 -17.75 5.27 1 86.69 131 VAL B N 1
ATOM 3469 C CA . VAL B 1 131 ? -4.359 -16.547 4.445 1 86.69 131 VAL B CA 1
ATOM 3470 C C . VAL B 1 131 ? -5.555 -15.656 4.789 1 86.69 131 VAL B C 1
ATOM 3472 O O . VAL B 1 131 ? -5.418 -14.43 4.895 1 86.69 131 VAL B O 1
ATOM 3475 N N . TRP B 1 132 ? -6.664 -16.297 5.004 1 89.81 132 TRP B N 1
ATOM 3476 C CA . TRP B 1 132 ? -7.84 -15.547 5.426 1 89.81 132 TRP B CA 1
ATOM 3477 C C . TRP B 1 132 ? -7.617 -14.906 6.793 1 89.81 132 TRP B C 1
ATOM 3479 O O . TRP B 1 132 ? -8.023 -13.766 7.027 1 89.81 132 TRP B O 1
ATOM 3489 N N . GLU B 1 133 ? -6.957 -15.633 7.598 1 88.88 133 GLU B N 1
ATOM 3490 C CA . GLU B 1 133 ? -6.668 -15.094 8.93 1 88.88 133 GLU B CA 1
ATOM 3491 C C . GLU B 1 133 ? -5.797 -13.844 8.844 1 88.88 133 GLU B C 1
ATOM 3493 O O . GLU B 1 133 ? -6.02 -12.875 9.562 1 88.88 133 GLU B O 1
ATOM 3498 N N . ARG B 1 134 ? -4.867 -13.922 8.031 1 89.44 134 ARG B N 1
ATOM 3499 C CA . ARG B 1 134 ? -4.031 -12.75 7.805 1 89.44 134 ARG B CA 1
ATOM 3500 C C . ARG B 1 134 ? -4.852 -11.586 7.254 1 89.44 134 ARG B C 1
ATOM 3502 O O . ARG B 1 134 ? -4.711 -10.453 7.707 1 89.44 134 ARG B O 1
ATOM 3509 N N . PHE B 1 135 ? -5.684 -11.969 6.289 1 94 135 PHE B N 1
ATOM 3510 C CA . PHE B 1 135 ? -6.535 -10.961 5.668 1 94 135 PHE B CA 1
ATOM 3511 C C . PHE B 1 135 ? -7.422 -10.281 6.707 1 94 135 PHE B C 1
ATOM 3513 O O . PHE B 1 135 ? -7.492 -9.055 6.762 1 94 135 PHE B O 1
ATOM 3520 N N . VAL B 1 136 ? -7.965 -11.047 7.523 1 93.62 136 VAL B N 1
ATOM 3521 C CA . VAL B 1 136 ? -8.859 -10.539 8.562 1 93.62 136 VAL B CA 1
ATOM 3522 C C . VAL B 1 136 ? -8.055 -9.75 9.594 1 93.62 136 VAL B C 1
ATOM 3524 O O . VAL B 1 136 ? -8.531 -8.734 10.109 1 93.62 136 VAL B O 1
ATOM 3527 N N . GLY B 1 137 ? -6.918 -10.234 9.883 1 92.44 137 GLY B N 1
ATOM 3528 C CA . GLY B 1 137 ? -6.062 -9.492 10.797 1 92.44 137 GLY B CA 1
ATOM 3529 C C . GLY B 1 137 ? -5.762 -8.086 10.328 1 92.44 137 GLY B C 1
ATOM 3530 O O . GLY B 1 137 ? -5.895 -7.129 11.094 1 92.44 137 GLY B O 1
ATOM 3531 N N . VAL B 1 138 ? -5.379 -7.949 9.125 1 93.62 138 VAL B N 1
ATOM 3532 C CA . VAL B 1 138 ? -5.086 -6.645 8.539 1 93.62 138 VAL B CA 1
ATOM 3533 C C . VAL B 1 138 ? -6.348 -5.785 8.531 1 93.62 138 VAL B C 1
ATOM 3535 O O . VAL B 1 138 ? -6.301 -4.594 8.844 1 93.62 138 VAL B O 1
ATOM 3538 N N . ALA B 1 139 ? -7.457 -6.414 8.117 1 94.19 139 ALA B N 1
ATOM 3539 C CA . ALA B 1 139 ? -8.734 -5.707 8.078 1 94.19 139 ALA B CA 1
ATOM 3540 C C . ALA B 1 139 ? -9.109 -5.172 9.453 1 94.19 139 ALA B C 1
ATOM 3542 O O . ALA B 1 139 ? -9.555 -4.031 9.586 1 94.19 139 ALA B O 1
ATOM 3543 N N . ASN B 1 140 ? -8.914 -5.984 10.445 1 91.62 140 ASN B N 1
ATOM 3544 C CA . ASN B 1 140 ? -9.242 -5.586 11.805 1 91.62 140 ASN B CA 1
ATOM 3545 C C . ASN B 1 140 ? -8.375 -4.426 12.281 1 91.62 140 ASN B C 1
ATOM 3547 O O . ASN B 1 140 ? -8.852 -3.521 12.969 1 91.62 140 ASN B O 1
ATOM 3551 N N . GLU B 1 141 ? -7.168 -4.477 11.969 1 89.56 141 GLU B N 1
ATOM 3552 C CA . GLU B 1 141 ? -6.285 -3.363 12.297 1 89.56 141 GLU B CA 1
ATOM 3553 C C . GLU B 1 141 ? -6.746 -2.074 11.617 1 89.56 141 GLU B C 1
ATOM 3555 O O . GLU B 1 141 ? -6.73 -1.005 12.234 1 89.56 141 GLU B O 1
ATOM 3560 N N . GLY B 1 142 ? -7.121 -2.176 10.406 1 87.81 142 GLY B N 1
ATOM 3561 C CA . GLY B 1 142 ? -7.66 -1.029 9.695 1 87.81 142 GLY B CA 1
ATOM 3562 C C . GLY B 1 142 ? -8.922 -0.477 10.328 1 87.81 142 GLY B C 1
ATOM 3563 O O . GLY B 1 142 ? -9.102 0.74 10.414 1 87.81 142 GLY B O 1
ATOM 3564 N N . MET B 1 143 ? -9.742 -1.349 10.773 1 86.38 143 MET B N 1
ATOM 3565 C CA . MET B 1 143 ? -10.992 -0.949 11.414 1 86.38 143 MET B CA 1
ATOM 3566 C C . MET B 1 143 ? -10.734 -0.224 12.727 1 86.38 143 MET B C 1
ATOM 3568 O O . MET B 1 143 ? -11.445 0.72 13.07 1 86.38 143 MET B O 1
ATOM 3572 N N . GLU B 1 144 ? -9.828 -0.684 13.406 1 85.31 144 GLU B N 1
ATOM 3573 C CA . GLU B 1 144 ? -9.484 -0.042 14.664 1 85.31 144 GLU B CA 1
ATOM 3574 C C . GLU B 1 144 ? -9.055 1.406 14.453 1 85.31 144 GLU B C 1
ATOM 3576 O O . GLU B 1 144 ? -9.477 2.301 15.188 1 85.31 144 GLU B O 1
ATOM 3581 N N . ILE B 1 145 ? -8.227 1.56 13.508 1 79.06 145 ILE B N 1
ATOM 3582 C CA . ILE B 1 145 ? -7.773 2.912 13.203 1 79.06 145 ILE B CA 1
ATOM 3583 C C . ILE B 1 145 ? -8.953 3.75 12.711 1 79.06 145 ILE B C 1
ATOM 3585 O O . ILE B 1 145 ? -9.078 4.922 13.07 1 79.06 145 ILE B O 1
ATOM 3589 N N . LYS B 1 146 ? -9.75 3.139 11.922 1 80.19 146 LYS B N 1
ATOM 3590 C CA . LYS B 1 146 ? -10.961 3.781 11.414 1 80.19 146 LYS B CA 1
ATOM 3591 C C . LYS B 1 146 ? -11.812 4.328 12.555 1 80.19 146 LYS B C 1
ATOM 3593 O O . LYS B 1 146 ? -12.242 5.484 12.516 1 80.19 146 LYS B O 1
ATOM 3598 N N . TYR B 1 147 ? -12.031 3.51 13.453 1 82.19 147 TYR B N 1
ATOM 3599 C CA . TYR B 1 147 ? -12.938 3.881 14.531 1 82.19 147 TYR B CA 1
ATOM 3600 C C . TYR B 1 147 ? -12.375 5.043 15.336 1 82.19 147 TYR B C 1
ATOM 3602 O O . TYR B 1 147 ? -13.125 5.898 15.82 1 82.19 147 TYR B O 1
ATOM 3610 N N . LYS B 1 148 ? -11.156 5.113 15.352 1 84.12 148 LYS B N 1
ATOM 3611 C CA . LYS B 1 148 ? -10.508 6.164 16.141 1 84.12 148 LYS B CA 1
ATOM 3612 C C . LYS B 1 148 ? -10.539 7.496 15.391 1 84.12 148 LYS B C 1
ATOM 3614 O O . LYS B 1 148 ? -10.438 8.555 16.016 1 84.12 148 LYS B O 1
ATOM 3619 N N . CYS B 1 149 ? -10.719 7.418 14.109 1 90.62 149 CYS B N 1
ATOM 3620 C CA . CYS B 1 149 ? -10.664 8.633 13.312 1 90.62 149 CYS B CA 1
ATOM 3621 C C . CYS B 1 149 ? -12.055 9.078 12.891 1 90.62 149 CYS B C 1
ATOM 3623 O O . CYS B 1 149 ? -12.258 10.234 12.508 1 90.62 149 CYS B O 1
ATOM 3625 N N . LEU B 1 150 ? -13.008 8.242 12.953 1 89.5 150 LEU B N 1
ATOM 3626 C CA . LEU B 1 150 ? -14.312 8.445 12.336 1 89.5 150 LEU B CA 1
ATOM 3627 C C . LEU B 1 150 ? -15.016 9.656 12.938 1 89.5 150 LEU B C 1
ATOM 3629 O O . LEU B 1 150 ? -15.555 10.492 12.211 1 89.5 150 LEU B O 1
ATOM 3633 N N . SER B 1 151 ? -15 9.672 14.219 1 90.88 151 SER B N 1
ATOM 3634 C CA . SER B 1 151 ? -15.688 10.789 14.867 1 90.88 151 SER B CA 1
ATOM 3635 C C . SER B 1 151 ? -15.062 12.125 14.469 1 90.88 151 SER B C 1
ATOM 3637 O O . SER B 1 151 ? -15.781 13.094 14.211 1 90.88 151 SER B O 1
ATOM 3639 N N . ALA B 1 152 ? -13.82 12.141 14.508 1 94.69 152 ALA B N 1
ATOM 3640 C CA . ALA B 1 152 ? -13.117 13.359 14.125 1 94.69 152 ALA B CA 1
ATOM 3641 C C . ALA B 1 152 ? -13.414 13.742 12.68 1 94.69 152 ALA B C 1
ATOM 3643 O O . ALA B 1 152 ? -13.727 14.898 12.383 1 94.69 152 ALA B O 1
ATOM 3644 N N . LEU B 1 153 ? -13.406 12.828 11.82 1 94.06 153 LEU B N 1
ATOM 3645 C CA . LEU B 1 153 ? -13.586 13.078 10.398 1 94.06 153 LEU B CA 1
ATOM 3646 C C . LEU B 1 153 ? -15.023 13.469 10.094 1 94.06 153 LEU B C 1
ATOM 3648 O O . LEU B 1 153 ? -15.281 14.234 9.164 1 94.06 153 LEU B O 1
ATOM 3652 N N . THR B 1 154 ? -15.914 12.93 10.859 1 93.44 154 THR B N 1
ATOM 3653 C CA . THR B 1 154 ? -17.312 13.328 10.711 1 93.44 154 THR B CA 1
ATOM 3654 C C . THR B 1 154 ? -17.484 14.82 10.977 1 93.44 154 THR B C 1
ATOM 3656 O O . THR B 1 154 ? -18.156 15.516 10.219 1 93.44 154 THR B O 1
ATOM 3659 N N . GLU B 1 155 ? -16.844 15.211 12.023 1 95.19 155 GLU B N 1
ATOM 3660 C CA . GLU B 1 155 ? -16.891 16.625 12.359 1 95.19 155 GLU B CA 1
ATOM 3661 C C . GLU B 1 155 ? -16.203 17.484 11.289 1 95.19 155 GLU B C 1
ATOM 3663 O O . GLU B 1 155 ? -16.688 18.562 10.953 1 95.19 155 GLU B O 1
ATOM 3668 N N . VAL B 1 156 ? -15.133 17.016 10.82 1 96.25 156 VAL B N 1
ATOM 3669 C CA . VAL B 1 156 ? -14.422 17.734 9.773 1 96.25 156 VAL B CA 1
ATOM 3670 C C . VAL B 1 156 ? -15.289 17.828 8.516 1 96.25 156 VAL B C 1
ATOM 3672 O O . VAL B 1 156 ? -15.336 18.875 7.859 1 96.25 156 VAL B O 1
ATOM 3675 N N . SER B 1 157 ? -15.922 16.781 8.219 1 94.69 157 SER B N 1
ATOM 3676 C CA . SER B 1 157 ? -16.812 16.734 7.062 1 94.69 157 SER B CA 1
ATOM 3677 C C . SER B 1 157 ? -17.953 17.75 7.203 1 94.69 157 SER B C 1
ATOM 3679 O O . SER B 1 157 ? -18.375 18.359 6.223 1 94.69 157 SER B O 1
ATOM 3681 N N . ARG B 1 158 ? -18.422 17.906 8.32 1 95.19 158 ARG B N 1
ATOM 3682 C CA . ARG B 1 158 ? -19.484 18.875 8.586 1 95.19 158 ARG B CA 1
ATOM 3683 C C . ARG B 1 158 ? -18.984 20.297 8.359 1 95.19 158 ARG B C 1
ATOM 3685 O O . ARG B 1 158 ? -19.703 21.125 7.797 1 95.19 158 ARG B O 1
ATOM 3692 N N . CYS B 1 159 ? -17.781 20.562 8.742 1 96.5 159 CYS B N 1
ATOM 3693 C CA . CYS B 1 159 ? -17.219 21.906 8.656 1 96.5 159 CYS B CA 1
ATOM 3694 C C . CYS B 1 159 ? -16.719 22.188 7.246 1 96.5 159 CYS B C 1
ATOM 3696 O O . CYS B 1 159 ? -17.094 23.219 6.656 1 96.5 159 CYS B O 1
ATOM 3698 N N . TRP B 1 160 ? -15.906 21.297 6.711 1 96.88 160 TRP B N 1
ATOM 3699 C CA . TRP B 1 160 ? -15.156 21.594 5.496 1 96.88 160 TRP B CA 1
ATOM 3700 C C . TRP B 1 160 ? -15.727 20.8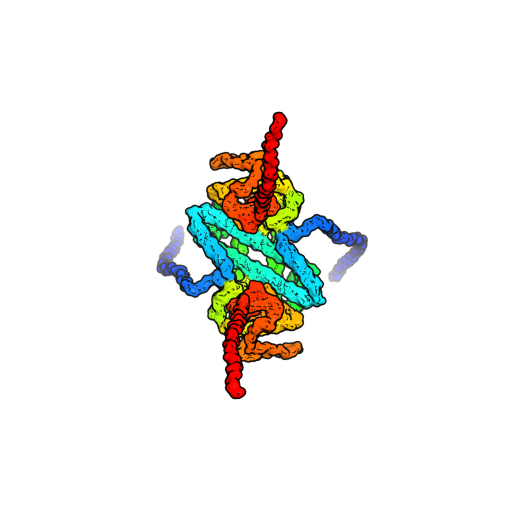44 4.305 1 96.88 160 TRP B C 1
ATOM 3702 O O . TRP B 1 160 ? -15.398 21.141 3.154 1 96.88 160 TRP B O 1
ATOM 3712 N N . GLY B 1 161 ? -16.531 19.844 4.582 1 94.38 161 GLY B N 1
ATOM 3713 C CA . GLY B 1 161 ? -17.156 19.109 3.496 1 94.38 161 GLY B CA 1
ATOM 3714 C C . GLY B 1 161 ? -16.531 17.75 3.262 1 94.38 161 GLY B C 1
ATOM 3715 O O . GLY B 1 161 ? -15.32 17.594 3.418 1 94.38 161 GLY B O 1
ATOM 3716 N N . LEU B 1 162 ? -17.297 16.812 2.787 1 91.56 162 LEU B N 1
ATOM 3717 C CA . LEU B 1 162 ? -16.891 15.445 2.52 1 91.56 162 LEU B CA 1
ATOM 3718 C C . LEU B 1 162 ? -15.914 15.383 1.348 1 91.56 162 LEU B C 1
ATOM 3720 O O . LEU B 1 162 ? -15 14.555 1.335 1 91.56 162 LEU B O 1
ATOM 3724 N N . ASP B 1 163 ? -16.078 16.234 0.453 1 90.38 163 ASP B N 1
ATOM 3725 C CA . ASP B 1 163 ? -15.234 16.25 -0.737 1 90.38 163 ASP B CA 1
ATOM 3726 C C . ASP B 1 163 ? -13.773 16.5 -0.372 1 90.38 163 ASP B C 1
ATOM 3728 O O . ASP B 1 163 ? -12.867 15.875 -0.921 1 90.38 163 ASP B O 1
ATOM 3732 N N . LYS B 1 164 ? -13.547 17.391 0.565 1 93.19 164 LYS B N 1
ATOM 3733 C CA . LYS B 1 164 ? -12.18 17.656 1.013 1 93.19 164 LYS B CA 1
ATOM 3734 C C . LYS B 1 164 ? -11.617 16.469 1.793 1 93.19 164 LYS B C 1
ATOM 3736 O O . LYS B 1 164 ? -10.445 16.125 1.638 1 93.19 164 LYS B O 1
ATOM 3741 N N . VAL B 1 165 ? -12.477 15.898 2.594 1 92.19 165 VAL B N 1
ATOM 3742 C CA . VAL B 1 165 ? -12.047 14.758 3.398 1 92.19 165 VAL B CA 1
ATOM 3743 C C . VAL B 1 165 ? -11.578 13.633 2.486 1 92.19 165 VAL B C 1
ATOM 3745 O O . VAL B 1 165 ? -10.523 13.039 2.721 1 92.19 165 VAL B O 1
ATOM 3748 N N . GLN B 1 166 ? -12.266 13.398 1.439 1 87.31 166 GLN B N 1
ATOM 3749 C CA . GLN B 1 166 ? -11.93 12.328 0.506 1 87.31 166 GLN B CA 1
ATOM 3750 C C . GLN B 1 166 ? -10.711 12.703 -0.337 1 87.31 166 GLN B C 1
ATOM 3752 O O . GLN B 1 166 ? -9.812 11.875 -0.539 1 87.31 166 GLN B O 1
ATOM 3757 N N . HIS B 1 167 ? -10.711 13.906 -0.75 1 89.44 167 HIS B N 1
ATOM 3758 C CA . HIS B 1 167 ? -9.656 14.367 -1.64 1 89.44 167 HIS B CA 1
ATOM 3759 C C . HIS B 1 167 ? -8.289 14.297 -0.955 1 89.44 167 HIS B C 1
ATOM 3761 O O . HIS B 1 167 ? -7.32 13.805 -1.539 1 89.44 167 HIS B O 1
ATOM 3767 N N . TYR B 1 168 ? -8.266 14.773 0.249 1 90.31 168 TYR B N 1
ATOM 3768 C CA . TYR B 1 168 ? -6.98 14.844 0.935 1 90.31 168 TYR B CA 1
ATOM 3769 C C . TYR B 1 168 ? -6.703 13.562 1.708 1 90.31 168 TYR B C 1
ATOM 3771 O O . TYR B 1 168 ? -5.594 13.367 2.215 1 90.31 168 TYR B O 1
ATOM 3779 N N . HIS B 1 169 ? -7.648 12.719 1.832 1 89.12 169 HIS B N 1
ATOM 3780 C CA . HIS B 1 169 ? -7.516 11.414 2.473 1 89.12 169 HIS B CA 1
ATOM 3781 C C . HIS B 1 169 ? -6.871 11.539 3.85 1 89.12 169 HIS B C 1
ATOM 3783 O O . HIS B 1 169 ? -5.887 10.867 4.145 1 89.12 169 HIS B O 1
ATOM 3789 N N . TRP B 1 170 ? -7.477 12.367 4.688 1 90.94 170 TRP B N 1
ATOM 3790 C CA . TRP B 1 170 ? -6.891 12.711 5.977 1 90.94 170 TRP B CA 1
ATOM 3791 C C . TRP B 1 170 ? -6.895 11.508 6.914 1 90.94 170 TRP B C 1
ATOM 3793 O O . TRP B 1 170 ? -6.062 11.414 7.824 1 90.94 170 TRP B O 1
ATOM 3803 N N . ALA B 1 171 ? -7.758 10.539 6.68 1 87.25 171 ALA B N 1
ATOM 3804 C CA . ALA B 1 171 ? -7.852 9.352 7.523 1 87.25 171 ALA B CA 1
ATOM 3805 C C . ALA B 1 171 ? -6.523 8.609 7.578 1 87.25 171 ALA B C 1
ATOM 3807 O O . ALA B 1 171 ? -6.16 8.047 8.609 1 87.25 171 ALA B O 1
ATOM 3808 N N . SER B 1 172 ? -5.816 8.648 6.5 1 86.06 172 SER B N 1
ATOM 3809 C CA . SER B 1 172 ? -4.605 7.844 6.367 1 86.06 172 SER B CA 1
ATOM 3810 C C . SER B 1 172 ? -3.475 8.398 7.227 1 86.06 172 SER B C 1
ATOM 3812 O O . SER B 1 172 ? -2.467 7.727 7.449 1 86.06 172 SER B O 1
ATOM 3814 N N . LYS B 1 173 ? -3.633 9.625 7.781 1 88.12 173 LYS B N 1
ATOM 3815 C CA . LYS B 1 173 ? -2.57 10.281 8.539 1 88.12 173 LYS B CA 1
ATOM 3816 C C . LYS B 1 173 ? -2.584 9.844 10 1 88.12 173 LYS B C 1
ATOM 3818 O O . LYS B 1 173 ? -1.667 10.164 10.758 1 88.12 173 LYS B O 1
ATOM 3823 N N . GLY B 1 174 ? -3.672 9.156 10.391 1 83.56 174 GLY B N 1
ATOM 3824 C CA . GLY B 1 174 ? -3.678 8.57 11.719 1 83.56 174 GLY B CA 1
ATOM 3825 C C . GLY B 1 174 ? -4.562 9.328 12.695 1 83.56 174 GLY B C 1
ATOM 3826 O O . GLY B 1 174 ? -5.059 10.414 12.383 1 83.56 174 GLY B O 1
ATOM 3827 N N . GLU B 1 175 ? -4.637 8.781 13.82 1 86.56 175 GLU B N 1
ATOM 3828 C CA . GLU B 1 175 ? -5.598 9.227 14.82 1 86.56 175 GLU B CA 1
ATOM 3829 C C . GLU B 1 175 ? -5.25 10.617 15.344 1 86.56 175 GLU B C 1
ATOM 3831 O O . GLU B 1 175 ? -6.117 11.484 15.445 1 86.56 175 GLU B O 1
ATOM 3836 N N . LYS B 1 176 ? -4 10.773 15.742 1 86.19 176 LYS B N 1
ATOM 3837 C CA . LYS B 1 176 ? -3.59 12.055 16.297 1 86.19 176 LYS B CA 1
ATOM 3838 C C . LYS B 1 176 ? -3.818 13.188 15.312 1 86.19 176 LYS B C 1
ATOM 3840 O O . LYS B 1 176 ? -4.297 14.258 15.688 1 86.19 176 LYS B O 1
ATOM 3845 N N . TYR B 1 177 ? -3.48 12.945 14.125 1 91.06 177 TYR B N 1
ATOM 3846 C CA . TYR B 1 177 ? -3.709 13.93 13.07 1 91.06 177 TYR B CA 1
ATOM 3847 C C . TYR B 1 177 ? -5.191 14.258 12.945 1 91.06 177 TYR B C 1
ATOM 3849 O O . TYR B 1 177 ? -5.57 15.422 12.852 1 91.06 177 TYR B O 1
ATOM 3857 N N . CYS B 1 178 ? -6 13.203 12.945 1 93.31 178 CYS B N 1
ATOM 3858 C CA . CYS B 1 178 ? -7.438 13.383 12.789 1 93.31 178 CYS B CA 1
ATOM 3859 C C . CYS B 1 178 ? -8.016 14.203 13.945 1 93.31 178 CYS B C 1
ATOM 3861 O O . CYS B 1 178 ? -8.883 15.04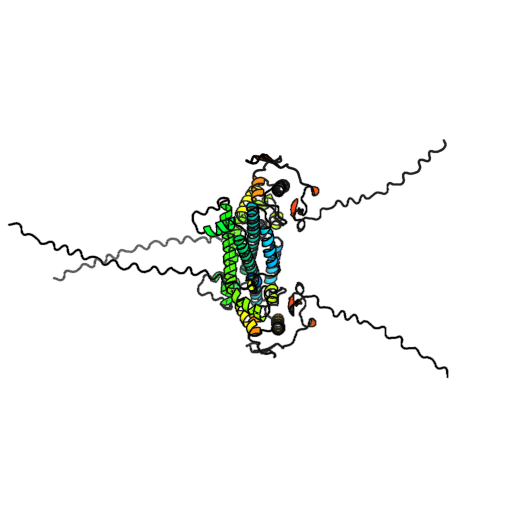7 13.734 1 93.31 178 CYS B O 1
ATOM 3863 N N . LYS B 1 179 ? -7.527 13.938 15.086 1 93 179 LYS B N 1
ATOM 3864 C CA . LYS B 1 179 ? -8.008 14.68 16.25 1 93 179 LYS B CA 1
ATOM 3865 C C . LYS B 1 179 ? -7.641 16.156 16.141 1 93 179 LYS B C 1
ATOM 3867 O O . LYS B 1 179 ? -8.469 17.031 16.422 1 93 179 LYS B O 1
ATOM 3872 N N . VAL B 1 180 ? -6.391 16.406 15.781 1 95.25 180 VAL B N 1
ATOM 3873 C CA . VAL B 1 180 ? -5.961 17.781 15.617 1 95.25 180 VAL B CA 1
ATOM 3874 C C . VAL B 1 180 ? -6.73 18.438 14.477 1 95.25 180 VAL B C 1
ATOM 3876 O O . VAL B 1 180 ? -7.102 19.609 14.555 1 95.25 180 VAL B O 1
ATOM 3879 N N . LEU B 1 181 ? -6.961 17.719 13.453 1 96.62 181 LEU B N 1
ATOM 3880 C CA . LEU B 1 181 ? -7.727 18.188 12.305 1 96.62 181 LEU B CA 1
ATOM 3881 C C . LEU B 1 181 ? -9.125 18.625 12.719 1 96.62 181 LEU B C 1
ATOM 3883 O O . LEU B 1 181 ? -9.617 19.656 12.289 1 96.62 181 LEU B O 1
ATOM 3887 N N . ARG B 1 182 ? -9.711 17.828 13.523 1 96.75 182 ARG B N 1
ATOM 3888 C CA . ARG B 1 182 ? -11.047 18.141 14.023 1 96.75 182 ARG B CA 1
ATOM 3889 C C . ARG B 1 182 ? -11.055 19.469 14.781 1 96.75 182 ARG B C 1
ATOM 3891 O O . ARG B 1 182 ? -11.922 20.312 14.555 1 96.75 182 ARG B O 1
ATOM 3898 N N . THR B 1 183 ? -10.109 19.609 15.633 1 97.31 183 THR B N 1
ATOM 3899 C CA . THR B 1 183 ? -10.047 20.812 16.438 1 97.31 183 THR B CA 1
ATOM 3900 C C . THR B 1 183 ? -9.781 22.031 15.555 1 97.31 183 THR B C 1
ATOM 3902 O O . THR B 1 183 ? -10.344 23.109 15.789 1 97.31 183 THR B O 1
ATOM 3905 N N . ALA B 1 184 ? -8.961 21.875 14.617 1 97.62 184 ALA B N 1
ATOM 3906 C CA . ALA B 1 184 ? -8.68 22.953 13.68 1 97.62 184 ALA B CA 1
ATOM 3907 C C . ALA B 1 184 ? -9.922 23.312 12.867 1 97.62 184 ALA B C 1
ATOM 3909 O O . ALA B 1 184 ? -10.219 24.5 12.672 1 97.62 184 ALA B O 1
ATOM 3910 N N . ALA B 1 185 ? -10.625 22.359 12.391 1 97.62 185 ALA B N 1
ATOM 3911 C CA . ALA B 1 185 ? -11.836 22.578 11.602 1 97.62 185 ALA B CA 1
ATOM 3912 C C . ALA B 1 185 ? -12.906 23.297 12.422 1 97.62 185 ALA B C 1
ATOM 3914 O O . ALA B 1 185 ? -13.625 24.156 11.914 1 97.62 185 ALA B O 1
ATOM 3915 N N . ARG B 1 186 ? -12.969 22.969 13.641 1 96.5 186 ARG B N 1
ATOM 3916 C CA . ARG B 1 186 ? -13.93 23.609 14.523 1 96.5 186 ARG B CA 1
ATOM 3917 C C . ARG B 1 186 ? -13.555 25.062 14.781 1 96.5 186 ARG B C 1
ATOM 3919 O O . ARG B 1 186 ? -14.422 25.922 14.875 1 96.5 186 ARG B O 1
ATOM 3926 N N . ALA B 1 187 ? -12.32 25.281 14.914 1 97.12 187 ALA B N 1
ATOM 3927 C CA . ALA B 1 187 ? -11.828 26.641 15.172 1 97.12 187 ALA B CA 1
ATOM 3928 C C . ALA B 1 187 ? -12.016 27.531 13.953 1 97.12 187 ALA B C 1
ATOM 3930 O O . ALA B 1 187 ? -12.281 28.734 14.078 1 97.12 187 ALA B O 1
ATOM 3931 N N . VAL B 1 188 ? -11.766 27.016 12.828 1 97.19 188 VAL B N 1
ATOM 3932 C CA . VAL B 1 188 ? -11.953 27.719 11.562 1 97.19 188 VAL B CA 1
ATOM 3933 C C . VAL B 1 188 ? -12.875 26.906 10.648 1 97.19 188 VAL B C 1
ATOM 3935 O O . VAL B 1 188 ? -12.414 26.266 9.703 1 97.19 188 VAL B O 1
ATOM 3938 N N . PRO B 1 189 ? -14.188 27.109 10.797 1 96.44 189 PRO B N 1
ATOM 3939 C CA . PRO B 1 189 ? -15.141 26.188 10.172 1 96.44 189 PRO B CA 1
ATOM 3940 C C . PRO B 1 189 ? -15.336 26.453 8.68 1 96.44 189 PRO B C 1
ATOM 3942 O O . PRO B 1 189 ? -15.844 25.594 7.957 1 96.44 189 PRO B O 1
ATOM 3945 N N . GLU B 1 190 ? -14.992 27.625 8.258 1 96.44 190 GLU B N 1
ATOM 3946 C CA . GLU B 1 190 ? -15.133 27.938 6.84 1 96.44 190 GLU B CA 1
ATOM 3947 C C . GLU B 1 190 ? -13.883 27.531 6.062 1 96.44 190 GLU B C 1
ATOM 3949 O O . GLU B 1 190 ? -12.797 28.062 6.312 1 96.44 190 GLU B O 1
ATOM 3954 N N . TRP B 1 191 ? -14 26.672 5.09 1 97.06 191 TRP B N 1
ATOM 3955 C CA . TRP B 1 191 ? -12.859 26.141 4.359 1 97.06 191 TRP B CA 1
ATOM 3956 C C . TRP B 1 191 ? -12.094 27.25 3.646 1 97.06 191 TRP B C 1
ATOM 3958 O O . TRP B 1 191 ? -10.859 27.234 3.605 1 97.06 191 TRP B O 1
ATOM 3968 N N . ALA B 1 192 ? -12.828 28.156 3.018 1 95.56 192 ALA B N 1
ATOM 3969 C CA . ALA B 1 192 ? -12.172 29.234 2.285 1 95.56 192 ALA B CA 1
ATOM 3970 C C . ALA B 1 192 ? -11.172 29.969 3.174 1 95.56 192 ALA B C 1
ATOM 3972 O O . ALA B 1 192 ? -10.055 30.281 2.742 1 95.56 192 ALA B O 1
ATOM 3973 N N . GLU B 1 193 ? -11.578 30.234 4.371 1 96.62 193 GLU B N 1
ATOM 3974 C CA . GLU B 1 193 ? -10.695 30.891 5.34 1 96.62 193 GLU B CA 1
ATOM 3975 C C . GLU B 1 193 ? -9.555 29.953 5.746 1 96.62 193 GLU B C 1
ATOM 3977 O O . GLU B 1 193 ? -8.398 30.375 5.824 1 96.62 193 GLU B O 1
ATOM 3982 N N . ALA B 1 194 ? -9.906 28.719 6.012 1 97.5 194 ALA B N 1
ATOM 3983 C CA . ALA B 1 194 ? -8.906 27.75 6.41 1 97.5 194 ALA B CA 1
ATOM 3984 C C . ALA B 1 194 ? -7.828 27.594 5.344 1 97.5 194 ALA B C 1
ATOM 3986 O O . ALA B 1 194 ? -6.637 27.531 5.656 1 97.5 194 ALA B O 1
ATOM 3987 N N . ALA B 1 195 ? -8.25 27.562 4.094 1 96.88 195 ALA B N 1
ATOM 3988 C CA . ALA B 1 195 ? -7.316 27.375 2.984 1 96.88 195 ALA B CA 1
ATOM 3989 C C . ALA B 1 195 ? -6.34 28.547 2.893 1 96.88 195 ALA B C 1
ATOM 3991 O O . ALA B 1 195 ? -5.145 28.344 2.664 1 96.88 195 ALA B O 1
ATOM 3992 N N . ILE B 1 196 ? -6.82 29.734 3.062 1 96.62 196 ILE B N 1
ATOM 3993 C CA . ILE B 1 196 ? -5.977 30.922 3.037 1 96.62 196 ILE B CA 1
ATOM 3994 C C . ILE B 1 196 ? -4.914 30.828 4.129 1 96.62 196 ILE B C 1
ATOM 3996 O O . ILE B 1 196 ? -3.723 31.016 3.867 1 96.62 196 ILE B O 1
ATOM 4000 N N . LYS B 1 197 ? -5.375 30.516 5.27 1 97 197 LYS B N 1
ATOM 4001 C CA . LYS B 1 197 ? -4.484 30.453 6.426 1 97 197 LYS B CA 1
ATOM 4002 C C . LYS B 1 197 ? -3.477 29.312 6.281 1 97 197 LYS B C 1
ATOM 4004 O O . LYS B 1 197 ? -2.287 29.5 6.551 1 97 197 LYS B O 1
ATOM 4009 N N . LEU B 1 198 ? -3.967 28.172 5.879 1 97.06 198 LEU B N 1
ATOM 4010 C CA . LEU B 1 198 ? -3.092 27.016 5.711 1 97.06 198 LEU B CA 1
ATOM 4011 C C . LEU B 1 198 ? -2.021 27.297 4.66 1 97.06 198 LEU B C 1
ATOM 4013 O O . LEU B 1 198 ? -0.86 26.906 4.836 1 97.06 198 LEU B O 1
ATOM 4017 N N . ASN B 1 199 ? -2.42 27.906 3.604 1 96.19 199 ASN B N 1
ATOM 4018 C CA . ASN B 1 199 ? -1.454 28.25 2.566 1 96.19 199 ASN B CA 1
ATOM 4019 C C . ASN B 1 199 ? -0.353 29.156 3.104 1 96.19 199 ASN B C 1
ATOM 4021 O O . ASN B 1 199 ? 0.824 28.969 2.793 1 96.19 199 ASN B O 1
ATOM 4025 N N . ARG B 1 200 ? -0.729 30.109 3.891 1 95.19 200 ARG B N 1
ATOM 4026 C CA . ARG B 1 200 ? 0.241 31.016 4.5 1 95.19 200 ARG B CA 1
ATOM 4027 C C . ARG B 1 200 ? 1.159 30.266 5.461 1 95.19 200 ARG B C 1
ATOM 4029 O O . ARG B 1 200 ? 2.369 30.5 5.48 1 95.19 200 ARG B O 1
ATOM 4036 N N . VAL B 1 201 ? 0.57 29.422 6.195 1 94 201 VAL B N 1
ATOM 4037 C CA . VAL B 1 201 ? 1.328 28.641 7.164 1 94 201 VAL B CA 1
ATOM 4038 C C . VAL B 1 201 ? 2.328 27.734 6.438 1 94 201 VAL B C 1
ATOM 4040 O O . VAL B 1 201 ? 3.502 27.688 6.809 1 94 201 VAL B O 1
ATOM 4043 N N . MET B 1 202 ? 1.889 27.062 5.465 1 93.62 202 MET B N 1
ATOM 4044 C CA . MET B 1 202 ? 2.738 26.141 4.715 1 93.62 202 MET B CA 1
ATOM 4045 C C . MET B 1 202 ? 3.848 26.891 3.988 1 93.62 202 MET B C 1
ATOM 4047 O O . MET B 1 202 ? 4.996 26.438 3.961 1 93.62 202 MET B O 1
ATOM 4051 N N . LEU B 1 203 ? 3.486 27.984 3.373 1 92.38 203 LEU B N 1
ATOM 4052 C CA . LEU B 1 203 ? 4.504 28.797 2.717 1 92.38 203 LEU B CA 1
ATOM 4053 C C . LEU B 1 203 ? 5.562 29.266 3.715 1 92.38 203 LEU B C 1
ATOM 4055 O O . LEU B 1 203 ? 6.758 29.219 3.418 1 92.38 203 LEU B O 1
ATOM 4059 N N . GLY B 1 204 ? 5.066 29.75 4.824 1 88.25 204 GLY B N 1
ATOM 4060 C CA . GLY B 1 204 ? 5.996 30.141 5.875 1 88.25 204 GLY B CA 1
ATOM 4061 C C . GLY B 1 204 ? 6.938 29.031 6.281 1 88.25 204 GLY B C 1
ATOM 4062 O O . GLY B 1 204 ? 8.141 29.25 6.445 1 88.25 204 GLY B O 1
ATOM 4063 N N . ARG B 1 205 ? 6.391 27.875 6.465 1 84.5 205 ARG B N 1
ATOM 4064 C CA . ARG B 1 205 ? 7.188 26.703 6.812 1 84.5 205 ARG B CA 1
ATOM 4065 C C . ARG B 1 205 ? 8.195 26.375 5.715 1 84.5 205 ARG B C 1
ATOM 4067 O O . ARG B 1 205 ? 9.352 26.062 6 1 84.5 205 ARG B O 1
ATOM 4074 N N . HIS B 1 206 ? 7.801 26.406 4.527 1 84.25 206 HIS B N 1
ATOM 4075 C CA . HIS B 1 206 ? 8.625 26.094 3.369 1 84.25 206 HIS B CA 1
ATOM 4076 C C . HIS B 1 206 ? 9.812 27.047 3.26 1 84.25 206 HIS B C 1
ATOM 4078 O O . HIS B 1 206 ? 10.875 26.672 2.754 1 84.25 206 HIS B O 1
ATOM 4084 N N . GLN B 1 207 ? 9.609 28.266 3.662 1 82.31 207 GLN B N 1
ATOM 4085 C CA . GLN B 1 207 ? 10.617 29.312 3.525 1 82.31 207 GLN B CA 1
ATOM 4086 C C . GLN B 1 207 ? 11.555 29.344 4.73 1 82.31 207 GLN B C 1
ATOM 4088 O O . GLN B 1 207 ? 12.641 29.922 4.668 1 82.31 207 GLN B O 1
ATOM 4093 N N . ARG B 1 208 ? 11.133 28.75 5.699 1 76.38 208 ARG B N 1
ATOM 4094 C CA . ARG B 1 208 ? 11.922 28.797 6.93 1 76.38 208 ARG B CA 1
ATOM 4095 C C . ARG B 1 208 ? 13.062 27.781 6.879 1 76.38 208 ARG B C 1
ATOM 4097 O O . ARG B 1 208 ? 12.844 26.609 6.574 1 76.38 208 ARG B O 1
ATOM 4104 N N . VAL B 1 209 ? 14.117 28.312 7.133 1 63.91 209 VAL B N 1
ATOM 4105 C CA . VAL B 1 209 ? 15.305 27.484 7.145 1 63.91 209 VAL B CA 1
ATOM 4106 C C . VAL B 1 209 ? 15.188 26.438 8.25 1 63.91 209 VAL B C 1
ATOM 4108 O O . VAL B 1 209 ? 14.82 26.75 9.383 1 63.91 209 VAL B O 1
ATOM 4111 N N . GLY B 1 210 ? 15.406 25.25 7.926 1 62.81 210 GLY B N 1
ATOM 4112 C CA . GLY B 1 210 ? 15.406 24.172 8.914 1 62.81 210 GLY B CA 1
ATOM 4113 C C . GLY B 1 210 ? 14.055 23.5 9.062 1 62.81 210 GLY B C 1
ATOM 4114 O O . GLY B 1 210 ? 13.945 22.453 9.703 1 62.81 210 GLY B O 1
ATOM 4115 N N . ALA B 1 211 ? 13.062 24.219 8.492 1 65.5 211 ALA B N 1
ATOM 4116 C CA . ALA B 1 211 ? 11.727 23.641 8.602 1 65.5 211 ALA B CA 1
ATOM 4117 C C . ALA B 1 211 ? 11.5 22.562 7.547 1 65.5 211 ALA B C 1
ATOM 4119 O O . ALA B 1 211 ? 12.266 22.453 6.586 1 65.5 211 ALA B O 1
ATOM 4120 N N . ARG B 1 212 ? 10.508 21.734 7.91 1 68.19 212 ARG B N 1
ATOM 4121 C CA . ARG B 1 212 ? 10.141 20.719 6.938 1 68.19 212 ARG B CA 1
ATOM 4122 C C . ARG B 1 212 ? 9.547 21.344 5.68 1 68.19 212 ARG B C 1
ATOM 4124 O O . ARG B 1 212 ? 8.586 22.109 5.758 1 68.19 212 ARG B O 1
ATOM 4131 N N . LEU B 1 213 ? 10.125 20.984 4.609 1 73.5 213 LEU B N 1
ATOM 4132 C CA . LEU B 1 213 ? 9.641 21.516 3.344 1 73.5 213 LEU B CA 1
ATOM 4133 C C . LEU B 1 213 ? 8.266 20.953 3.004 1 73.5 213 LEU B C 1
ATOM 4135 O O . LEU B 1 213 ? 7.914 19.859 3.445 1 73.5 213 LEU B O 1
ATOM 4139 N N . VAL B 1 214 ? 7.535 21.781 2.357 1 81.38 214 VAL B N 1
ATOM 4140 C CA . VAL B 1 214 ? 6.246 21.312 1.861 1 81.38 214 VAL B CA 1
ATOM 4141 C C . VAL B 1 214 ? 6.457 20.25 0.781 1 81.38 214 VAL B C 1
ATOM 4143 O O . VAL B 1 214 ? 7.219 20.469 -0.167 1 81.38 214 VAL B O 1
ATOM 4146 N N . LYS B 1 215 ? 5.855 19.234 0.934 1 75.69 215 LYS B N 1
ATOM 4147 C CA . LYS B 1 215 ? 6.027 18.125 0.013 1 75.69 215 LYS B CA 1
ATOM 4148 C C . LYS B 1 215 ? 5.156 18.281 -1.229 1 75.69 215 LYS B C 1
ATOM 4150 O O . LYS B 1 215 ? 4.117 18.953 -1.179 1 75.69 215 LYS B O 1
ATOM 4155 N N . LEU B 1 216 ? 5.633 17.641 -2.195 1 74.31 216 LEU B N 1
ATOM 4156 C CA . LEU B 1 216 ? 4.891 17.656 -3.449 1 74.31 216 LEU B CA 1
ATOM 4157 C C . LEU B 1 216 ? 3.871 16.531 -3.496 1 74.31 216 LEU B C 1
ATOM 4159 O O . LEU B 1 216 ? 3.986 15.617 -4.316 1 74.31 216 LEU B O 1
ATOM 4163 N N . VAL B 1 217 ? 2.934 16.594 -2.596 1 74.5 217 VAL B N 1
ATOM 4164 C CA . VAL B 1 217 ? 1.913 15.562 -2.449 1 74.5 217 VAL B CA 1
ATOM 4165 C C . VAL B 1 217 ? 0.525 16.188 -2.492 1 74.5 217 VAL B C 1
ATOM 4167 O O . VAL B 1 217 ? 0.396 17.422 -2.477 1 74.5 217 VAL B O 1
ATOM 4170 N N . ALA B 1 218 ? -0.437 15.336 -2.584 1 76.31 218 ALA B N 1
ATOM 4171 C CA . ALA B 1 218 ? -1.817 15.805 -2.674 1 76.31 218 ALA B CA 1
ATOM 4172 C C . ALA B 1 218 ? -2.258 16.469 -1.371 1 76.31 218 ALA B C 1
ATOM 4174 O O . ALA B 1 218 ? -3.07 17.391 -1.383 1 76.31 218 ALA B O 1
ATOM 4175 N N . ASN B 1 219 ? -1.831 15.969 -0.243 1 83.31 219 ASN B N 1
ATOM 4176 C CA . ASN B 1 219 ? -2.08 16.562 1.062 1 83.31 219 ASN B CA 1
ATOM 4177 C C . ASN B 1 219 ? -0.782 17.016 1.73 1 83.31 219 ASN B C 1
ATOM 4179 O O . ASN B 1 219 ? -0.173 16.25 2.482 1 83.31 219 ASN B O 1
ATOM 4183 N N . PRO B 1 220 ? -0.483 18.25 1.554 1 87.81 220 PRO B N 1
ATOM 4184 C CA . PRO B 1 220 ? 0.787 18.719 2.109 1 87.81 220 PRO B CA 1
ATOM 4185 C C . PRO B 1 220 ? 0.653 19.219 3.545 1 87.81 220 PRO B C 1
ATOM 4187 O O . PRO B 1 220 ? 1.641 19.656 4.148 1 87.81 220 PRO B O 1
ATOM 4190 N N . ILE B 1 221 ? -0.502 19.156 4.113 1 91.75 221 ILE B N 1
ATOM 4191 C CA . ILE B 1 221 ? -0.756 19.719 5.441 1 91.75 221 ILE B CA 1
ATOM 4192 C C . ILE B 1 221 ? -0.121 18.812 6.504 1 91.75 221 ILE B C 1
ATOM 4194 O O . ILE B 1 221 ? -0.415 17.625 6.57 1 91.75 221 ILE B O 1
ATOM 4198 N N . GLU B 1 222 ? 0.667 19.391 7.273 1 88.5 222 GLU B N 1
ATOM 4199 C CA . GLU B 1 222 ? 1.259 18.688 8.398 1 88.5 222 GLU B CA 1
ATOM 4200 C C . GLU B 1 222 ? 0.528 19 9.695 1 88.5 222 GLU B C 1
ATOM 4202 O O . GLU B 1 222 ? -0.208 19.984 9.781 1 88.5 222 GLU B O 1
ATOM 4207 N N . GLN B 1 223 ? 0.744 18.156 10.68 1 87.62 223 GLN B N 1
ATOM 4208 C CA . GLN B 1 223 ? 0.081 18.328 11.969 1 87.62 223 GLN B CA 1
ATOM 4209 C C . GLN B 1 223 ? 0.385 19.703 12.562 1 87.62 223 GLN B C 1
ATOM 4211 O O . GLN B 1 223 ? -0.496 20.344 13.141 1 87.62 223 GLN B O 1
ATOM 4216 N N . ARG B 1 224 ? 1.573 20.141 12.469 1 86.56 224 ARG B N 1
ATOM 4217 C CA . ARG B 1 224 ? 1.972 21.422 13.016 1 86.56 224 ARG B CA 1
ATOM 4218 C C . ARG B 1 224 ? 1.223 22.562 12.336 1 86.56 224 ARG B C 1
ATOM 4220 O O . ARG B 1 224 ? 0.928 23.578 12.969 1 86.56 224 ARG B O 1
ATOM 4227 N N . ASP B 1 225 ? 0.989 22.422 11.07 1 93.31 225 ASP B N 1
ATOM 4228 C CA . ASP B 1 225 ? 0.196 23.422 10.359 1 93.31 225 ASP B CA 1
ATOM 4229 C C . ASP B 1 225 ? -1.194 23.547 10.977 1 93.31 225 ASP B C 1
ATOM 4231 O O . ASP B 1 225 ? -1.719 24.656 11.102 1 93.31 225 ASP B O 1
ATOM 4235 N N . LEU B 1 226 ? -1.745 22.422 11.32 1 95.25 226 LEU B N 1
ATOM 4236 C CA . LEU B 1 226 ? -3.084 22.391 11.898 1 95.25 226 LEU B CA 1
ATOM 4237 C C . LEU B 1 226 ? -3.09 23.047 13.281 1 95.25 226 LEU B C 1
ATOM 4239 O O . LEU B 1 226 ? -4.066 23.703 13.656 1 95.25 226 LEU B O 1
ATOM 4243 N N . VAL B 1 227 ? -2.055 22.859 14 1 93.38 227 VAL B N 1
ATOM 4244 C CA . VAL B 1 227 ? -1.935 23.469 15.312 1 93.38 227 VAL B CA 1
ATOM 4245 C C . VAL B 1 227 ? -1.934 25 15.18 1 93.38 227 VAL B C 1
ATOM 4247 O O . VAL B 1 227 ? -2.594 25.703 15.945 1 93.38 227 VAL B O 1
ATOM 4250 N N . THR B 1 228 ? -1.191 25.453 14.234 1 93 228 THR B N 1
ATOM 4251 C CA . THR B 1 228 ? -1.157 26.891 13.992 1 93 228 THR B CA 1
ATOM 4252 C C . THR B 1 228 ? -2.525 27.391 13.539 1 93 228 THR B C 1
ATOM 4254 O O . THR B 1 228 ? -2.967 28.469 13.953 1 93 228 THR B O 1
ATOM 4257 N N . LEU B 1 229 ? -3.156 26.672 12.656 1 95.94 229 LEU B N 1
ATOM 4258 C CA . LEU B 1 229 ? -4.484 27.047 12.18 1 95.94 229 LEU B CA 1
ATOM 4259 C C . LEU B 1 229 ? -5.461 27.172 13.344 1 95.94 229 LEU B C 1
ATOM 4261 O O . LEU B 1 229 ? -6.254 28.125 13.398 1 95.94 229 LEU B O 1
ATOM 4265 N N . LYS B 1 230 ? -5.379 26.25 14.188 1 94.88 230 LYS B N 1
ATOM 4266 C CA . LYS B 1 230 ? -6.254 26.234 15.352 1 94.88 230 LYS B CA 1
ATOM 4267 C C . LYS B 1 230 ? -6.074 27.484 16.188 1 94.88 230 LYS B C 1
ATOM 4269 O O . LYS B 1 230 ? -7.043 28.016 16.75 1 94.88 230 LYS B O 1
ATOM 4274 N N . ALA B 1 231 ? -4.898 27.953 16.281 1 93.56 231 ALA B N 1
ATOM 4275 C CA . ALA B 1 231 ? -4.574 29.125 17.094 1 93.56 231 ALA B CA 1
ATOM 4276 C C . ALA B 1 231 ? -4.91 30.422 16.344 1 93.56 231 ALA B C 1
ATOM 4278 O O . ALA B 1 231 ? -5.062 31.484 16.953 1 93.56 231 ALA B O 1
ATOM 4279 N N . TRP B 1 232 ? -5.008 30.344 15.062 1 93.5 232 TRP B N 1
ATOM 4280 C CA . TRP B 1 232 ? -5.27 31.5 14.203 1 93.5 232 TRP B CA 1
ATOM 4281 C C . TRP B 1 232 ? -6.766 31.703 14 1 93.5 232 TRP B C 1
ATOM 4283 O O . TRP B 1 232 ? -7.262 31.625 12.875 1 93.5 232 TRP B O 1
ATOM 4293 N N . THR B 1 233 ? -7.484 32.156 14.992 1 88 233 THR B N 1
ATOM 4294 C CA . THR B 1 233 ? -8.938 32.188 14.984 1 88 233 THR B CA 1
ATOM 4295 C C . THR B 1 233 ? -9.461 33.469 14.375 1 88 233 THR B C 1
ATOM 4297 O O . THR B 1 233 ? -10.586 33.531 13.875 1 88 233 THR B O 1
ATOM 4300 N N . CYS B 1 234 ? -8.609 34.5 14.336 1 87.38 234 CYS B N 1
ATOM 4301 C CA . CYS B 1 234 ? -9.086 35.781 13.859 1 87.38 234 CYS B CA 1
ATOM 4302 C C . CYS B 1 234 ? -8.703 36 12.398 1 87.38 234 CYS B C 1
ATOM 4304 O O . CYS B 1 234 ? -7.77 35.375 11.898 1 87.38 234 CYS B O 1
ATOM 4306 N N . LYS B 1 235 ? -9.508 36.812 11.703 1 89.5 235 LYS B N 1
ATOM 4307 C CA . LYS B 1 235 ? -9.242 37.125 10.305 1 89.5 235 LYS B CA 1
ATOM 4308 C C . LYS B 1 235 ? -8.258 38.281 10.188 1 89.5 235 LYS B C 1
ATOM 4310 O O . LYS B 1 235 ? -8.508 39.25 9.469 1 89.5 235 LYS B O 1
ATOM 4315 N N . GLN B 1 236 ? -7.312 38.219 11.023 1 89.69 236 GLN B N 1
ATOM 4316 C CA . GLN B 1 236 ? -6.188 39.125 11.023 1 89.69 236 GLN B CA 1
ATOM 4317 C C . GLN B 1 236 ? -4.859 38.406 11 1 89.69 236 GLN B C 1
ATOM 4319 O O . GLN B 1 236 ? -4.828 37.156 11.016 1 89.69 236 GLN B O 1
ATOM 4324 N N . ALA B 1 237 ? -3.824 39.188 10.875 1 90.81 237 ALA B N 1
ATOM 4325 C CA . ALA B 1 237 ? -2.496 38.594 10.836 1 90.81 237 ALA B CA 1
ATOM 4326 C C . ALA B 1 237 ? -2.234 37.781 12.102 1 90.81 237 ALA B C 1
ATOM 4328 O O . ALA B 1 237 ? -2.666 38.156 13.195 1 90.81 237 ALA B O 1
ATOM 4329 N N . TYR B 1 238 ? -1.657 36.625 11.836 1 91 238 TYR B N 1
ATOM 4330 C CA . TYR B 1 238 ? -1.259 35.781 12.945 1 91 238 TYR B CA 1
ATOM 4331 C C . TYR B 1 238 ? 0.136 36.125 13.438 1 91 238 TYR B C 1
ATOM 4333 O O . TYR B 1 238 ? 1.084 36.188 12.656 1 91 238 TYR B O 1
ATOM 4341 N N . VAL B 1 239 ? 0.237 36.438 14.688 1 86.62 239 VAL B N 1
ATOM 4342 C CA . VAL B 1 239 ? 1.526 36.781 15.258 1 86.62 239 VAL B CA 1
ATOM 4343 C C . VAL B 1 239 ? 1.907 35.812 16.359 1 86.62 239 VAL B C 1
ATOM 4345 O O . VAL B 1 239 ? 1.12 35.531 17.266 1 86.62 239 VAL B O 1
ATOM 4348 N N . LYS B 1 240 ? 2.936 35.125 16.047 1 79.5 240 LYS B N 1
ATOM 4349 C CA . LYS B 1 240 ? 3.471 34.219 17.062 1 79.5 240 LYS B CA 1
ATOM 4350 C C . LYS B 1 240 ? 4.824 34.719 17.562 1 79.5 240 LYS B C 1
ATOM 4352 O O . LYS B 1 240 ? 5.688 35.094 16.781 1 79.5 240 LYS B O 1
ATOM 4357 N N . GLN B 1 241 ? 4.977 34.781 18.875 1 70.44 241 GLN B N 1
ATOM 4358 C CA . GLN B 1 241 ? 6.242 35.156 19.5 1 70.44 241 GLN B CA 1
ATOM 4359 C C . GLN B 1 241 ? 7.004 33.906 19.969 1 70.44 241 GLN B C 1
ATOM 4361 O O . GLN B 1 241 ? 6.453 33.062 20.688 1 70.44 241 GLN B O 1
ATOM 4366 N N . ASN B 1 242 ? 8.023 33.625 19.234 1 64.81 242 ASN B N 1
ATOM 4367 C CA . ASN B 1 242 ? 8.867 32.531 19.734 1 64.81 242 ASN B CA 1
ATOM 4368 C C . ASN B 1 242 ? 10.258 33.031 20.109 1 64.81 242 ASN B C 1
ATOM 4370 O O . ASN B 1 242 ? 10.531 34.25 20.031 1 64.81 242 ASN B O 1
ATOM 4374 N N . ARG B 1 243 ? 11.023 32.188 20.766 1 61.5 243 ARG B N 1
ATOM 4375 C CA . ARG B 1 243 ? 12.367 32.531 21.219 1 61.5 243 ARG B CA 1
ATOM 4376 C C . ARG B 1 243 ? 13.195 33.125 20.062 1 61.5 243 ARG B C 1
ATOM 4378 O O . ARG B 1 243 ? 14.109 33.906 20.297 1 61.5 243 ARG B O 1
ATOM 4385 N N . ARG B 1 244 ? 12.867 32.719 18.938 1 63.69 244 ARG B N 1
ATOM 4386 C CA . ARG B 1 244 ? 13.688 33.094 17.781 1 63.69 244 ARG B CA 1
ATOM 4387 C C . ARG B 1 244 ? 13.203 34.375 17.141 1 63.69 244 ARG B C 1
ATOM 4389 O O . ARG B 1 244 ? 13.812 34.875 16.203 1 63.69 244 ARG B O 1
ATOM 4396 N N . GLY B 1 245 ? 12.141 34.906 17.703 1 66.75 245 GLY B N 1
ATOM 4397 C CA . GLY B 1 245 ? 11.617 36.188 17.219 1 66.75 245 GLY B CA 1
ATOM 4398 C C . GLY B 1 245 ? 10.125 36.125 16.922 1 66.75 245 GLY B C 1
ATOM 4399 O O . GLY B 1 245 ? 9.438 35.188 17.344 1 66.75 245 GLY B O 1
ATOM 4400 N N . GLN B 1 246 ? 9.781 37.281 16.375 1 73.5 246 GLN B N 1
ATOM 4401 C CA . GLN B 1 246 ? 8.367 37.438 16.031 1 73.5 246 GLN B CA 1
ATOM 4402 C C . GLN B 1 246 ? 8.094 36.969 14.594 1 73.5 246 GLN B C 1
ATOM 4404 O O . GLN B 1 246 ? 8.82 37.344 13.672 1 73.5 246 GLN B O 1
ATOM 4409 N N . HIS B 1 247 ? 7.258 35.969 14.492 1 78.19 247 HIS B N 1
ATOM 4410 C CA . HIS B 1 247 ? 6.824 35.5 13.18 1 78.19 247 HIS B CA 1
ATOM 4411 C C . HIS B 1 247 ? 5.375 35.906 12.906 1 78.19 247 HIS B C 1
ATOM 4413 O O . HIS B 1 247 ? 4.504 35.688 13.758 1 78.19 247 HIS B O 1
ATOM 4419 N N . SER B 1 248 ? 5.25 36.719 11.812 1 86.38 248 SER B N 1
ATOM 4420 C CA . SER B 1 248 ? 3.9 37.156 11.469 1 86.38 248 SER B CA 1
ATOM 4421 C C . SER B 1 248 ? 3.459 36.594 10.125 1 86.38 248 SER B C 1
ATOM 4423 O O . SER B 1 248 ? 4.25 36.531 9.18 1 86.38 248 SER B O 1
ATOM 4425 N N . LEU B 1 249 ? 2.244 36.094 10.125 1 91.56 249 LEU B N 1
ATOM 4426 C CA . LEU B 1 249 ? 1.621 35.625 8.898 1 91.56 249 LEU B CA 1
ATOM 4427 C C . LEU B 1 249 ? 0.435 36.5 8.508 1 91.56 249 LEU B C 1
ATOM 4429 O O . LEU B 1 249 ? -0.479 36.688 9.305 1 91.56 249 LEU B O 1
ATOM 4433 N N . LEU B 1 250 ? 0.504 37 7.281 1 91.56 250 LEU B N 1
ATOM 4434 C CA . LEU B 1 250 ? -0.571 37.875 6.805 1 91.56 250 LEU B CA 1
ATOM 4435 C C . LEU B 1 250 ? -1.813 37.031 6.465 1 91.56 250 LEU B C 1
ATOM 4437 O O . LEU B 1 250 ? -1.707 35.906 5.98 1 91.56 250 LEU B O 1
ATOM 4441 N N . PHE B 1 251 ? -2.902 37.625 6.766 1 94.5 251 PHE B N 1
ATOM 4442 C CA . PHE B 1 251 ? -4.156 37.031 6.32 1 94.5 251 PHE B CA 1
ATOM 4443 C C . PHE B 1 251 ? -4.523 37.531 4.926 1 94.5 251 PHE B C 1
ATOM 4445 O O . PHE B 1 251 ? -5.379 38.406 4.777 1 94.5 251 PHE B O 1
ATOM 4452 N N . GLU B 1 252 ? -3.941 36.938 3.941 1 93.31 252 GLU B N 1
ATOM 4453 C CA . GLU B 1 252 ? -4.125 37.312 2.543 1 93.31 252 GLU B CA 1
ATOM 4454 C C . GLU B 1 252 ? -3.996 36.094 1.626 1 93.31 252 GLU B C 1
ATOM 4456 O O . GLU B 1 252 ? -3.115 35.25 1.822 1 93.31 252 GLU B O 1
ATOM 4461 N N . LYS B 1 253 ? -4.887 36.062 0.708 1 94.12 253 LYS B N 1
ATOM 4462 C CA . LYS B 1 253 ? -4.824 35 -0.272 1 94.12 253 LYS B CA 1
ATOM 4463 C C . LYS B 1 253 ? -3.521 35.031 -1.062 1 94.12 253 LYS B C 1
ATOM 4465 O O . LYS B 1 253 ? -3.062 36.125 -1.45 1 94.12 253 LYS B O 1
ATOM 4470 N N . LEU B 1 254 ? -2.951 33.906 -1.219 1 94.19 254 LEU B N 1
ATOM 4471 C CA . LEU B 1 254 ? -1.748 33.812 -2.037 1 94.19 254 LEU B CA 1
ATOM 4472 C C . LEU B 1 254 ? -2.1 33.75 -3.52 1 94.19 254 LEU B C 1
ATOM 4474 O O . LEU B 1 254 ? -3.1 33.125 -3.902 1 94.19 254 LEU B O 1
ATOM 4478 N N . ALA B 1 255 ? -1.252 34.375 -4.32 1 91.5 255 ALA B N 1
ATOM 4479 C CA . ALA B 1 255 ? -1.354 34.281 -5.773 1 91.5 255 ALA B CA 1
ATOM 4480 C C . ALA B 1 255 ? -0.409 33.188 -6.312 1 91.5 255 ALA B C 1
ATOM 4482 O O . ALA B 1 255 ? 0.472 32.719 -5.59 1 91.5 255 ALA B O 1
ATOM 4483 N N . ASP B 1 256 ? -0.663 32.812 -7.562 1 90.44 256 ASP B N 1
ATOM 4484 C CA . ASP B 1 256 ? 0.193 31.828 -8.211 1 90.44 256 ASP B CA 1
ATOM 4485 C C . ASP B 1 256 ? 1.65 32.281 -8.219 1 90.44 256 ASP B C 1
ATOM 4487 O O . ASP B 1 256 ? 2.562 31.469 -8.086 1 90.44 256 ASP B O 1
ATOM 4491 N N . THR B 1 257 ? 1.814 33.5 -8.328 1 90.19 257 THR B N 1
ATOM 4492 C CA . THR B 1 257 ? 3.154 34.062 -8.422 1 90.19 257 THR B CA 1
ATOM 4493 C C . THR B 1 257 ? 3.869 34 -7.078 1 90.19 257 THR B C 1
ATOM 4495 O O . THR B 1 257 ? 5.098 34.125 -7.016 1 90.19 257 THR B O 1
ATOM 4498 N N . ASP B 1 258 ? 3.133 33.906 -6.02 1 91.69 258 ASP B N 1
ATOM 4499 C CA . ASP B 1 258 ? 3.703 33.875 -4.676 1 91.69 258 ASP B CA 1
ATOM 4500 C C . ASP B 1 258 ? 4.258 32.469 -4.363 1 91.69 258 ASP B C 1
ATOM 4502 O O . ASP B 1 258 ? 5.027 32.312 -3.412 1 91.69 258 ASP B O 1
ATOM 4506 N N . LEU B 1 259 ? 3.891 31.516 -5.086 1 92.81 259 LEU B N 1
ATOM 4507 C CA . LEU B 1 259 ? 4.219 30.125 -4.773 1 92.81 259 LEU B CA 1
ATOM 4508 C C . LEU B 1 259 ? 5.633 29.781 -5.238 1 92.81 259 LEU B C 1
ATOM 4510 O O . LEU B 1 259 ? 6.086 30.266 -6.273 1 92.81 259 LEU B O 1
ATOM 4514 N N . PRO B 1 260 ? 6.277 29.016 -4.461 1 89.19 260 PRO B N 1
ATOM 4515 C CA . PRO B 1 260 ? 7.578 28.531 -4.93 1 89.19 260 PRO B CA 1
ATOM 4516 C C . PRO B 1 260 ? 7.473 27.703 -6.211 1 89.19 260 PRO B C 1
ATOM 4518 O O . PRO B 1 260 ? 6.387 27.219 -6.559 1 89.19 260 PRO B O 1
ATOM 4521 N N . GLN B 1 261 ? 8.562 27.516 -6.848 1 86.62 261 GLN B N 1
ATOM 4522 C CA . GLN B 1 261 ? 8.586 26.703 -8.062 1 86.62 261 GLN B CA 1
ATOM 4523 C C . GLN B 1 261 ? 8.133 25.281 -7.781 1 86.62 261 GLN B C 1
ATOM 4525 O O . GLN B 1 261 ? 8.516 24.688 -6.77 1 86.62 261 GLN B O 1
ATOM 4530 N N . GLY B 1 262 ? 7.289 24.781 -8.641 1 86.62 262 GLY B N 1
ATOM 4531 C CA . GLY B 1 262 ? 6.863 23.391 -8.516 1 86.62 262 GLY B CA 1
ATOM 4532 C C . GLY B 1 262 ? 5.547 23.234 -7.781 1 86.62 262 GLY B C 1
ATOM 4533 O O . GLY B 1 262 ? 5.023 22.125 -7.66 1 86.62 262 GLY B O 1
ATOM 4534 N N . PHE B 1 263 ? 5.09 24.406 -7.344 1 91 263 PHE B N 1
ATOM 4535 C CA . PHE B 1 263 ? 3.838 24.328 -6.598 1 91 263 PHE B CA 1
ATOM 4536 C C . PHE B 1 263 ? 2.711 25.016 -7.363 1 91 263 PHE B C 1
ATOM 4538 O O . PHE B 1 263 ? 2.965 25.812 -8.266 1 91 263 PHE B O 1
ATOM 4545 N N . GLY B 1 264 ? 1.509 24.656 -7.164 1 92.5 264 GLY B N 1
ATOM 4546 C CA . GLY B 1 264 ? 0.271 25.266 -7.621 1 92.5 264 GLY B CA 1
ATOM 4547 C C . GLY B 1 264 ? -0.883 25.062 -6.656 1 92.5 264 GLY B C 1
ATOM 4548 O O . GLY B 1 264 ? -0.691 24.578 -5.539 1 92.5 264 GLY B O 1
ATOM 4549 N N . PHE B 1 265 ? -2.061 25.594 -7.07 1 94.62 265 PHE B N 1
ATOM 4550 C CA . PHE B 1 265 ? -3.242 25.422 -6.234 1 94.62 265 PHE B CA 1
ATOM 4551 C C . PHE B 1 265 ? -4.105 24.266 -6.746 1 94.62 265 PHE B C 1
ATOM 4553 O O . PHE B 1 265 ? -4.285 24.109 -7.957 1 94.62 265 PHE B O 1
ATOM 4560 N N . ASP B 1 266 ? -4.574 23.516 -5.812 1 92.94 266 ASP B N 1
ATOM 4561 C CA . ASP B 1 266 ? -5.469 22.438 -6.227 1 92.94 266 ASP B CA 1
ATOM 4562 C C . ASP B 1 266 ? -6.906 22.938 -6.355 1 92.94 266 ASP B C 1
ATOM 4564 O O . ASP B 1 266 ? -7.16 24.141 -6.27 1 92.94 266 ASP B O 1
ATOM 4568 N N . ARG B 1 267 ? -7.824 22.078 -6.691 1 92.25 267 ARG B N 1
ATOM 4569 C CA . ARG B 1 267 ? -9.219 22.438 -6.969 1 92.25 267 ARG B CA 1
ATOM 4570 C C . ARG B 1 267 ? -9.875 23.078 -5.75 1 92.25 267 ARG B C 1
ATOM 4572 O O . ARG B 1 267 ? -10.883 23.766 -5.879 1 92.25 267 ARG B O 1
ATOM 4579 N N . PHE B 1 268 ? -9.289 22.922 -4.52 1 94.75 268 PHE B N 1
ATOM 4580 C CA . PHE B 1 268 ? -9.898 23.469 -3.318 1 94.75 268 PHE B CA 1
ATOM 4581 C C . PHE B 1 268 ? -9.094 24.656 -2.793 1 94.75 268 PHE B C 1
ATOM 4583 O O . PHE B 1 268 ? -9.367 25.172 -1.707 1 94.75 268 PHE B O 1
ATOM 4590 N N . GLY B 1 269 ? -8.07 24.984 -3.559 1 94.44 269 GLY B N 1
ATOM 4591 C CA . GLY B 1 269 ? -7.359 26.219 -3.264 1 94.44 269 GLY B CA 1
ATOM 4592 C C . GLY B 1 269 ? -6.141 26.016 -2.389 1 94.44 269 GLY B C 1
ATOM 4593 O O . GLY B 1 269 ? -5.539 26.969 -1.911 1 94.44 269 GLY B O 1
ATOM 4594 N N . LEU B 1 270 ? -5.781 24.766 -2.111 1 95.44 270 LEU B N 1
ATOM 4595 C CA . LEU B 1 270 ? -4.609 24.484 -1.288 1 95.44 270 LEU B CA 1
ATOM 4596 C C . LEU B 1 270 ? -3.346 24.438 -2.141 1 95.44 270 LEU B C 1
ATOM 4598 O O . LEU B 1 270 ? -3.365 23.938 -3.262 1 95.44 270 LEU B O 1
ATOM 4602 N N . MET B 1 271 ? -2.281 24.969 -1.555 1 93.69 271 MET B N 1
ATOM 4603 C CA . MET B 1 271 ? -0.962 24.859 -2.17 1 93.69 271 MET B CA 1
ATOM 4604 C C . MET B 1 271 ? -0.5 23.406 -2.197 1 93.69 271 MET B C 1
ATOM 4606 O O . MET B 1 271 ? -0.366 22.766 -1.149 1 93.69 271 MET B O 1
ATOM 4610 N N . VAL B 1 272 ? -0.255 22.891 -3.398 1 92.38 272 VAL B N 1
ATOM 4611 C CA . VAL B 1 272 ? 0.16 21.5 -3.576 1 92.38 272 VAL B CA 1
ATOM 4612 C C . VAL B 1 272 ? 1.22 21.406 -4.672 1 92.38 272 VAL B C 1
ATOM 4614 O O . VAL B 1 272 ? 1.506 22.406 -5.348 1 92.38 272 VAL B O 1
ATOM 4617 N N . GLY B 1 273 ? 1.813 20.266 -4.789 1 87.62 273 GLY B N 1
ATOM 4618 C CA . GLY B 1 273 ? 2.695 20.047 -5.926 1 87.62 273 GLY B CA 1
ATOM 4619 C C . GLY B 1 273 ? 2.006 20.25 -7.262 1 87.62 273 GLY B C 1
ATOM 4620 O O . GLY B 1 273 ? 0.819 19.953 -7.406 1 87.62 273 GLY B O 1
ATOM 4621 N N . LYS B 1 274 ? 2.742 20.656 -8.18 1 84.75 274 LYS B N 1
ATOM 4622 C CA . LYS B 1 274 ? 2.213 21.031 -9.492 1 84.75 274 LYS B CA 1
ATOM 4623 C C . LYS B 1 274 ? 1.437 19.891 -10.125 1 84.75 274 LYS B C 1
ATOM 4625 O O . LYS B 1 274 ? 0.461 20.109 -10.844 1 84.75 274 LYS B O 1
ATOM 4630 N N . GLU B 1 275 ? 1.81 18.734 -9.891 1 81.88 275 GLU B N 1
ATOM 4631 C CA . GLU B 1 275 ? 1.151 17.562 -10.461 1 81.88 275 GLU B CA 1
ATOM 4632 C C . GLU B 1 275 ? -0.281 17.438 -9.953 1 81.88 275 GLU B C 1
ATOM 4634 O O . GLU B 1 275 ? -1.119 16.797 -10.594 1 81.88 275 GLU B O 1
ATOM 4639 N N . PHE B 1 276 ? -0.518 18.047 -8.844 1 85.5 276 PHE B N 1
ATOM 4640 C CA . PHE B 1 276 ? -1.839 17.938 -8.234 1 85.5 276 PHE B CA 1
ATOM 4641 C C . PHE B 1 276 ? -2.605 19.25 -8.367 1 85.5 276 PHE B C 1
ATOM 4643 O O . PHE B 1 276 ? -3.732 19.375 -7.883 1 85.5 276 PHE B O 1
ATOM 4650 N N . ALA B 1 277 ? -1.95 20.203 -9.008 1 89.62 277 ALA B N 1
ATOM 4651 C CA . ALA B 1 277 ? -2.551 21.516 -9.156 1 89.62 277 ALA B CA 1
ATOM 4652 C C . ALA B 1 277 ? -3.502 21.562 -10.344 1 89.62 277 ALA B C 1
ATOM 4654 O O . ALA B 1 277 ? -3.416 20.734 -11.25 1 89.62 277 ALA B O 1
ATOM 4655 N N . VAL B 1 278 ? -4.559 22.328 -10.18 1 87.38 278 VAL B N 1
ATOM 4656 C CA . VAL B 1 278 ? -5.469 22.547 -11.297 1 87.38 278 VAL B CA 1
ATOM 4657 C C . VAL B 1 278 ? -4.91 23.641 -12.219 1 87.38 278 VAL B C 1
ATOM 4659 O O . VAL B 1 278 ? -4.258 24.578 -11.75 1 87.38 278 VAL B O 1
ATOM 4662 N N . ALA B 1 279 ? -4.801 23.297 -13.523 1 67.88 279 ALA B N 1
ATOM 4663 C CA . ALA B 1 279 ? -4.285 24.234 -14.516 1 67.88 279 ALA B CA 1
ATOM 4664 C C . ALA B 1 279 ? -4.891 25.625 -14.312 1 67.88 279 ALA B C 1
ATOM 4666 O O . ALA B 1 279 ? -6.074 25.75 -13.984 1 67.88 279 ALA B O 1
ATOM 4667 N N . SER B 1 280 ? -4.188 26.5 -13.758 1 56.78 280 SER B N 1
ATOM 4668 C CA . SER B 1 280 ? -4.609 27.891 -13.656 1 56.78 280 SER B CA 1
ATOM 4669 C C . SER B 1 280 ? -5.371 28.328 -14.906 1 56.78 280 SER B C 1
ATOM 4671 O O . SER B 1 280 ? -4.988 27.984 -16.031 1 56.78 280 SER B O 1
ATOM 4673 N N . ALA B 1 281 ? -6.68 28.5 -14.828 1 43.38 281 ALA B N 1
ATOM 4674 C CA . ALA B 1 281 ? -7.266 29.234 -15.953 1 43.38 281 ALA B CA 1
ATOM 4675 C C . ALA B 1 281 ? -6.367 30.391 -16.391 1 43.38 281 ALA B C 1
ATOM 4677 O O . ALA B 1 281 ? -6.184 31.359 -15.633 1 43.38 281 ALA B O 1
ATOM 4678 N N . GLU B 1 282 ? -5.285 30.156 -16.875 1 40.41 282 GLU B N 1
ATOM 4679 C CA . GLU B 1 282 ? -4.832 31.344 -17.594 1 40.41 282 GLU B CA 1
ATOM 4680 C C . GLU B 1 282 ? -6.008 32.094 -18.203 1 40.41 282 GLU B C 1
ATOM 4682 O O . GLU B 1 282 ? -6.898 31.484 -18.812 1 40.41 282 GLU B O 1
ATOM 4687 N N . ASN B 1 283 ? -6.543 33.094 -17.5 1 35.84 283 ASN B N 1
ATOM 4688 C CA . ASN B 1 283 ? -7.215 34.094 -18.297 1 35.84 283 ASN B CA 1
ATOM 4689 C C . ASN B 1 283 ? -6.633 34.188 -19.703 1 35.84 283 ASN B C 1
ATOM 4691 O O . ASN B 1 283 ? -5.492 34.625 -19.891 1 35.84 283 ASN B O 1
ATOM 4695 N N . ASP B 1 284 ? -6.77 33.125 -20.453 1 33.53 284 ASP B N 1
ATOM 4696 C CA . ASP B 1 284 ? -6.738 33.469 -21.891 1 33.53 284 ASP B CA 1
ATOM 4697 C C . ASP B 1 284 ? -7.383 34.812 -22.156 1 33.53 284 ASP B C 1
ATOM 4699 O O . ASP B 1 284 ? -8.594 34.906 -22.375 1 33.53 284 ASP B O 1
ATOM 4703 N N . THR B 1 285 ? -7.215 35.781 -21.312 1 33.66 285 THR B N 1
ATOM 4704 C CA . THR B 1 285 ? -7.395 37.125 -21.906 1 33.66 285 THR B CA 1
ATOM 4705 C C . THR B 1 285 ? -6.734 37.188 -23.281 1 33.66 285 THR B C 1
ATOM 4707 O O . THR B 1 285 ? -5.539 37.469 -23.375 1 33.66 285 THR B O 1
ATOM 4710 N N . HIS B 1 286 ? -6.934 36.188 -24.062 1 32.59 286 HIS B N 1
ATOM 4711 C CA . HIS B 1 286 ? -6.965 36.625 -25.453 1 32.59 286 HIS B CA 1
ATOM 4712 C C . HIS B 1 286 ? -7.695 37.969 -25.578 1 32.59 286 HIS B C 1
ATOM 4714 O O . HIS B 1 286 ? -8.883 38.062 -25.234 1 32.59 286 HIS B O 1
ATOM 4720 N N . SER B 1 287 ? -6.984 39.031 -25.281 1 31.55 287 SER B N 1
ATOM 4721 C CA . SER B 1 287 ? -7.27 40.375 -25.781 1 31.55 287 SER B CA 1
ATOM 4722 C C . SER B 1 287 ? -7.984 40.344 -27.125 1 31.55 287 SER B C 1
ATOM 4724 O O . SER B 1 287 ? -7.395 39.938 -28.141 1 31.55 287 SER B O 1
ATOM 4726 N N . LEU B 1 288 ? -9.188 39.781 -27.109 1 30.36 288 LEU B N 1
ATOM 4727 C CA . LEU B 1 288 ? -9.961 40.219 -28.281 1 30.36 288 LEU B CA 1
ATOM 4728 C C . LEU B 1 288 ? -9.602 41.625 -28.656 1 30.36 288 LEU B C 1
ATOM 4730 O O . LEU B 1 288 ? -9.992 42.594 -27.969 1 30.36 288 LEU B O 1
ATOM 4734 N N . VAL B 1 289 ? -8.32 41.781 -29.062 1 32.12 289 VAL B N 1
ATOM 4735 C CA . VAL B 1 289 ? -8.008 42.969 -29.828 1 32.12 289 VAL B CA 1
ATOM 4736 C C . VAL B 1 289 ? -9.164 43.281 -30.781 1 32.12 289 VAL B C 1
ATOM 4738 O O . VAL B 1 289 ? -9.43 42.531 -31.719 1 32.12 289 VAL B O 1
ATOM 4741 N N . VAL B 1 290 ? -10.281 43.625 -30.125 1 32.47 290 VAL B N 1
ATOM 4742 C CA . VAL B 1 290 ? -11.273 44.25 -30.984 1 32.47 290 VAL B CA 1
ATOM 4743 C C . VAL B 1 290 ? -10.578 45.219 -31.953 1 32.47 290 VAL B C 1
ATOM 4745 O O . VAL B 1 290 ? -9.836 46.094 -31.516 1 32.47 290 VAL B O 1
ATOM 4748 N N . PRO B 1 291 ? -10.406 44.719 -33.156 1 32.44 291 PRO B N 1
ATOM 4749 C CA . PRO B 1 291 ? -9.812 45.688 -34.062 1 32.44 291 PRO B CA 1
ATOM 4750 C C . PRO B 1 291 ? -10.391 47.094 -33.906 1 32.44 291 PRO B C 1
ATOM 4752 O O . PRO B 1 291 ? -11.602 47.25 -33.75 1 32.44 291 PRO B O 1
ATOM 4755 N N . GLU B 1 292 ? -9.648 47.938 -33.188 1 30.86 292 GLU B N 1
ATOM 4756 C CA . GLU B 1 292 ? -10.031 49.344 -33.125 1 30.86 292 GLU B CA 1
ATOM 4757 C C . GLU B 1 292 ? -10.695 49.781 -34.438 1 30.86 292 GLU B C 1
ATOM 4759 O O . GLU B 1 292 ? -10.133 49.562 -35.5 1 30.86 292 GLU B O 1
ATOM 4764 N N . ALA B 1 293 ? -12.07 49.688 -34.438 1 29.05 293 ALA B N 1
ATOM 4765 C CA . ALA B 1 293 ? -12.789 50.25 -35.562 1 29.05 293 ALA B CA 1
ATOM 4766 C C . ALA B 1 293 ? -12.055 51.469 -36.125 1 29.05 293 ALA B C 1
ATOM 4768 O O . ALA B 1 293 ? -11.508 52.281 -35.375 1 29.05 293 ALA B O 1
ATOM 4769 N N . ALA B 1 294 ? -11.586 51.375 -37.375 1 29.75 294 ALA B N 1
ATOM 4770 C CA . ALA B 1 294 ? -11.023 52.438 -38.188 1 29.75 294 ALA B CA 1
ATOM 4771 C C . ALA B 1 294 ? -11.797 53.75 -38 1 29.75 294 ALA B C 1
ATOM 4773 O O . ALA B 1 294 ? -13.008 53.781 -38.219 1 29.75 294 ALA B O 1
ATOM 4774 N N . SER B 1 295 ? -11.516 54.531 -36.938 1 23.47 295 SER B N 1
ATOM 4775 C CA . SER B 1 295 ? -12.07 55.875 -36.781 1 23.47 295 SER B CA 1
ATOM 4776 C C . SER B 1 295 ? -12.219 56.562 -38.156 1 23.47 295 SER B C 1
ATOM 4778 O O . SER B 1 295 ? -11.289 56.531 -38.969 1 23.47 295 SER B O 1
ATOM 4780 N N . GLU B 1 296 ? -13.438 56.625 -38.75 1 33.38 296 GLU B N 1
ATOM 4781 C CA . GLU B 1 296 ? -13.859 57.469 -39.875 1 33.38 296 GLU B CA 1
ATOM 4782 C C . GLU B 1 296 ? -13.156 58.812 -39.844 1 33.38 296 GLU B C 1
ATOM 4784 O O . GLU B 1 296 ? -12.914 59.375 -38.781 1 33.38 296 GLU B O 1
ATOM 4789 N N . GLY B 1 297 ? -12.523 59.219 -41.062 1 28.7 297 GLY B N 1
ATOM 4790 C CA . GLY B 1 297 ? -11.953 60.406 -41.656 1 28.7 297 GLY B CA 1
ATOM 4791 C C . GLY B 1 297 ? -12.797 61.656 -41.406 1 28.7 297 GLY B C 1
ATOM 4792 O O . GLY B 1 297 ? -13.992 61.656 -41.688 1 28.7 297 GLY B O 1
ATOM 4793 N N . ASP B 1 298 ? -12.531 62.344 -40.25 1 25.23 298 ASP B N 1
ATOM 4794 C CA . ASP B 1 298 ? -13 63.719 -40.062 1 25.23 298 ASP B CA 1
ATOM 4795 C C . ASP B 1 298 ? -12.75 64.562 -41.281 1 25.23 298 ASP B C 1
ATOM 4797 O O . ASP B 1 298 ? -11.648 65.062 -41.469 1 25.23 298 ASP B O 1
ATOM 4801 N N . ILE B 1 299 ? -12.906 64.188 -42.531 1 31.2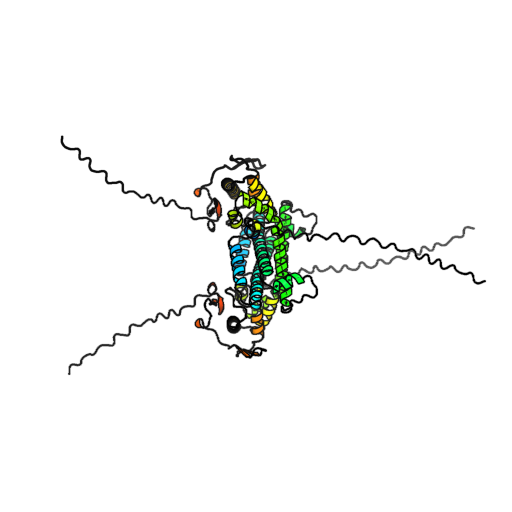3 299 ILE B N 1
ATOM 4802 C CA . ILE B 1 299 ? -12.727 65.25 -43.438 1 31.23 299 ILE B CA 1
ATOM 4803 C C . ILE B 1 299 ? -13.766 66.375 -43.156 1 31.23 299 ILE B C 1
ATOM 4805 O O . ILE B 1 299 ? -14.969 66.125 -43.312 1 31.23 299 ILE B O 1
ATOM 4809 N N . ARG B 1 300 ? -13.5 67.188 -42.188 1 27.58 300 ARG B N 1
ATOM 4810 C CA . ARG B 1 300 ? -14.109 68.5 -42.031 1 27.58 300 ARG B CA 1
ATOM 4811 C C . ARG B 1 300 ? -14.289 69.188 -43.375 1 27.58 300 ARG B C 1
ATOM 4813 O O . ARG B 1 300 ? -13.336 69.375 -44.125 1 27.58 300 ARG B O 1
ATOM 4820 N N . ILE B 1 301 ? -15.523 69.25 -43.906 1 25.83 301 ILE B N 1
ATOM 4821 C CA . ILE B 1 301 ? -16.297 70 -44.875 1 25.83 301 ILE B CA 1
ATOM 4822 C C . ILE B 1 301 ? -15.914 71.5 -44.844 1 25.83 301 ILE B C 1
ATOM 4824 O O . ILE B 1 301 ? -15.766 72.062 -43.781 1 25.83 301 ILE B O 1
ATOM 4828 N N . LEU B 1 302 ? -15.703 72.125 -46.062 1 29.59 302 LEU B N 1
ATOM 4829 C CA . LEU B 1 302 ? -15.633 73.438 -46.688 1 29.59 302 LEU B CA 1
ATOM 4830 C C . LEU B 1 302 ? -16.844 74.312 -46.281 1 29.59 302 LEU B C 1
ATOM 4832 O O . LEU B 1 302 ? -16.938 75.5 -46.688 1 29.59 302 LEU B O 1
ATOM 4836 N N . ARG B 1 303 ? -17.703 74.25 -45.281 1 24.08 303 ARG B N 1
ATOM 4837 C CA . ARG B 1 303 ? -18.469 75.438 -45.25 1 24.08 303 ARG B CA 1
ATOM 4838 C C . ARG B 1 303 ? -17.656 76.625 -44.625 1 24.08 303 ARG B C 1
ATOM 4840 O O . ARG B 1 303 ? -16.953 76.375 -43.625 1 24.08 303 ARG B O 1
#

Foldseek 3Di:
DPPPPPPPPPVPDPPDPPPPPPPPPPPPPPPPVPPPPVPCPPCNVVPDPVVVVVVVVLVVVLVPDDDPLLSVLSVVVVVLVVQLVLLVVLLVLLVVLVVCCVPPPLSVQCVVCVVPPPSPSVPDDPVVNVVVVVSVVSSVVSVVQCVLQVVLVVLLCVQDNPVVCVQQVQSSSTNVLSNLSSLLCVLVRHLVQLQLQLQQLLLVQCPDPSHDHQDQDRHRGDSVSSVQSNVCNDLAWDWDQDPVGIDITGNDHDDPVNDDPQWAAAPSGHIHGPVRHDPPPPPCPPVPVVPPPPPPDDPPPPD/DPPPPCPPPPVPDPPPPPPPPPPPPPPPPPCPVPPDPVPCPPCNVVPDPVVVVVVVVLVVVLVPDDDPLLSVLSVVVVVLVVQLVLLVVLLVLLVVLVVCCVPPPLSVQCVVCVVPPPPPSVPDDPVVNVVVVVSVVSSVVSVVQCVLQVVLVVLLCVQDNPVVCVQQVQSSSTNVLSNLSSLLCVLPRHLVQLQLQLQQLLLVQQPDPSHDHQDQDSHRGDSVSSVQSNVCNDLAWDWDQDPVGIDITGNDQDDPVNDDPQWAAAPSGHIHGPVRHDPPPPPPPPVPVVPPPPPDDPPPDDD

Solvent-accessible surface area (backbone atoms only — not comparable to full-atom values): 34886 Å² total; per-residue (Å²): 136,84,77,77,77,79,76,78,73,79,72,72,77,74,74,74,72,73,77,70,75,72,69,73,73,70,75,71,65,72,75,70,67,73,74,60,89,84,55,76,49,72,57,53,54,53,31,30,66,69,53,48,50,52,52,51,50,50,54,52,53,51,68,65,42,88,46,67,69,54,31,45,50,51,50,53,50,51,49,52,51,54,46,20,53,49,41,41,49,21,41,51,43,26,52,51,50,52,49,39,49,74,72,26,67,70,55,29,53,40,66,74,29,56,87,42,94,77,55,59,51,85,84,51,56,73,73,50,51,61,51,48,50,51,52,48,50,47,16,50,54,20,46,52,51,44,62,61,23,44,65,28,48,52,53,28,27,70,40,57,30,56,68,52,38,16,70,44,33,50,51,22,64,35,44,70,45,24,49,47,46,25,52,19,28,68,50,39,41,50,45,74,60,40,30,36,50,49,40,44,48,47,50,51,35,46,67,36,83,89,44,71,64,66,48,76,36,78,57,46,78,46,67,69,51,35,54,51,46,36,70,48,65,58,99,46,64,40,74,45,81,50,98,90,41,77,48,74,42,70,72,55,77,79,52,80,85,72,47,60,90,64,46,31,38,25,93,82,56,39,65,17,13,44,89,57,25,46,80,68,75,63,75,71,68,66,70,72,69,63,71,74,73,76,73,83,71,81,78,73,74,82,123,137,84,80,78,77,79,75,79,76,79,74,72,76,74,74,75,71,73,77,69,75,72,71,74,72,71,74,72,66,71,77,73,66,72,74,62,87,84,56,75,49,72,58,54,54,53,32,30,66,69,53,48,50,51,51,52,50,48,53,51,53,50,67,66,43,86,45,66,69,55,31,45,50,51,50,53,52,51,48,52,52,54,47,20,53,50,42,41,49,22,40,51,44,26,52,51,49,54,50,40,50,73,72,25,66,70,53,29,53,39,66,73,30,57,87,41,95,78,55,60,51,85,84,50,55,73,71,50,51,60,52,47,49,51,50,48,50,46,17,50,55,19,46,54,52,44,63,62,23,45,65,28,48,52,54,29,28,71,39,56,31,55,68,52,36,15,71,45,33,52,54,22,65,35,46,70,43,24,51,46,44,25,53,19,29,66,50,39,40,50,46,73,60,39,30,35,51,49,39,45,47,47,50,51,34,47,68,36,84,89,44,71,62,65,48,76,36,80,57,46,78,46,66,67,51,35,53,52,48,37,70,48,65,58,98,46,63,39,75,44,82,48,98,89,40,77,48,73,42,69,71,54,77,80,52,80,83,71,46,58,91,65,45,32,39,25,92,82,55,38,65,19,14,45,90,58,25,47,80,68,75,64,74,72,67,66,69,72,70,61,72,74,71,78,78,78,82,78,72,79,74,89,123

pLDDT: mean 74.23, std 25.7, range [18.55, 97.69]

Organism: Colletotrichum higginsianum (strain IMI 349063) (NCBI:txid759273)

Sequence (606 aa):
MAITAEDDSFAGKRHGLPKLRQRRASAEQPLETLLDSTTVSDDALLLDACQAKEIDRFRNEIRLCQDEATRYRLCLQTRDDLLSQHSSLQFLIAAFDQVMLAECAEYHAWRKNRNKPSSRLTNSREDDISVWERFVGVANEGMEIKYKCLSALTEVSRCWGLDKVQHYHWASKGEKYCKVLRTAARAVPEWAEAAIKLNRVMLGRHQRVGARLVKLVANPIEQRDLVTLKAWTCKQAYVKQNRRGQHSLLFEKLADTDLPQGFGFDRFGLMVGKEFAVASAENDTHSLVVPEAASEGDIRILRMAITAEDDSFAGKRHGLPKLRQRRASAEQPLETLLDSTTVSDDALLLDACQAKEIDRFRNEIRLCQDEATRYRLCLQTRDDLLSQHSSLQFLIAAFDQVMLAECAEYHAWRKNRNKPSSRLTNSREDDISVWERFVGVANEGMEIKYKCLSALTEVSRCWGLDKVQHYHWASKGEKYCKVLRTAARAVPEWAEAAIKLNRVMLGRHQRVGARLVKLVANPIEQRDLVTLKAWTCKQAYVKQNRRGQHSLLFEKLADTDLPQGFGFDRFGLMVGKEFAVASAENDTHSLVVPEAASEGDIRILR

Radius of gyration: 36.67 Å; Cα contacts (8 Å, |Δi|>4): 660; chains: 2; bounding box: 89×128×178 Å